Protein AF-A0A7S3L5J8-F1 (afdb_monomer)

InterPro domains:
  IPR036514 SGNH hydrolase superfamily [G3DSA:3.40.50.1110] (57-319)

Mean predicted aligned error: 16.9 Å

Secondary structure (DSSP, 8-state):
-------------------------------------HHHHHHHHHHHHHHHHH-S------SS-EEEEEESHHHHGGGHHHHHHHHHHH-TTT-S--EEEEEE-TT--HHHHTT-HHHHHHHHHS--SEEEE---SSGGGGTTSS-HHHHHHHHHHHHHHHHHHHTTPEEEEE-----BTB-TT-TTT--SHHHHHHHHHHHHHHHHHHH--SSSPPEEE-HHHHHHHHHHHT-S-TTSTTSTTGGGB-TTSSSB-HHHHHHHHHHHHHHHHS--GGG-----TTS-HHHHHHHHHHHHHHHHHHHHH-HHHHHHHHHHHHHHHHHHH-THHHHTTTTS----PPPP----------SSHHHHHHHHHHHHHHHHHHHHHHHHHTT-PPPP--------------------------

Structure (mmCIF, N/CA/C/O backbone):
data_AF-A0A7S3L5J8-F1
#
_entry.id   AF-A0A7S3L5J8-F1
#
loop_
_atom_site.group_PDB
_atom_site.id
_atom_site.type_symbol
_atom_site.label_atom_id
_atom_site.label_alt_id
_atom_site.label_comp_id
_atom_site.label_asym_id
_atom_site.label_entity_id
_atom_site.label_seq_id
_atom_site.pdbx_PDB_ins_code
_atom_site.Cartn_x
_atom_site.Cartn_y
_atom_site.Cartn_z
_atom_site.occupancy
_atom_site.B_iso_or_equiv
_atom_site.auth_seq_id
_atom_site.auth_comp_id
_atom_site.auth_asym_id
_atom_site.auth_atom_id
_atom_site.pdbx_PDB_model_num
ATOM 1 N N . PRO A 1 1 ? -3.827 58.803 4.233 1.00 37.47 1 PRO A N 1
ATOM 2 C CA . PRO A 1 1 ? -4.061 60.227 4.572 1.00 37.47 1 PRO A CA 1
ATOM 3 C C . PRO A 1 1 ? -5.560 60.558 4.574 1.00 37.47 1 PRO A C 1
ATOM 5 O O . PRO A 1 1 ? -6.225 60.278 3.584 1.00 37.47 1 PRO A O 1
ATOM 8 N N . LYS A 1 2 ? -6.014 61.199 5.665 1.00 32.25 2 LYS A N 1
ATOM 9 C CA . LYS A 1 2 ? -7.384 61.675 5.972 1.00 32.25 2 LYS A CA 1
ATOM 10 C C . LYS A 1 2 ? -8.358 60.556 6.402 1.00 32.25 2 LYS A C 1
ATOM 12 O O . LYS A 1 2 ? -8.469 59.564 5.706 1.00 32.25 2 LYS A O 1
ATOM 17 N N . GLN A 1 3 ? -9.079 60.636 7.522 1.00 30.39 3 GLN A N 1
ATOM 18 C CA . GLN A 1 3 ? -9.293 61.736 8.471 1.00 30.39 3 GLN A CA 1
ATOM 19 C C . GLN A 1 3 ? -9.881 61.176 9.783 1.00 30.39 3 GLN A C 1
ATOM 21 O O . GLN A 1 3 ? -10.844 60.417 9.761 1.00 30.39 3 GLN A O 1
ATOM 26 N N . THR A 1 4 ? -9.311 61.585 10.913 1.00 31.41 4 THR A N 1
ATOM 27 C CA . THR A 1 4 ? -9.947 61.654 12.237 1.00 31.41 4 THR A CA 1
ATOM 28 C C . THR A 1 4 ? -10.548 63.053 12.423 1.00 31.41 4 THR A C 1
ATOM 30 O O . THR A 1 4 ? -10.024 64.006 11.853 1.00 31.41 4 THR A O 1
ATOM 33 N N . PHE A 1 5 ? -11.641 63.190 13.181 1.00 30.61 5 PHE A N 1
ATOM 34 C CA . PHE A 1 5 ? -11.722 63.923 14.464 1.00 30.61 5 PHE A CA 1
ATOM 35 C C . PHE A 1 5 ? -13.173 63.881 15.016 1.00 30.61 5 PHE A C 1
ATOM 37 O O . PHE A 1 5 ? -14.117 63.790 14.231 1.00 30.61 5 PHE A O 1
ATOM 44 N N . PRO A 1 6 ? -13.359 63.908 16.352 1.00 41.12 6 PRO A N 1
ATOM 45 C CA . PRO A 1 6 ? -14.636 63.754 17.042 1.00 41.12 6 PRO A CA 1
ATOM 46 C C . PRO A 1 6 ? -15.263 65.108 17.417 1.00 41.12 6 PRO A C 1
ATOM 48 O O . PRO A 1 6 ? -14.582 66.131 17.461 1.00 41.12 6 PRO A O 1
ATOM 51 N N . PHE A 1 7 ? -16.550 65.095 17.769 1.00 27.88 7 PHE A N 1
ATOM 52 C CA . PHE A 1 7 ? -17.215 66.210 18.443 1.00 27.88 7 PHE A CA 1
ATOM 53 C C . PHE A 1 7 ? -17.578 65.818 19.877 1.00 27.88 7 PHE A C 1
ATOM 55 O O . PHE A 1 7 ? -18.297 64.848 20.106 1.00 27.88 7 PHE A O 1
ATOM 62 N N . ALA A 1 8 ? -17.092 66.617 20.822 1.00 26.88 8 ALA A N 1
ATOM 63 C CA . ALA A 1 8 ? -17.620 66.753 22.170 1.00 26.88 8 ALA A CA 1
ATOM 64 C C . ALA A 1 8 ? -18.132 68.192 22.313 1.00 26.88 8 ALA A C 1
ATOM 66 O O . ALA A 1 8 ? -17.425 69.126 21.937 1.00 26.88 8 ALA A O 1
ATOM 67 N N . ILE A 1 9 ? -19.333 68.371 22.866 1.00 29.25 9 ILE A N 1
ATOM 68 C CA . ILE A 1 9 ? -19.798 69.650 23.417 1.00 29.25 9 ILE A CA 1
ATOM 69 C C . ILE A 1 9 ? -20.411 69.366 24.794 1.00 29.25 9 ILE A C 1
ATOM 71 O O . ILE A 1 9 ? -21.342 68.576 24.926 1.00 29.25 9 ILE A O 1
ATOM 75 N N . LEU A 1 10 ? -19.817 70.010 25.800 1.00 28.16 10 LEU A N 1
ATOM 76 C CA . LEU A 1 10 ? -20.261 70.197 27.185 1.00 28.16 10 LEU A CA 1
ATOM 77 C C . LEU A 1 10 ? -21.247 71.371 27.280 1.00 28.16 10 LEU A C 1
ATOM 79 O O . LEU A 1 10 ? -21.038 72.338 26.565 1.00 28.16 10 LEU A O 1
ATOM 83 N N . PHE A 1 11 ? -22.174 71.340 28.246 1.00 27.86 11 PHE A N 1
ATOM 84 C CA . PHE A 1 11 ? -22.557 72.439 29.171 1.00 27.86 11 PHE A CA 1
ATOM 85 C C . PHE A 1 11 ? -23.275 71.751 30.370 1.00 27.86 11 PHE A C 1
ATOM 87 O O . PHE A 1 11 ? -24.158 70.933 30.133 1.00 27.86 11 PHE A O 1
ATOM 94 N N . LEU A 1 12 ? -22.721 71.737 31.602 1.00 29.00 12 LEU A N 1
ATOM 95 C CA . LEU A 1 12 ? -22.860 72.727 32.708 1.00 29.00 12 LEU A CA 1
ATOM 96 C C . LEU A 1 12 ? -24.320 72.794 33.244 1.00 29.00 12 LEU A C 1
ATOM 98 O O . LEU A 1 12 ? -25.234 72.850 32.441 1.00 29.00 12 LEU A O 1
ATOM 102 N N . GLU A 1 13 ? -24.676 72.789 34.539 1.00 28.73 13 GLU A N 1
ATOM 103 C CA . GLU A 1 13 ? -23.966 73.052 35.798 1.00 28.73 13 GLU A CA 1
ATOM 104 C C . GLU A 1 13 ? -24.830 72.616 37.025 1.00 28.73 13 GLU A C 1
ATOM 106 O O . GLU A 1 13 ? -26.054 72.634 36.972 1.00 28.73 13 GLU A O 1
ATOM 111 N N . ARG A 1 14 ? -24.148 72.205 38.108 1.00 27.45 14 ARG A N 1
ATOM 112 C CA . ARG A 1 14 ? -24.462 72.162 39.568 1.00 27.45 14 ARG A CA 1
ATOM 113 C C . ARG A 1 14 ? -25.874 72.517 40.121 1.00 27.45 14 ARG A C 1
ATOM 115 O O . ARG A 1 14 ? -26.338 73.628 39.914 1.00 27.45 14 ARG A O 1
ATOM 122 N N . ARG A 1 15 ? -26.378 71.700 41.076 1.00 27.36 15 ARG A N 1
ATOM 123 C CA . ARG A 1 15 ? -26.362 71.850 42.574 1.00 27.36 15 ARG A CA 1
ATOM 124 C C . ARG A 1 15 ? -27.650 71.336 43.278 1.00 27.36 15 ARG A C 1
ATOM 126 O O . ARG A 1 15 ? -28.743 71.528 42.775 1.00 27.36 15 ARG A O 1
ATOM 133 N N . GLU A 1 16 ? -27.435 70.794 44.488 1.00 30.39 16 GLU A N 1
ATOM 134 C CA . GLU A 1 16 ? -28.332 70.709 45.673 1.00 30.39 16 GLU A CA 1
ATOM 135 C C . GLU A 1 16 ? -29.358 69.551 45.827 1.00 30.39 16 GLU A C 1
ATOM 137 O O . GLU A 1 16 ? -30.300 69.387 45.064 1.00 30.39 16 GLU A O 1
ATOM 142 N N . SER A 1 17 ? -29.163 68.764 46.898 1.00 32.59 17 SER A N 1
ATOM 143 C CA . SER A 1 17 ? -30.198 68.148 47.761 1.00 32.59 17 SER A CA 1
ATOM 144 C C . SER A 1 17 ? -30.522 69.135 48.918 1.00 32.59 17 SER A C 1
ATOM 146 O O . SER A 1 17 ? -29.719 70.067 49.053 1.00 32.59 17 SER A O 1
ATOM 148 N N . PRO A 1 18 ? -31.566 68.994 49.793 1.00 48.22 18 PRO A N 1
ATOM 149 C CA . PRO A 1 18 ? -32.300 67.780 50.234 1.00 48.22 18 PRO A CA 1
ATOM 150 C C . PRO A 1 18 ? -33.830 67.947 50.564 1.00 48.22 18 PRO A C 1
ATOM 152 O O . PRO A 1 18 ? -34.394 69.011 50.339 1.00 48.22 18 PRO A O 1
ATOM 155 N N . THR A 1 19 ? -34.448 66.903 51.174 1.00 33.06 19 THR A N 1
ATOM 156 C CA . THR A 1 19 ? -35.744 66.834 51.948 1.00 33.06 19 THR A CA 1
ATOM 157 C C . THR A 1 19 ? -37.063 67.040 51.165 1.00 33.06 19 THR A C 1
ATOM 159 O O . THR A 1 19 ? -37.067 67.805 50.218 1.00 33.06 19 THR A O 1
ATOM 162 N N . GLU A 1 20 ? -38.241 66.450 51.425 1.00 32.66 20 GLU A N 1
ATOM 163 C CA . GLU A 1 20 ? -38.844 65.476 52.363 1.00 32.66 20 GLU A CA 1
ATOM 164 C C . GLU A 1 20 ? -40.228 65.056 51.761 1.00 32.66 20 GLU A C 1
ATOM 166 O O . GLU A 1 20 ? -40.640 65.622 50.753 1.00 32.66 20 GLU A O 1
ATOM 171 N N . GLU A 1 21 ? -40.947 64.127 52.412 1.00 32.34 21 GLU A N 1
ATOM 172 C CA . GLU A 1 21 ? -42.389 63.772 52.262 1.00 32.34 21 GLU A CA 1
ATOM 173 C C . GLU A 1 21 ? -42.825 62.592 51.344 1.00 32.34 21 GLU A C 1
ATOM 175 O O . GLU A 1 21 ? -43.013 62.677 50.133 1.00 32.34 21 GLU A O 1
ATOM 180 N N . SER A 1 22 ? -43.073 61.462 52.021 1.00 29.33 22 SER A N 1
ATOM 181 C CA . SER A 1 22 ? -43.980 60.328 51.720 1.00 29.33 22 SER A CA 1
ATOM 182 C C . SER A 1 22 ? -45.481 60.745 51.759 1.00 29.33 22 SER A C 1
ATOM 184 O O . SER A 1 22 ? -45.722 61.790 52.360 1.00 29.33 22 SER A O 1
ATOM 186 N N . PRO A 1 23 ? -46.512 59.961 51.308 1.00 40.84 23 PRO A N 1
ATOM 187 C CA . PRO A 1 23 ? -46.589 58.494 51.435 1.00 40.84 23 PRO A CA 1
ATOM 188 C C . PRO A 1 23 ? -47.375 57.650 50.384 1.00 40.84 23 PRO A C 1
ATOM 190 O O . PRO A 1 23 ? -48.241 58.108 49.647 1.00 40.84 23 PRO A O 1
ATOM 193 N N . SER A 1 24 ? -47.084 56.340 50.458 1.00 29.88 24 SER A N 1
ATOM 194 C CA . SER A 1 24 ? -47.976 55.159 50.382 1.00 29.88 24 SER A CA 1
ATOM 195 C C . SER A 1 24 ? -48.755 54.799 49.104 1.00 29.88 24 SER A C 1
ATOM 197 O O . SER A 1 24 ? -49.751 55.434 48.781 1.00 29.88 24 SER A O 1
ATOM 199 N N . LEU A 1 25 ? -48.426 53.626 48.534 1.00 27.16 25 LEU A N 1
ATOM 200 C CA . LEU A 1 25 ? -49.356 52.488 48.383 1.00 27.16 25 LEU A CA 1
ATOM 201 C C . LEU A 1 25 ? -48.564 51.219 47.991 1.00 27.16 25 LEU A C 1
ATOM 203 O O . LEU A 1 25 ? -48.313 50.955 46.817 1.00 27.16 25 LEU A O 1
ATOM 207 N N . GLU A 1 26 ? -48.135 50.434 48.984 1.00 28.47 26 GLU A N 1
ATOM 208 C CA . GLU A 1 26 ? -47.592 49.089 48.754 1.00 28.47 26 GLU A CA 1
ATOM 209 C C . GLU A 1 26 ? -48.748 48.106 48.545 1.00 28.47 26 GLU A C 1
ATOM 211 O O . GLU A 1 26 ? -49.520 47.811 49.458 1.00 28.47 26 GLU A O 1
ATOM 216 N N . VAL A 1 27 ? -48.864 47.586 47.324 1.00 30.30 27 VAL A N 1
ATOM 217 C CA . VAL A 1 27 ? -49.698 46.423 47.021 1.00 30.30 27 VAL A CA 1
ATOM 218 C C . VAL A 1 27 ? -48.828 45.181 47.181 1.00 30.30 27 VAL A C 1
ATOM 220 O O . VAL A 1 27 ? -47.890 44.956 46.418 1.00 30.30 27 VAL A O 1
ATOM 223 N N . PHE A 1 28 ? -49.154 44.370 48.184 1.00 28.08 28 PHE A N 1
ATOM 224 C CA . PHE A 1 28 ? -48.569 43.053 48.404 1.00 28.08 28 PHE A CA 1
ATOM 225 C C . PHE A 1 28 ? -48.798 42.145 47.185 1.00 28.08 28 PHE A C 1
ATOM 227 O O . PHE A 1 28 ? -49.925 41.738 46.913 1.00 28.08 28 PHE A O 1
ATOM 234 N N . TYR A 1 29 ? -47.720 41.746 46.505 1.00 28.66 29 TYR A N 1
ATOM 235 C CA . TYR A 1 29 ? -47.694 40.512 45.718 1.00 28.66 29 TYR A CA 1
ATOM 236 C C . TYR A 1 29 ? -46.829 39.495 46.461 1.00 28.66 29 TYR A C 1
ATOM 238 O O . TYR A 1 29 ? -45.601 39.546 46.436 1.00 28.66 29 TYR A O 1
ATOM 246 N N . ARG A 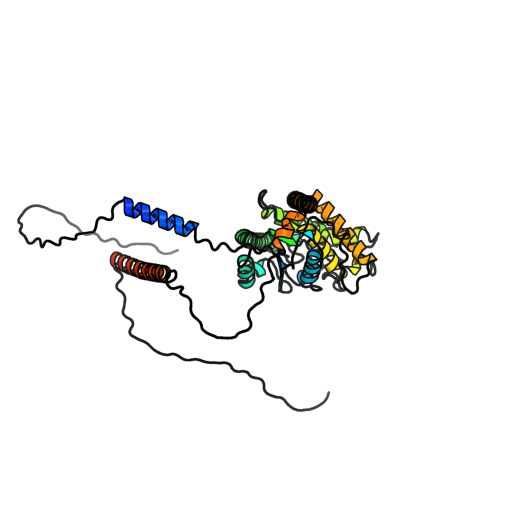1 30 ? -47.488 38.563 47.154 1.00 28.58 30 ARG A N 1
ATOM 247 C CA . ARG A 1 30 ? -46.847 37.380 47.727 1.00 28.58 30 ARG A CA 1
ATOM 248 C C . ARG A 1 30 ? -46.497 36.438 46.572 1.00 28.58 30 ARG A C 1
ATOM 250 O O . ARG A 1 30 ? -47.375 35.750 46.060 1.00 28.58 30 ARG A O 1
ATOM 257 N N . SER A 1 31 ? -45.241 36.420 46.130 1.00 31.72 31 SER A N 1
ATOM 258 C CA . SER A 1 31 ? -44.737 35.346 45.271 1.00 31.72 31 SER A CA 1
ATOM 259 C C . SER A 1 31 ? -44.230 34.211 46.159 1.00 31.72 31 SER A C 1
ATOM 261 O O . SER A 1 31 ? -43.109 34.221 46.658 1.00 31.72 31 SER A O 1
ATOM 263 N N . GLU A 1 32 ? -45.080 33.218 46.402 1.00 34.06 32 GLU A N 1
ATOM 264 C CA . GLU A 1 32 ? -44.609 31.937 46.927 1.00 34.06 32 GLU A CA 1
ATOM 265 C C . GLU A 1 32 ? -43.881 31.208 45.791 1.00 34.06 32 GLU A C 1
ATOM 267 O O . GLU A 1 32 ? -44.497 30.620 44.904 1.00 34.06 32 GLU A O 1
ATOM 272 N N . SER A 1 33 ? -42.551 31.292 45.773 1.00 38.34 33 SER A N 1
ATOM 273 C CA . SER A 1 33 ? -41.728 30.360 45.008 1.00 38.34 33 SER A CA 1
ATOM 274 C C . SER A 1 33 ? -41.614 29.055 45.806 1.00 38.34 33 SER A C 1
ATOM 276 O O . SER A 1 33 ? -41.253 29.094 46.985 1.00 38.34 33 SER A O 1
ATOM 278 N N . PRO A 1 34 ? -41.911 27.879 45.221 1.00 39.47 34 PRO A N 1
ATOM 279 C CA . PRO A 1 34 ? -41.668 26.625 45.916 1.00 39.47 34 PRO A CA 1
ATOM 280 C C . PRO A 1 34 ? -40.156 26.448 46.087 1.00 39.47 34 PRO A C 1
ATOM 282 O O . PRO A 1 34 ? -39.406 26.397 45.108 1.00 39.47 34 PRO A O 1
ATOM 285 N N . SER A 1 35 ? -39.696 26.377 47.337 1.00 46.19 35 SER A N 1
ATOM 286 C CA . SER A 1 35 ? -38.317 26.041 47.671 1.00 46.19 35 SER A CA 1
ATOM 287 C C . SER A 1 35 ? -38.077 24.563 47.364 1.00 46.19 35 SER A C 1
ATOM 289 O O . SER A 1 35 ? -38.383 23.658 48.135 1.00 46.19 35 SER A O 1
ATOM 291 N N . VAL A 1 36 ? -37.535 24.309 46.179 1.00 47.41 36 VAL A N 1
ATOM 292 C CA . VAL A 1 36 ? -37.010 23.000 45.792 1.00 47.41 36 VAL A CA 1
ATOM 293 C C . VAL A 1 36 ? -35.788 22.733 46.683 1.00 47.41 36 VAL A C 1
ATOM 295 O O . VAL A 1 36 ? -34.801 23.466 46.619 1.00 47.41 36 VAL A O 1
ATOM 298 N N . SER A 1 37 ? -35.879 21.755 47.591 1.00 52.47 37 SER A N 1
ATOM 299 C CA . SER A 1 37 ? -34.828 21.473 48.582 1.00 52.47 37 SER A CA 1
ATOM 300 C C . SER A 1 37 ? -33.510 21.083 47.899 1.00 52.47 37 SER A C 1
ATOM 302 O O . SER A 1 37 ? -33.518 20.467 46.831 1.00 52.47 37 SER A O 1
ATOM 304 N N . SER A 1 38 ? -32.359 21.391 48.505 1.00 53.84 38 SER A N 1
ATOM 305 C CA . SER A 1 38 ? -31.039 21.040 47.943 1.00 53.84 38 SER A CA 1
ATOM 306 C C . SER A 1 38 ? -30.915 19.549 47.592 1.00 53.84 38 SER A C 1
ATOM 308 O O . SER A 1 38 ? -30.329 19.207 46.566 1.00 53.84 38 SER A O 1
ATOM 310 N N . ALA A 1 39 ? -31.569 18.679 48.368 1.00 49.69 39 ALA A N 1
ATOM 311 C CA . ALA A 1 39 ? -31.637 17.240 48.127 1.00 49.69 39 ALA A CA 1
ATOM 312 C C . ALA A 1 39 ? -32.311 16.885 46.788 1.00 49.69 39 ALA A C 1
ATOM 314 O O . ALA A 1 39 ? -31.848 16.003 46.066 1.00 49.69 39 ALA A O 1
ATOM 315 N N . THR A 1 40 ? -33.373 17.594 46.394 1.00 54.94 40 THR A N 1
ATOM 316 C CA . THR A 1 40 ? -34.050 17.347 45.106 1.00 54.94 40 THR A CA 1
ATOM 317 C C . THR A 1 40 ? -33.198 17.764 43.902 1.00 54.94 40 THR A C 1
ATOM 319 O O . THR A 1 40 ? -33.220 17.086 42.876 1.00 54.94 40 THR A O 1
ATOM 322 N N . MET A 1 41 ? -32.361 18.798 44.043 1.00 52.56 41 MET A N 1
ATOM 323 C CA . MET A 1 41 ? -31.398 19.218 43.014 1.00 52.56 41 MET A CA 1
ATOM 324 C C . MET A 1 41 ? -30.203 18.260 42.886 1.00 52.56 41 MET A C 1
ATOM 326 O O . MET A 1 41 ? -29.739 18.021 41.772 1.00 52.56 41 MET A O 1
ATOM 330 N N . GLU A 1 42 ? -29.720 17.671 43.985 1.00 51.00 42 GLU A N 1
ATOM 331 C CA . GLU A 1 42 ? -28.701 16.610 43.933 1.00 51.00 42 GLU A CA 1
ATOM 332 C C . GLU A 1 42 ? -29.243 15.329 43.298 1.00 51.00 42 GLU A C 1
ATOM 334 O O . GLU A 1 42 ? -28.586 14.751 42.436 1.00 51.00 42 GLU A O 1
ATOM 339 N N . THR A 1 43 ? -30.476 14.941 43.629 1.00 53.94 43 THR A N 1
ATOM 340 C CA . THR A 1 43 ? -31.120 13.754 43.044 1.00 53.94 43 THR A CA 1
ATOM 341 C C . THR A 1 43 ? -31.318 13.913 41.529 1.00 53.94 43 THR A C 1
ATOM 343 O O . THR A 1 43 ? -31.059 12.984 40.766 1.00 53.94 43 THR A O 1
ATOM 346 N N . LEU A 1 44 ? -31.693 15.114 41.067 1.00 48.78 44 LEU A N 1
ATOM 347 C CA . LEU A 1 44 ? -31.802 15.456 39.641 1.00 48.78 44 LEU A CA 1
ATOM 348 C C . LEU A 1 44 ? -30.443 15.510 38.928 1.00 48.78 44 LEU A C 1
ATOM 350 O O . LEU A 1 44 ? -30.349 15.070 37.785 1.00 48.78 44 LEU A O 1
ATOM 354 N N . ARG A 1 45 ? -29.382 16.001 39.586 1.00 53.16 45 ARG A N 1
ATOM 355 C CA . ARG A 1 45 ? -28.008 15.980 39.046 1.00 53.16 45 ARG A CA 1
ATOM 356 C C . ARG A 1 45 ? -27.471 14.559 38.910 1.00 53.16 45 ARG A C 1
ATOM 358 O O . ARG A 1 45 ? -26.883 14.245 37.879 1.00 53.16 45 ARG A O 1
ATOM 365 N N . ILE A 1 46 ? -27.712 13.705 39.904 1.00 55.56 46 ILE A N 1
ATOM 366 C CA . ILE A 1 46 ? -27.335 12.289 39.860 1.00 55.56 46 ILE A CA 1
ATOM 367 C C . ILE A 1 46 ? -28.092 11.596 38.724 1.00 55.56 46 ILE A C 1
ATOM 369 O O . ILE A 1 46 ? -27.452 10.957 37.900 1.00 55.56 46 ILE A O 1
ATOM 373 N N . LEU A 1 47 ? -29.406 11.814 38.575 1.00 53.19 47 LEU A N 1
ATOM 374 C CA . LEU A 1 47 ? -30.171 11.250 37.455 1.00 53.19 47 LEU A CA 1
ATOM 375 C C . LEU A 1 47 ? -29.680 11.737 36.080 1.00 53.19 47 LEU A C 1
ATOM 377 O O . LEU A 1 47 ? -29.612 10.940 35.150 1.00 53.19 47 LEU A O 1
ATOM 381 N N . PHE A 1 48 ? -29.304 13.013 35.934 1.00 52.06 48 PHE A N 1
ATOM 382 C CA . PHE A 1 48 ? -28.793 13.551 34.664 1.00 52.06 48 PHE A CA 1
ATOM 383 C C . PHE A 1 48 ? -27.411 12.984 34.303 1.00 52.06 48 PHE A C 1
ATOM 385 O O . PHE A 1 48 ? -27.164 12.655 33.143 1.00 52.06 48 PHE A O 1
ATOM 392 N N . VAL A 1 49 ? -26.525 12.813 35.292 1.00 55.31 49 VAL A N 1
ATOM 393 C CA . VAL A 1 49 ? -25.218 12.157 35.113 1.00 55.31 49 VAL A CA 1
ATOM 394 C C . VAL A 1 49 ? -25.397 10.661 34.835 1.00 55.31 49 VAL A C 1
ATOM 396 O O . VAL A 1 49 ? -24.733 10.123 33.954 1.00 55.31 49 VAL A O 1
ATOM 399 N N . SER A 1 50 ? -26.348 9.995 35.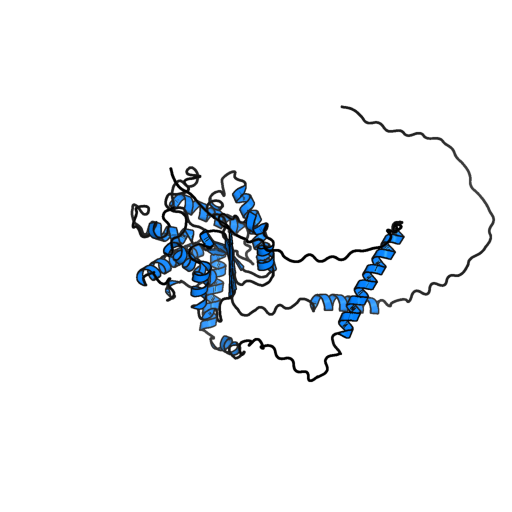494 1.00 52.66 50 SER A N 1
ATOM 400 C CA . SER A 1 50 ? -26.675 8.590 35.242 1.00 52.66 50 SER A CA 1
ATOM 401 C C . SER A 1 50 ? -27.277 8.368 33.853 1.00 52.66 50 SER A C 1
ATOM 403 O O . SER A 1 50 ? -26.903 7.409 33.194 1.00 52.66 50 SER A O 1
ATOM 405 N N . VAL A 1 51 ? -28.138 9.256 33.348 1.00 53.78 51 VAL A N 1
ATOM 406 C CA . VAL A 1 51 ? -28.702 9.150 31.987 1.00 53.78 51 VAL A CA 1
ATOM 407 C C . VAL A 1 51 ? -27.655 9.463 30.907 1.00 53.78 51 VAL A C 1
ATOM 409 O O . VAL A 1 51 ? -27.663 8.827 29.855 1.00 53.78 51 VAL A O 1
ATOM 412 N N . LEU A 1 52 ? -26.693 10.354 31.174 1.00 53.41 52 LEU A N 1
ATOM 413 C CA . LEU A 1 52 ? -25.541 10.585 30.286 1.00 53.41 52 LEU A CA 1
ATOM 414 C C . LEU A 1 52 ? -24.529 9.422 30.290 1.00 53.41 52 LEU A C 1
ATOM 416 O O . LEU A 1 52 ? -23.848 9.211 29.288 1.00 53.41 52 LEU A O 1
ATOM 420 N N . LEU A 1 53 ? -24.452 8.645 31.376 1.00 50.00 53 LEU A N 1
ATOM 421 C CA . LEU A 1 53 ? -23.605 7.448 31.477 1.00 50.00 53 LEU A CA 1
ATOM 422 C C . LEU A 1 53 ? -24.294 6.164 30.979 1.00 50.00 53 LEU A C 1
ATOM 424 O O . LEU A 1 53 ? -23.608 5.253 30.526 1.00 50.00 53 LEU A O 1
ATOM 428 N N . LEU A 1 54 ? -25.628 6.096 31.015 1.00 50.22 54 LEU A N 1
ATOM 429 C CA . LEU A 1 54 ? -26.423 4.932 30.590 1.00 50.22 54 LEU A CA 1
ATOM 430 C C . LEU A 1 54 ? -26.975 5.053 29.158 1.00 50.22 54 LEU A C 1
ATOM 432 O O . LEU A 1 54 ? -27.510 4.087 28.625 1.00 50.22 54 LEU A O 1
ATOM 436 N N . GLY A 1 55 ? -26.856 6.231 28.537 1.00 42.25 55 GLY A N 1
ATOM 437 C CA . GLY A 1 55 ? -27.413 6.549 27.220 1.00 42.25 55 GLY A CA 1
ATOM 438 C C . GLY A 1 55 ? -26.404 6.584 26.074 1.00 42.25 55 GLY A C 1
ATOM 439 O O . GLY A 1 55 ? -26.717 7.140 25.023 1.00 42.25 55 GLY A O 1
ATOM 440 N N . ARG A 1 56 ? -25.195 6.030 26.235 1.00 52.69 56 ARG A N 1
ATOM 441 C CA . ARG A 1 56 ? -24.383 5.724 25.051 1.00 52.69 56 ARG A CA 1
ATOM 442 C C . ARG A 1 56 ? -25.057 4.542 24.364 1.00 52.69 56 ARG A C 1
ATOM 444 O O . ARG A 1 56 ? -25.166 3.506 25.022 1.00 52.69 56 ARG A O 1
ATOM 451 N N . PRO A 1 57 ? -25.528 4.653 23.106 1.00 45.25 57 PRO A N 1
ATOM 452 C CA . PRO A 1 57 ? -25.867 3.461 22.353 1.00 45.25 57 PRO A CA 1
ATOM 453 C C . PRO A 1 57 ? -24.615 2.591 22.380 1.00 45.25 57 PRO A C 1
ATOM 455 O O . PRO A 1 57 ? -23.585 2.929 21.797 1.00 45.25 57 PRO A O 1
ATOM 458 N N . CYS A 1 58 ? -24.680 1.517 23.162 1.00 43.47 58 CYS A N 1
ATOM 459 C CA . CYS A 1 58 ? -23.766 0.411 23.030 1.00 43.47 58 CYS A CA 1
ATOM 460 C C . CYS A 1 58 ? -24.109 -0.148 21.657 1.00 43.47 58 CYS A C 1
ATOM 462 O O . CYS A 1 58 ? -25.031 -0.951 21.517 1.00 43.47 58 CYS A O 1
ATOM 464 N N . PHE A 1 59 ? -23.451 0.369 20.620 1.00 43.00 59 PHE A N 1
ATOM 465 C CA . PHE A 1 59 ? -23.271 -0.424 19.426 1.00 43.00 59 PHE A CA 1
ATOM 466 C C . PHE A 1 59 ? -22.615 -1.691 19.950 1.00 43.00 59 PHE A C 1
ATOM 468 O O . PHE A 1 59 ? -21.473 -1.650 20.411 1.00 43.00 59 PHE A O 1
ATOM 475 N N . ALA A 1 60 ? -23.382 -2.780 20.007 1.00 42.62 60 ALA A N 1
ATOM 476 C CA . ALA A 1 60 ? -22.780 -4.088 20.123 1.00 42.62 60 ALA A CA 1
ATOM 477 C C . ALA A 1 60 ? -21.748 -4.116 18.997 1.00 42.62 60 ALA A C 1
ATOM 479 O O . ALA A 1 60 ? -22.123 -3.971 17.831 1.00 42.62 60 ALA A O 1
ATOM 480 N N . ALA A 1 61 ? -20.462 -4.141 19.355 1.00 44.88 61 ALA A N 1
ATOM 481 C CA . ALA A 1 61 ? -19.411 -4.345 18.379 1.00 44.88 61 ALA A CA 1
ATOM 482 C C . ALA A 1 61 ? -19.837 -5.584 17.593 1.00 44.88 61 ALA A C 1
ATOM 484 O O . ALA A 1 61 ? -20.111 -6.621 18.201 1.00 44.88 61 ALA A O 1
ATOM 485 N N . SER A 1 62 ? -20.039 -5.455 16.279 1.00 49.50 62 SER A N 1
ATOM 486 C CA . SER A 1 62 ? -20.237 -6.661 15.492 1.00 49.50 62 SER A CA 1
ATOM 487 C C . SER A 1 62 ? -18.945 -7.448 15.638 1.00 49.50 62 SER A C 1
ATOM 489 O O . SER A 1 62 ? -17.882 -6.906 15.339 1.00 49.50 62 SER A O 1
ATOM 491 N N . ASP A 1 63 ? -19.040 -8.696 16.083 1.00 56.59 63 ASP A N 1
ATOM 492 C CA . ASP A 1 63 ? -17.897 -9.616 16.132 1.00 56.59 63 ASP A CA 1
ATOM 493 C C . ASP A 1 63 ? -17.323 -9.893 14.719 1.00 56.59 63 ASP A C 1
ATOM 495 O O . ASP A 1 63 ? -16.301 -10.557 14.582 1.00 56.59 63 ASP A O 1
ATOM 499 N N . ASP A 1 64 ? -17.948 -9.355 13.664 1.00 77.12 64 ASP A N 1
ATOM 500 C CA . ASP A 1 64 ? -17.482 -9.440 12.285 1.00 77.12 64 ASP A CA 1
ATOM 501 C C . ASP A 1 64 ? -16.335 -8.459 12.016 1.00 77.12 64 ASP A C 1
ATOM 503 O O . ASP A 1 64 ? -16.502 -7.233 12.032 1.00 77.12 64 ASP A O 1
ATOM 507 N N . THR A 1 65 ? -15.173 -9.027 11.701 1.00 89.81 65 THR A N 1
ATOM 508 C CA . THR A 1 65 ? -14.029 -8.305 11.147 1.00 89.81 65 THR A CA 1
ATOM 509 C C . THR A 1 65 ? -14.450 -7.540 9.888 1.00 89.81 65 THR A C 1
ATOM 511 O O . THR A 1 65 ? -15.072 -8.100 8.981 1.00 89.81 65 THR A O 1
ATOM 514 N N . SER A 1 66 ? -14.096 -6.255 9.807 1.00 94.75 66 SER A N 1
ATOM 515 C CA . SER A 1 66 ? -14.507 -5.392 8.699 1.00 94.75 66 SER A CA 1
ATOM 516 C C . SER A 1 66 ? -13.384 -4.522 8.138 1.00 94.75 66 SER A C 1
ATOM 518 O O . SER A 1 66 ? -12.605 -3.943 8.899 1.00 94.75 66 SER A O 1
ATOM 520 N N . LEU A 1 67 ? -13.370 -4.348 6.818 1.00 97.25 67 LEU A N 1
ATOM 521 C CA . LEU A 1 67 ? -12.353 -3.604 6.077 1.00 97.25 67 LEU A CA 1
ATOM 522 C C . LEU A 1 67 ? -12.981 -2.486 5.237 1.00 97.25 67 LEU A C 1
ATOM 524 O O . LEU A 1 67 ? -13.815 -2.751 4.379 1.00 97.25 67 LEU A O 1
ATOM 528 N N . LEU A 1 68 ? -12.526 -1.250 5.416 1.00 98.00 68 LEU A N 1
ATOM 529 C CA . LEU A 1 68 ? -12.820 -0.154 4.494 1.00 98.00 68 LEU A CA 1
ATOM 530 C C . LEU A 1 68 ? -11.552 0.225 3.734 1.00 98.00 68 LEU A C 1
ATOM 532 O O . LEU A 1 68 ? -10.528 0.504 4.352 1.00 98.00 68 LEU A O 1
ATOM 536 N N . MET A 1 69 ? -11.617 0.269 2.408 1.00 98.62 69 MET A N 1
ATOM 537 C CA . MET A 1 69 ? -10.533 0.762 1.559 1.00 98.62 69 MET A CA 1
ATOM 538 C C . MET A 1 69 ? -10.935 2.082 0.905 1.00 98.62 69 MET A C 1
ATOM 540 O O . MET A 1 69 ? -11.995 2.180 0.295 1.00 98.62 69 MET A O 1
ATOM 544 N N . ILE A 1 70 ? -10.100 3.109 1.033 1.00 98.38 70 ILE A N 1
ATOM 545 C CA . ILE A 1 70 ? -10.322 4.441 0.462 1.00 98.38 70 ILE A CA 1
ATOM 546 C C . ILE A 1 70 ? -9.113 4.786 -0.398 1.00 98.38 70 ILE A C 1
ATOM 548 O O . ILE A 1 70 ? -7.974 4.736 0.070 1.00 98.38 70 ILE A O 1
ATOM 552 N N . GLY A 1 71 ? -9.350 5.129 -1.658 1.00 97.38 71 GLY A N 1
ATOM 553 C CA . GLY A 1 71 ? -8.288 5.580 -2.543 1.00 97.38 71 GLY A CA 1
ATOM 554 C C . GLY A 1 71 ? -8.773 5.915 -3.943 1.00 97.38 71 GLY A C 1
ATOM 555 O O . GLY A 1 71 ? -9.895 6.374 -4.170 1.00 97.38 71 GLY A O 1
ATOM 556 N N . ASN A 1 72 ? -7.895 5.679 -4.909 1.00 97.38 72 ASN A N 1
ATOM 557 C CA . ASN A 1 72 ? -8.114 6.028 -6.301 1.00 97.38 72 ASN A CA 1
ATOM 558 C C . ASN A 1 72 ? -7.966 4.816 -7.230 1.00 97.38 72 ASN A C 1
ATOM 560 O O . ASN A 1 72 ? -8.277 3.688 -6.849 1.00 97.38 72 ASN A O 1
ATOM 564 N N . SER A 1 73 ? -7.542 5.036 -8.476 1.00 96.94 73 SER A N 1
ATOM 565 C CA . SER A 1 73 ? -7.378 3.968 -9.465 1.00 96.94 73 SER A CA 1
ATOM 566 C C . SER A 1 73 ? -6.387 2.883 -9.033 1.00 96.94 73 SER A C 1
ATOM 568 O O . SER A 1 73 ? -6.513 1.757 -9.500 1.00 96.94 73 SER A O 1
ATOM 570 N N . PHE A 1 74 ? -5.444 3.175 -8.131 1.00 97.56 74 PHE A N 1
ATOM 571 C CA . PHE A 1 74 ? -4.503 2.180 -7.602 1.00 97.56 74 PHE A CA 1
ATOM 572 C C . PHE A 1 74 ? -5.190 1.194 -6.650 1.00 97.56 74 PHE A C 1
ATOM 574 O O . PHE A 1 74 ? -4.878 0.006 -6.678 1.00 97.56 74 PHE A O 1
ATOM 581 N N . THR A 1 75 ? -6.155 1.674 -5.860 1.00 96.44 75 THR A N 1
ATOM 582 C CA . THR A 1 75 ? -7.015 0.835 -5.013 1.00 96.44 75 THR A CA 1
ATOM 583 C C . THR A 1 75 ? -8.095 0.130 -5.835 1.00 96.44 75 THR A C 1
ATOM 585 O O . THR A 1 75 ? -8.356 -1.045 -5.616 1.00 96.44 75 THR A O 1
ATOM 588 N N . ALA A 1 76 ? -8.671 0.798 -6.835 1.00 95.81 76 ALA A N 1
ATOM 589 C CA . ALA A 1 76 ? -9.737 0.223 -7.659 1.00 95.81 76 ALA A CA 1
ATOM 590 C C . ALA A 1 76 ? -9.259 -0.858 -8.640 1.00 95.81 76 ALA A C 1
ATOM 592 O O . ALA A 1 76 ? -10.051 -1.676 -9.111 1.00 95.81 76 ALA A O 1
ATOM 593 N N . ALA A 1 77 ? -7.979 -0.837 -9.014 1.00 96.50 77 ALA A N 1
ATOM 594 C CA . ALA A 1 77 ? -7.453 -1.714 -10.044 1.00 96.50 77 ALA A CA 1
ATOM 595 C C . ALA A 1 77 ? -7.598 -3.194 -9.667 1.00 96.50 77 ALA A C 1
ATOM 597 O O . ALA A 1 77 ? -7.104 -3.648 -8.631 1.00 96.50 77 ALA A O 1
ATOM 598 N N . ASN A 1 78 ? -8.198 -3.955 -10.587 1.00 97.44 78 ASN A N 1
ATOM 599 C CA . ASN A 1 78 ? -8.378 -5.403 -10.487 1.00 97.44 78 ASN A CA 1
ATOM 600 C C . ASN A 1 78 ? -9.213 -5.848 -9.271 1.00 97.44 78 ASN A C 1
ATOM 602 O O . ASN A 1 78 ? -9.016 -6.962 -8.791 1.00 97.44 78 ASN A O 1
ATOM 606 N N . ASP A 1 79 ? -10.109 -4.984 -8.778 1.00 96.44 79 ASP A N 1
ATOM 607 C CA . ASP A 1 79 ? -10.935 -5.230 -7.589 1.00 96.44 79 ASP A CA 1
ATOM 608 C C . ASP A 1 79 ? -10.083 -5.631 -6.367 1.00 96.44 79 ASP A C 1
ATOM 610 O O . ASP A 1 79 ? -10.339 -6.639 -5.705 1.00 96.44 79 ASP A O 1
ATOM 614 N N . LEU A 1 80 ? -9.029 -4.849 -6.080 1.00 98.19 80 LEU A N 1
ATOM 615 C CA . LEU A 1 80 ? -8.070 -5.120 -4.999 1.00 98.19 80 LEU A CA 1
ATOM 616 C C . LEU A 1 80 ? -8.757 -5.410 -3.659 1.00 98.19 80 LEU A C 1
ATOM 618 O O . LEU A 1 80 ? -8.343 -6.322 -2.946 1.00 98.19 80 LEU A O 1
ATOM 622 N N . GLU A 1 81 ? -9.809 -4.661 -3.332 1.00 97.81 81 GLU A N 1
ATOM 623 C CA . GLU A 1 81 ? -10.604 -4.867 -2.121 1.00 97.81 81 GLU A CA 1
ATOM 624 C C . GLU A 1 81 ? -11.159 -6.293 -2.034 1.00 97.81 81 GLU A C 1
ATOM 626 O O . GLU A 1 81 ? -11.010 -6.947 -1.003 1.00 97.81 81 GLU A O 1
ATOM 631 N N . SER A 1 82 ? -11.685 -6.825 -3.135 1.00 97.50 82 SER A N 1
ATOM 632 C CA . SER A 1 82 ? -12.279 -8.160 -3.178 1.00 97.50 82 SER A CA 1
ATOM 633 C C . SER A 1 82 ? -11.211 -9.259 -3.155 1.00 97.50 82 SER A C 1
ATOM 635 O O . SER A 1 82 ? -11.435 -10.343 -2.605 1.00 97.50 82 SER A O 1
ATOM 637 N N . ILE A 1 83 ? -10.016 -8.984 -3.696 1.00 98.38 83 ILE A N 1
ATOM 638 C CA . ILE A 1 83 ? -8.838 -9.853 -3.546 1.00 98.38 83 ILE A CA 1
ATOM 639 C C . ILE A 1 83 ? -8.454 -9.942 -2.063 1.00 98.38 83 ILE A C 1
ATOM 641 O O . ILE A 1 83 ? -8.326 -11.046 -1.531 1.00 98.38 83 ILE A O 1
ATOM 645 N N . VAL A 1 84 ? -8.323 -8.801 -1.377 1.00 98.25 84 VAL A N 1
ATOM 646 C CA . VAL A 1 84 ? -7.989 -8.752 0.056 1.00 98.25 84 VAL A CA 1
ATOM 647 C C . VAL A 1 84 ? -9.076 -9.429 0.891 1.00 98.25 84 VAL A C 1
ATOM 649 O O . VAL A 1 84 ? -8.755 -10.259 1.738 1.00 98.25 84 VAL A O 1
ATOM 652 N N . GLN A 1 85 ? -10.354 -9.147 0.626 1.00 97.25 85 GLN A N 1
ATOM 653 C CA . GLN A 1 85 ? -11.480 -9.783 1.311 1.00 97.25 85 GLN A CA 1
ATOM 654 C C . GLN A 1 85 ? -11.432 -11.307 1.166 1.00 97.25 85 GLN A C 1
ATOM 656 O O . GLN A 1 85 ? -11.608 -12.026 2.146 1.00 97.25 85 GLN A O 1
ATOM 661 N N . SER A 1 86 ? -11.148 -11.815 -0.035 1.00 96.50 86 SER A N 1
ATOM 662 C CA . SER A 1 86 ? -11.033 -13.257 -0.274 1.00 96.50 86 SER A CA 1
ATOM 663 C C . SER A 1 86 ? -9.882 -13.887 0.517 1.00 96.50 86 SER A C 1
ATOM 665 O O . SER A 1 86 ? -10.042 -14.979 1.059 1.00 96.50 86 SER A O 1
ATOM 667 N N . MET A 1 87 ? -8.743 -13.194 0.623 1.00 96.69 87 MET A N 1
ATOM 668 C CA . MET A 1 87 ? -7.596 -13.645 1.421 1.00 96.69 87 MET A CA 1
ATOM 669 C C . MET A 1 87 ? -7.903 -13.636 2.921 1.00 96.69 87 MET A C 1
ATOM 671 O O . MET A 1 87 ? -7.555 -14.582 3.622 1.00 96.69 87 MET A O 1
ATOM 675 N N . LEU A 1 88 ? -8.587 -12.599 3.411 1.00 95.44 88 LEU A N 1
ATOM 676 C CA . LEU A 1 88 ? -9.018 -12.515 4.807 1.00 95.44 88 LEU A CA 1
ATOM 677 C C . LEU A 1 88 ? -10.080 -13.582 5.137 1.00 95.44 88 LEU A C 1
ATOM 679 O O . LEU A 1 88 ? -10.006 -14.188 6.196 1.00 95.44 88 LEU A O 1
ATOM 683 N N . ASN A 1 89 ? -11.015 -13.871 4.225 1.00 93.81 89 ASN A N 1
ATOM 684 C CA . ASN A 1 89 ? -12.024 -14.928 4.390 1.00 93.81 89 ASN A CA 1
ATOM 685 C C . ASN A 1 89 ? -11.421 -16.346 4.434 1.00 93.81 89 ASN A C 1
ATOM 687 O O . ASN A 1 89 ? -12.023 -17.250 5.009 1.00 93.81 89 ASN A O 1
ATOM 691 N N . GLU A 1 90 ? -10.259 -16.576 3.813 1.00 93.56 90 GLU A N 1
ATOM 692 C CA . GLU A 1 90 ? -9.551 -17.859 3.932 1.00 93.56 90 GLU A CA 1
ATOM 693 C C . GLU A 1 90 ? -8.895 -18.031 5.316 1.00 93.56 90 GLU A C 1
ATOM 695 O O . GLU A 1 90 ? -8.635 -19.157 5.755 1.00 93.56 90 GLU A O 1
ATOM 700 N N . ASP A 1 91 ? -8.642 -16.933 6.029 1.00 88.25 91 ASP A N 1
ATOM 701 C CA . ASP A 1 91 ? -8.028 -16.970 7.346 1.00 88.25 91 ASP A CA 1
ATOM 702 C C . ASP A 1 91 ? -9.025 -17.389 8.434 1.00 88.25 91 ASP A C 1
ATOM 704 O O . ASP A 1 91 ? -9.798 -16.597 8.975 1.00 88.25 91 ASP A O 1
ATOM 708 N N . VAL A 1 92 ? -8.941 -18.663 8.806 1.00 81.25 92 VAL A N 1
ATOM 709 C CA . VAL A 1 92 ? -9.804 -19.287 9.813 1.00 81.25 92 VAL A CA 1
ATOM 710 C C . VAL A 1 92 ? -9.746 -18.631 11.196 1.00 81.25 92 VAL A C 1
ATOM 712 O O . VAL A 1 92 ? -10.719 -18.751 11.937 1.00 81.25 92 VAL A O 1
ATOM 715 N N . ASP A 1 93 ? -8.656 -17.937 11.557 1.00 82.19 93 ASP A N 1
ATOM 716 C CA . ASP A 1 93 ? -8.556 -17.304 12.880 1.00 82.19 93 ASP A CA 1
ATOM 717 C C . ASP A 1 93 ? -9.343 -15.987 12.950 1.00 82.19 93 ASP A C 1
ATOM 719 O O . ASP A 1 93 ? -9.632 -15.530 14.055 1.00 82.19 93 ASP A O 1
ATOM 723 N N . LEU A 1 94 ? -9.654 -15.356 11.808 1.00 81.88 94 LEU A N 1
ATOM 724 C CA . LEU A 1 94 ? -10.442 -14.118 11.780 1.00 81.88 94 LEU A CA 1
ATOM 725 C C . LEU A 1 94 ? -11.932 -14.381 12.011 1.00 81.88 94 LEU A C 1
ATOM 727 O O . LEU A 1 94 ? -12.622 -13.503 12.524 1.00 81.88 94 LEU A O 1
ATOM 731 N N . GLY A 1 95 ? -12.391 -15.596 11.687 1.00 68.81 95 GLY A N 1
ATOM 732 C CA . GLY A 1 95 ? -13.772 -16.030 11.857 1.00 68.81 95 GLY A CA 1
ATOM 733 C C . GLY A 1 95 ? -14.773 -15.270 10.977 1.00 68.81 95 GLY A C 1
ATOM 734 O O . GLY A 1 95 ? -14.562 -14.133 10.568 1.00 68.81 95 GLY A O 1
ATOM 735 N N . GLY A 1 96 ? -15.911 -15.911 10.702 1.00 71.44 96 GLY A N 1
ATOM 736 C CA . GLY A 1 96 ? -17.030 -15.266 10.013 1.00 71.44 96 GLY A CA 1
ATOM 737 C C . GLY A 1 96 ? -16.733 -14.830 8.573 1.00 71.44 96 GLY A C 1
ATOM 738 O O . GLY A 1 96 ? -15.739 -15.215 7.965 1.00 71.44 96 GLY A O 1
ATOM 739 N N . HIS A 1 97 ? -17.665 -14.064 8.009 1.00 84.88 97 HIS A N 1
ATOM 740 C CA . HIS A 1 97 ? -17.512 -13.437 6.701 1.00 84.88 97 HIS A CA 1
ATOM 741 C C . HIS A 1 97 ? -16.986 -12.014 6.895 1.00 84.88 97 HIS A C 1
ATOM 743 O O . HIS A 1 97 ? -17.605 -11.216 7.599 1.00 84.88 97 HIS A O 1
ATOM 749 N N . ILE A 1 98 ? -15.892 -11.668 6.223 1.00 91.38 98 ILE A N 1
ATOM 750 C CA . ILE A 1 98 ? -15.300 -10.331 6.284 1.00 91.38 98 ILE A CA 1
ATOM 751 C C . ILE A 1 98 ? -16.218 -9.337 5.578 1.00 91.38 98 ILE A C 1
ATOM 753 O O . ILE A 1 98 ? -16.427 -9.419 4.367 1.00 91.38 98 ILE A O 1
ATOM 757 N N . TYR A 1 99 ? -16.769 -8.375 6.316 1.00 93.56 99 TYR A N 1
ATOM 758 C CA . TYR A 1 99 ? -17.508 -7.277 5.698 1.00 93.56 99 TYR A CA 1
ATOM 759 C C . TYR A 1 99 ? -16.528 -6.246 5.148 1.00 93.56 99 TYR A C 1
ATOM 761 O O . TYR A 1 99 ? -15.817 -5.602 5.919 1.00 93.56 99 TYR A O 1
ATOM 769 N N . SER A 1 100 ? -16.499 -6.051 3.836 1.00 95.25 100 SER A N 1
ATOM 770 C CA . SER A 1 100 ? -15.599 -5.082 3.226 1.00 95.25 100 SER A CA 1
ATOM 771 C C . SER A 1 100 ? -16.310 -4.125 2.276 1.00 95.25 100 SER A C 1
ATOM 773 O O . SER A 1 100 ? -17.385 -4.414 1.748 1.00 95.25 100 SER A O 1
ATOM 775 N N . MET A 1 101 ? -15.751 -2.921 2.170 1.00 95.94 101 MET A N 1
ATOM 776 C CA . MET A 1 101 ? -16.235 -1.850 1.310 1.00 95.94 101 MET A CA 1
ATOM 777 C C . MET A 1 101 ? -15.071 -1.059 0.722 1.00 95.94 101 MET A C 1
ATOM 779 O O . MET A 1 101 ? -14.009 -0.923 1.333 1.00 95.94 101 MET A O 1
ATOM 783 N N . GLU A 1 102 ? -15.332 -0.432 -0.421 1.00 95.69 102 GLU A N 1
ATOM 784 C CA . GLU A 1 102 ? -14.404 0.460 -1.106 1.00 95.69 102 GLU A CA 1
ATOM 785 C C . GLU A 1 102 ? -15.042 1.834 -1.384 1.00 95.69 102 GLU A C 1
ATOM 787 O O . GLU A 1 102 ? -16.183 1.927 -1.844 1.00 95.69 102 GLU A O 1
ATOM 792 N N . PHE A 1 103 ? -14.265 2.904 -1.191 1.00 94.88 103 PHE A N 1
ATOM 793 C CA . PHE A 1 103 ? -14.454 4.184 -1.871 1.00 94.88 103 PHE A CA 1
ATOM 794 C C . PHE A 1 103 ? -13.331 4.422 -2.873 1.00 94.88 103 PHE A C 1
ATOM 796 O O . PHE A 1 103 ? -12.157 4.477 -2.509 1.00 94.88 103 PHE A O 1
ATOM 803 N N . ARG A 1 104 ? -13.725 4.637 -4.131 1.00 88.25 104 ARG A N 1
ATOM 804 C CA . ARG A 1 104 ? -12.815 4.941 -5.232 1.00 88.25 104 ARG A CA 1
ATOM 805 C C . ARG A 1 104 ? -13.234 6.181 -5.994 1.00 88.25 104 ARG A C 1
ATOM 807 O O . ARG A 1 104 ? -14.385 6.310 -6.416 1.00 88.25 104 ARG A O 1
ATOM 814 N N . LYS A 1 105 ? -12.265 7.056 -6.240 1.00 89.94 105 LYS A N 1
ATOM 815 C CA . LYS A 1 105 ? -12.374 8.145 -7.213 1.00 89.94 105 LYS A CA 1
ATOM 816 C C . LYS A 1 105 ? -11.056 8.232 -7.995 1.00 89.94 105 LYS A C 1
ATOM 818 O O . LYS A 1 105 ? -10.013 8.442 -7.379 1.00 89.94 105 LYS A O 1
ATOM 823 N N . PRO A 1 106 ? -11.054 8.047 -9.330 1.00 87.44 106 PRO A N 1
ATOM 824 C CA . PRO A 1 106 ? -9.832 8.128 -10.128 1.00 87.44 106 PRO A CA 1
ATOM 825 C C . PRO A 1 106 ? -9.069 9.432 -9.877 1.00 87.44 106 PRO A C 1
ATOM 827 O O . PRO A 1 106 ? -9.672 10.503 -9.834 1.00 87.44 106 PRO A O 1
ATOM 830 N N . GLY A 1 107 ? -7.752 9.327 -9.685 1.00 88.81 107 GLY A N 1
ATOM 831 C CA . GLY A 1 107 ? -6.883 10.468 -9.390 1.00 88.81 107 GLY A CA 1
ATOM 832 C C . GLY A 1 107 ? -7.138 11.181 -8.057 1.00 88.81 107 GLY A C 1
ATOM 833 O O . GLY A 1 107 ? -6.549 12.232 -7.848 1.00 88.81 107 GLY A O 1
ATOM 834 N N . ALA A 1 108 ? -7.991 10.659 -7.169 1.00 93.44 108 ALA A N 1
ATOM 835 C CA . ALA A 1 108 ? -8.254 11.301 -5.885 1.00 93.44 108 ALA A CA 1
ATOM 836 C C . ALA A 1 108 ? -7.004 11.393 -5.005 1.00 93.44 108 ALA A C 1
ATOM 838 O O . ALA A 1 108 ? -6.135 10.512 -5.031 1.00 93.44 108 ALA A O 1
ATOM 839 N N . HIS A 1 109 ? -6.963 12.484 -4.243 1.00 96.75 109 HIS A N 1
ATOM 840 C CA . HIS A 1 109 ? -5.998 12.756 -3.184 1.00 96.75 109 HIS A CA 1
ATOM 841 C C . HIS A 1 109 ? -6.701 12.615 -1.826 1.00 96.75 109 HIS A C 1
ATOM 843 O O . HIS A 1 109 ? -7.920 12.789 -1.749 1.00 96.75 109 HIS A O 1
ATOM 849 N N . LEU A 1 110 ? -5.962 12.472 -0.724 1.00 97.75 110 LEU A N 1
ATOM 850 C CA . LEU A 1 110 ? -6.583 12.483 0.611 1.00 97.75 110 LEU A CA 1
ATOM 851 C C . LEU A 1 110 ? -7.324 13.804 0.896 1.00 97.75 110 LEU A C 1
ATOM 853 O O . LEU A 1 110 ? -8.297 13.834 1.650 1.00 97.75 110 LEU A O 1
ATOM 857 N N . THR A 1 111 ? -6.896 14.912 0.278 1.00 97.56 111 THR A N 1
ATOM 858 C CA . THR A 1 111 ? -7.579 16.215 0.383 1.00 97.56 111 THR A CA 1
ATOM 859 C C . THR A 1 111 ? -8.957 16.235 -0.285 1.00 97.56 111 THR A C 1
ATOM 861 O O . THR A 1 111 ? -9.806 17.039 0.104 1.00 97.56 111 THR A O 1
ATOM 864 N N . ASP A 1 112 ? -9.205 15.364 -1.262 1.00 97.12 112 ASP A N 1
ATOM 865 C CA . ASP A 1 112 ? -10.539 15.147 -1.820 1.00 97.12 112 ASP A CA 1
ATOM 866 C C . ASP A 1 112 ? -11.389 14.291 -0.882 1.00 97.12 112 ASP A C 1
ATOM 868 O O . ASP A 1 112 ? -12.567 14.593 -0.677 1.00 97.12 112 ASP A O 1
ATOM 872 N N . ASP A 1 113 ? -10.792 13.266 -0.272 1.00 96.25 113 ASP A N 1
ATOM 873 C CA . ASP A 1 113 ? -11.498 12.345 0.620 1.00 96.25 113 ASP A CA 1
ATOM 874 C C . ASP A 1 113 ? -12.041 13.056 1.864 1.00 96.25 113 ASP A C 1
ATOM 876 O O . ASP A 1 113 ? -13.191 12.846 2.252 1.00 96.25 113 ASP A O 1
ATOM 880 N N . VAL A 1 114 ? -11.270 13.983 2.446 1.00 97.25 114 VAL A N 1
ATOM 881 C CA . VAL A 1 114 ? -11.732 14.801 3.586 1.00 97.25 114 VAL A CA 1
ATOM 882 C C . VAL A 1 114 ? -12.835 15.800 3.230 1.00 97.25 114 VAL A C 1
ATOM 884 O O . VAL A 1 114 ? -13.483 16.331 4.127 1.00 97.25 114 VAL A O 1
ATOM 887 N N . ARG A 1 115 ? -13.059 16.092 1.944 1.00 96.69 115 ARG A N 1
ATOM 888 C CA . ARG A 1 115 ? -14.165 16.954 1.483 1.00 96.69 115 ARG A CA 1
ATOM 889 C C . ARG A 1 115 ? -15.418 16.151 1.134 1.00 96.69 115 ARG A C 1
ATOM 891 O O . ARG A 1 115 ? -16.415 16.733 0.713 1.00 96.69 115 ARG A O 1
ATOM 898 N N . ASN A 1 116 ? -15.363 14.827 1.259 1.00 95.31 116 ASN A N 1
ATOM 899 C CA . ASN A 1 116 ? -16.448 13.937 0.893 1.00 95.31 116 ASN A CA 1
ATOM 900 C C . ASN A 1 116 ? -17.229 13.484 2.134 1.00 95.31 116 ASN A C 1
ATOM 902 O O . ASN A 1 116 ? -16.839 12.544 2.832 1.00 95.31 116 ASN A O 1
ATOM 906 N N . ASP A 1 117 ? -18.391 14.099 2.357 1.00 95.12 117 ASP A N 1
ATOM 907 C CA . ASP A 1 117 ? -19.283 13.783 3.481 1.00 95.12 117 ASP A CA 1
ATOM 908 C C . ASP A 1 117 ? -19.707 12.302 3.519 1.00 95.12 117 ASP A C 1
ATOM 910 O O . ASP A 1 117 ? -19.981 11.749 4.588 1.00 95.12 117 ASP A O 1
ATOM 914 N N . LYS A 1 118 ? -19.738 11.617 2.366 1.00 96.00 118 LYS A N 1
ATOM 915 C CA . LYS A 1 118 ? -20.064 10.186 2.297 1.00 96.00 118 LYS A CA 1
ATOM 916 C C . LYS A 1 118 ? -18.940 9.313 2.867 1.00 96.00 118 LYS A C 1
ATOM 918 O O . LYS A 1 118 ? -19.221 8.322 3.538 1.00 96.00 118 LYS A O 1
ATOM 923 N N . ILE A 1 119 ? -17.680 9.691 2.641 1.00 96.44 119 ILE A N 1
ATOM 924 C CA . ILE A 1 119 ? -16.526 9.013 3.251 1.00 96.44 119 ILE A CA 1
ATOM 925 C C . ILE A 1 119 ? -16.545 9.241 4.760 1.00 96.44 119 ILE A C 1
ATOM 927 O O . ILE A 1 119 ? -16.456 8.278 5.520 1.00 96.44 119 ILE A O 1
ATOM 931 N N . GLN A 1 120 ? -16.743 10.490 5.197 1.00 96.62 120 GLN A N 1
ATOM 932 C CA . GLN A 1 120 ? -16.821 10.805 6.622 1.00 96.62 120 GLN A CA 1
ATOM 933 C C . GLN A 1 120 ? -17.926 10.001 7.314 1.00 96.62 120 GLN A C 1
ATOM 935 O O . GLN A 1 120 ? -17.656 9.333 8.310 1.00 96.62 120 GLN A O 1
ATOM 940 N N . SER A 1 121 ? -19.152 10.040 6.781 1.00 96.00 121 SER A N 1
ATOM 941 C CA . SER A 1 121 ? -20.291 9.306 7.346 1.00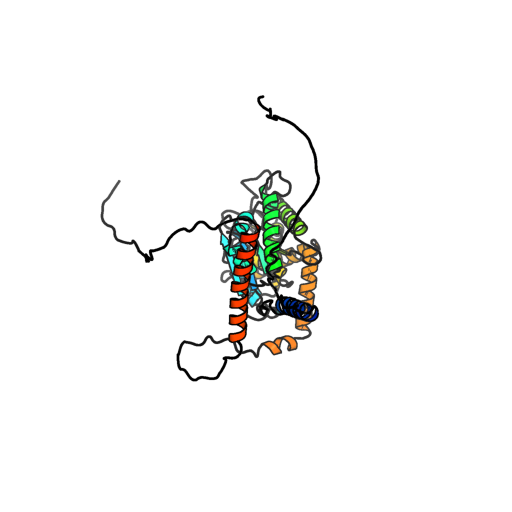 96.00 121 SER A CA 1
ATOM 942 C C . SER A 1 121 ? -20.034 7.802 7.402 1.00 96.00 121 SER A C 1
ATOM 944 O O . SER A 1 121 ? -20.250 7.211 8.452 1.00 96.00 121 SER A O 1
ATOM 946 N N . THR A 1 122 ? -19.478 7.201 6.346 1.00 96.06 122 THR A N 1
ATOM 947 C CA . THR A 1 122 ? -19.176 5.758 6.337 1.00 96.06 122 THR A CA 1
ATOM 948 C C . THR A 1 122 ? -18.102 5.377 7.359 1.00 96.06 122 THR A C 1
ATOM 950 O O . THR A 1 122 ? -18.214 4.335 8.004 1.00 96.06 122 THR A O 1
ATOM 953 N N . ILE A 1 123 ? -17.065 6.206 7.538 1.00 96.62 123 ILE A N 1
ATOM 954 C CA . ILE A 1 123 ? -16.024 5.964 8.551 1.00 96.62 123 ILE A CA 1
ATOM 955 C C . ILE A 1 123 ? -16.629 5.974 9.959 1.00 96.62 123 ILE A C 1
ATOM 957 O O . ILE A 1 123 ? -16.262 5.133 10.774 1.00 96.62 123 ILE A O 1
ATOM 961 N N . VAL A 1 124 ? -17.539 6.910 10.255 1.00 94.31 124 VAL A N 1
ATOM 962 C CA . VAL A 1 124 ? -18.086 7.082 11.615 1.00 94.31 124 VAL A CA 1
ATOM 963 C C . VAL A 1 124 ? -19.338 6.253 11.904 1.00 94.31 124 VAL A C 1
ATOM 965 O O . VAL A 1 124 ? -19.742 6.158 13.061 1.00 94.31 124 VAL A O 1
ATOM 968 N N . GLU A 1 125 ? -19.956 5.653 10.887 1.00 88.62 125 GLU A N 1
ATOM 969 C CA . GLU A 1 125 ? -21.167 4.835 11.030 1.00 88.62 125 GLU A CA 1
ATOM 970 C C . GLU A 1 125 ? -20.914 3.536 11.808 1.00 88.62 125 GLU A C 1
ATOM 972 O O . GLU A 1 125 ? -21.817 3.035 12.480 1.00 88.62 125 GLU A O 1
ATOM 977 N N . ARG A 1 126 ? -19.689 2.993 11.756 1.00 87.75 126 ARG A N 1
ATOM 978 C CA . ARG A 1 126 ? -19.332 1.755 12.458 1.00 87.75 126 ARG A CA 1
ATOM 979 C C . ARG A 1 126 ? -17.856 1.700 12.863 1.00 87.75 126 ARG A C 1
ATOM 981 O O . ARG A 1 126 ? -17.024 2.337 12.218 1.00 87.75 126 ARG A O 1
ATOM 988 N N . PRO A 1 127 ? -17.505 0.877 13.868 1.00 88.75 127 PRO A N 1
ATOM 989 C CA . PRO A 1 127 ? -16.116 0.614 14.216 1.00 88.75 127 PRO A CA 1
ATOM 990 C C . PRO A 1 127 ? -15.473 -0.342 13.212 1.00 88.75 127 PRO A C 1
ATOM 992 O O . PRO A 1 127 ? -15.453 -1.555 13.410 1.00 88.75 127 PRO A O 1
ATOM 995 N N . TRP A 1 128 ? -14.966 0.201 12.108 1.00 95.44 128 TRP A N 1
ATOM 996 C CA . TRP A 1 128 ? -14.203 -0.577 11.138 1.00 95.44 128 TRP A CA 1
ATOM 997 C C . TRP A 1 128 ? -12.971 -1.206 11.791 1.00 95.44 128 TRP A C 1
ATOM 999 O O . TRP A 1 128 ? -12.146 -0.473 12.329 1.0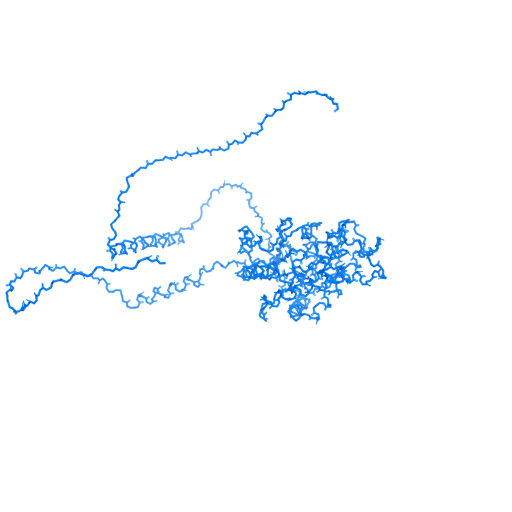0 95.44 128 TRP A O 1
ATOM 1009 N N . THR A 1 129 ? -12.789 -2.528 11.702 1.00 95.56 129 THR A N 1
ATOM 1010 C CA . THR A 1 129 ? -11.548 -3.174 12.171 1.00 95.56 129 THR A CA 1
ATOM 1011 C C . THR A 1 129 ? -10.318 -2.526 11.544 1.00 95.56 129 THR A C 1
ATOM 1013 O O . THR A 1 129 ? -9.397 -2.163 12.272 1.00 95.56 129 THR A O 1
ATOM 1016 N N . TRP A 1 130 ? -10.335 -2.312 10.225 1.00 97.62 130 TRP A N 1
ATOM 1017 C CA . TRP A 1 130 ? -9.279 -1.602 9.506 1.00 97.62 130 TRP A CA 1
ATOM 1018 C C . TRP A 1 130 ? -9.850 -0.627 8.482 1.00 97.62 130 TRP A C 1
ATOM 1020 O O . TRP A 1 130 ? -10.788 -0.953 7.752 1.00 97.62 130 TRP A O 1
ATOM 1030 N N . VAL A 1 131 ? -9.230 0.548 8.392 1.00 98.50 131 VAL A N 1
ATOM 1031 C CA . VAL A 1 131 ? -9.468 1.523 7.327 1.00 98.50 131 VAL A CA 1
ATOM 1032 C C . VAL A 1 131 ? -8.150 1.777 6.605 1.00 98.50 131 VAL A C 1
ATOM 1034 O O . VAL A 1 131 ? -7.253 2.433 7.140 1.00 98.50 131 VAL A O 1
ATOM 1037 N N . VAL A 1 132 ? -8.032 1.226 5.398 1.00 98.81 132 VAL A N 1
ATOM 1038 C CA . VAL A 1 132 ? -6.877 1.396 4.514 1.00 98.81 132 VAL A CA 1
ATOM 1039 C C . VAL A 1 132 ? -7.089 2.649 3.674 1.00 98.81 132 VAL A C 1
ATOM 1041 O O . VAL A 1 132 ? -8.037 2.713 2.898 1.00 98.81 132 VAL A O 1
ATOM 1044 N N . ILE A 1 133 ? -6.208 3.635 3.819 1.00 98.69 133 ILE A N 1
ATOM 1045 C CA . ILE A 1 133 ? -6.244 4.891 3.068 1.00 98.69 133 ILE A CA 1
ATOM 1046 C C . ILE A 1 133 ? -5.024 4.997 2.152 1.00 98.69 133 ILE A C 1
ATOM 1048 O O . ILE A 1 133 ? -3.888 4.734 2.557 1.00 98.69 133 ILE A O 1
ATOM 1052 N N . GLN A 1 134 ? -5.264 5.382 0.903 1.00 98.38 134 GLN A N 1
ATOM 1053 C CA . GLN A 1 134 ? -4.245 5.520 -0.127 1.00 98.38 134 GLN A CA 1
ATOM 1054 C C . GLN A 1 134 ? -4.205 6.960 -0.645 1.00 98.38 134 GLN A C 1
ATOM 1056 O O . GLN A 1 134 ? -5.178 7.453 -1.202 1.00 98.38 134 GLN A O 1
ATOM 1061 N N . GLU A 1 135 ? -3.053 7.614 -0.493 1.00 98.44 135 GLU A N 1
ATOM 1062 C CA . GLU A 1 135 ? -2.772 8.910 -1.121 1.00 98.44 135 GLU A CA 1
ATOM 1063 C C . GLU A 1 135 ? -2.369 8.739 -2.589 1.00 98.44 135 GLU A C 1
ATOM 1065 O O . GLU A 1 135 ? -1.833 7.697 -2.973 1.00 98.44 135 GLU A O 1
ATOM 1070 N N . GLN A 1 136 ? -2.564 9.778 -3.400 1.00 97.38 136 GLN A N 1
ATOM 1071 C CA . GLN A 1 136 ? -2.077 9.868 -4.771 1.00 97.38 136 GLN A CA 1
ATOM 1072 C C . GLN A 1 136 ? -0.608 9.417 -4.900 1.00 97.38 136 GLN A C 1
ATOM 1074 O O . GLN A 1 136 ? 0.253 9.756 -4.088 1.00 97.38 136 GLN A O 1
ATOM 1079 N N . SER A 1 137 ? -0.330 8.638 -5.951 1.00 96.81 137 SER A N 1
ATOM 1080 C CA . SER A 1 137 ? 0.872 7.805 -6.125 1.00 96.81 137 SER A CA 1
ATOM 1081 C C . SER A 1 137 ? 2.227 8.529 -6.178 1.00 96.81 137 SER A C 1
ATOM 1083 O O . SER A 1 137 ? 3.259 7.873 -6.249 1.00 96.81 137 SER A O 1
ATOM 1085 N N . GLN A 1 138 ? 2.258 9.860 -6.224 1.00 96.69 138 GLN A N 1
ATOM 1086 C CA . GLN A 1 138 ? 3.478 10.672 -6.294 1.00 96.69 138 GLN A CA 1
ATOM 1087 C C . GLN A 1 138 ? 3.639 11.567 -5.065 1.00 96.69 138 GLN A C 1
ATOM 1089 O O . GLN A 1 138 ? 4.768 11.789 -4.635 1.00 96.69 138 GLN A O 1
ATOM 1094 N N . ILE A 1 139 ? 2.536 12.055 -4.482 1.00 97.81 139 ILE A N 1
ATOM 1095 C CA . ILE A 1 139 ? 2.552 13.073 -3.418 1.00 97.81 139 ILE A CA 1
ATOM 1096 C C . ILE A 1 139 ? 3.475 12.711 -2.240 1.00 97.81 139 ILE A C 1
ATOM 1098 O O . ILE A 1 139 ? 4.252 13.577 -1.826 1.00 97.81 139 ILE A O 1
ATOM 1102 N N . PRO A 1 140 ? 3.488 11.470 -1.711 1.00 98.25 140 PRO A N 1
ATOM 1103 C CA . PRO A 1 140 ? 4.407 11.106 -0.632 1.00 98.25 140 PRO A CA 1
ATOM 1104 C C . PRO A 1 140 ? 5.889 11.285 -1.007 1.00 98.25 140 PRO A C 1
ATOM 1106 O O . PRO A 1 140 ? 6.701 11.634 -0.155 1.00 98.25 140 PRO A O 1
ATOM 1109 N N . ALA A 1 141 ? 6.258 11.159 -2.286 1.00 98.19 141 ALA A N 1
ATOM 1110 C CA . ALA A 1 141 ? 7.626 11.383 -2.752 1.00 98.19 141 ALA A CA 1
ATOM 1111 C C . ALA A 1 141 ? 8.041 12.867 -2.763 1.00 98.19 141 ALA A C 1
ATOM 1113 O O . ALA A 1 141 ? 9.188 13.168 -3.092 1.00 98.19 141 ALA A O 1
ATOM 1114 N N . PHE A 1 142 ? 7.154 13.805 -2.417 1.00 97.94 142 PHE A N 1
ATOM 1115 C CA . PHE A 1 142 ? 7.427 15.249 -2.397 1.00 97.94 142 PHE A CA 1
ATOM 1116 C C . PHE A 1 142 ? 7.712 15.802 -0.990 1.00 97.94 142 PHE A C 1
ATOM 1118 O O . PHE A 1 142 ? 7.661 17.012 -0.787 1.00 97.94 142 PHE A O 1
ATOM 1125 N N . TYR A 1 143 ? 8.031 14.939 -0.019 1.00 97.06 143 TYR A N 1
ATOM 1126 C CA . TYR A 1 143 ? 8.151 15.305 1.400 1.00 97.06 143 TYR A CA 1
ATOM 1127 C C . TYR A 1 143 ? 9.186 16.401 1.727 1.00 97.06 143 TYR A C 1
ATOM 1129 O O . TYR A 1 143 ? 9.029 17.101 2.727 1.00 97.06 143 TYR A O 1
ATOM 1137 N N . ASP A 1 144 ? 10.252 16.530 0.932 1.00 95.56 144 ASP A N 1
ATOM 1138 C CA . ASP A 1 144 ? 11.345 17.506 1.095 1.00 95.56 144 ASP A CA 1
ATOM 1139 C C . ASP A 1 144 ? 11.402 18.542 -0.036 1.00 95.56 144 ASP A C 1
ATOM 1141 O O . ASP A 1 144 ? 12.384 19.272 -0.169 1.00 95.56 144 ASP A O 1
ATOM 1145 N N . ILE A 1 145 ? 10.345 18.626 -0.842 1.00 92.00 145 ILE A N 1
ATOM 1146 C CA . ILE A 1 145 ? 10.211 19.632 -1.892 1.00 92.00 145 ILE A CA 1
ATOM 1147 C C . ILE A 1 145 ? 9.319 20.748 -1.366 1.00 92.00 145 ILE A C 1
ATOM 1149 O O . ILE A 1 145 ? 8.352 20.501 -0.645 1.00 92.00 145 ILE A O 1
ATOM 1153 N N . GLU A 1 146 ? 9.617 21.991 -1.745 1.00 86.31 146 GLU A N 1
ATOM 1154 C CA . GLU A 1 146 ? 8.743 23.137 -1.479 1.00 86.31 146 GLU A CA 1
ATOM 1155 C C . GLU A 1 146 ? 7.469 23.069 -2.342 1.00 86.31 146 GLU A C 1
ATOM 1157 O O . GLU A 1 146 ? 7.276 23.829 -3.287 1.00 86.31 146 GLU A O 1
ATOM 1162 N N . ASN A 1 147 ? 6.602 22.114 -2.006 1.00 81.31 147 ASN A N 1
ATOM 1163 C CA . ASN A 1 147 ? 5.283 21.873 -2.572 1.00 81.31 147 ASN A CA 1
ATOM 1164 C C . ASN A 1 147 ? 4.259 21.817 -1.419 1.00 81.31 147 ASN A C 1
ATOM 1166 O O . ASN A 1 147 ? 4.513 21.226 -0.364 1.00 81.31 147 ASN A O 1
ATOM 1170 N N . SER A 1 148 ? 3.098 22.454 -1.590 1.00 92.38 148 SER A N 1
ATOM 1171 C CA . SER A 1 148 ? 2.015 22.393 -0.606 1.00 92.38 148 SER A CA 1
ATOM 1172 C C . SER A 1 148 ? 1.323 21.030 -0.567 1.00 92.38 148 SER A C 1
ATOM 1174 O O . SER A 1 148 ? 0.818 20.672 0.493 1.00 92.38 148 SER A O 1
ATOM 1176 N N . GLU A 1 149 ? 1.346 20.244 -1.649 1.00 95.44 149 GLU A N 1
ATOM 1177 C CA . GLU A 1 149 ? 0.595 18.986 -1.769 1.00 95.44 149 GLU A CA 1
ATOM 1178 C C . GLU A 1 149 ? 0.940 17.979 -0.669 1.00 95.44 149 GLU A C 1
ATOM 1180 O O . GLU A 1 149 ? 0.041 17.454 -0.019 1.00 95.44 149 GLU A O 1
ATOM 1185 N N . TYR A 1 150 ? 2.227 17.761 -0.378 1.00 97.62 150 TYR A N 1
ATOM 1186 C CA . TYR A 1 150 ? 2.624 16.859 0.707 1.00 97.62 150 TYR A CA 1
ATOM 1187 C C . TYR A 1 150 ? 2.173 17.382 2.081 1.00 97.62 150 TYR A C 1
ATOM 1189 O O . TYR A 1 150 ? 1.632 16.641 2.901 1.00 97.62 150 TYR A O 1
ATOM 1197 N N . LYS A 1 151 ? 2.335 18.687 2.338 1.00 97.19 151 LYS A N 1
ATOM 1198 C CA . LYS A 1 151 ? 1.909 19.312 3.605 1.00 97.19 151 LYS A CA 1
ATOM 1199 C C . LYS A 1 151 ? 0.384 19.238 3.779 1.00 97.19 151 LYS A C 1
ATOM 1201 O O . LYS A 1 151 ? -0.100 19.080 4.899 1.00 97.19 151 LYS A O 1
ATOM 1206 N N . GLU A 1 152 ? -0.377 19.367 2.696 1.00 98.00 152 GLU A N 1
ATOM 1207 C CA . GLU A 1 152 ? -1.834 19.214 2.683 1.00 98.00 152 GLU A CA 1
ATOM 1208 C C . GLU A 1 152 ? -2.261 17.754 2.843 1.00 98.00 152 GLU A C 1
ATOM 1210 O O . GLU A 1 152 ? -3.186 17.484 3.609 1.00 98.00 152 GLU A O 1
ATOM 1215 N N . SER A 1 153 ? -1.541 16.822 2.218 1.00 98.00 153 SER A N 1
ATOM 1216 C CA . SER A 1 153 ? -1.716 15.378 2.389 1.00 98.00 153 SER A CA 1
ATOM 1217 C C . SER A 1 153 ? -1.564 14.963 3.851 1.00 98.00 153 SER A C 1
ATOM 1219 O O . SER A 1 153 ? -2.463 14.336 4.405 1.00 98.00 153 SER A O 1
ATOM 1221 N N . VAL A 1 154 ? -0.509 15.417 4.539 1.00 98.44 154 VAL A N 1
ATOM 1222 C CA . VAL A 1 154 ? -0.302 15.146 5.975 1.00 98.44 154 VAL A CA 1
ATOM 1223 C C . VAL A 1 154 ? -1.484 15.649 6.820 1.00 98.44 154 VAL A C 1
ATOM 1225 O O . VAL A 1 154 ? -1.963 14.945 7.712 1.00 98.44 154 VAL A O 1
ATOM 1228 N N . LYS A 1 155 ? -2.011 16.848 6.527 1.00 98.50 155 LYS A N 1
ATOM 1229 C CA . LYS A 1 155 ? -3.188 17.402 7.227 1.00 98.50 155 LYS A CA 1
ATOM 1230 C C . LYS A 1 155 ? -4.461 16.601 6.947 1.00 98.50 155 LYS A C 1
ATOM 1232 O O . LYS A 1 155 ? -5.257 16.370 7.861 1.00 98.50 155 LYS A O 1
ATOM 1237 N N . ALA A 1 156 ? -4.665 16.185 5.700 1.00 98.62 156 ALA A N 1
ATOM 1238 C CA . ALA A 1 156 ? -5.806 15.370 5.310 1.00 98.62 156 ALA A CA 1
ATOM 1239 C C . ALA A 1 156 ? -5.742 13.982 5.963 1.00 98.62 156 ALA A C 1
ATOM 1241 O O . ALA A 1 156 ? -6.710 13.555 6.589 1.00 98.62 156 ALA A O 1
ATOM 1242 N N . ALA A 1 157 ? -4.572 13.341 5.942 1.00 98.69 157 ALA A N 1
ATOM 1243 C CA . ALA A 1 157 ? -4.315 12.082 6.629 1.00 98.69 157 ALA A CA 1
ATOM 1244 C C . ALA A 1 157 ? -4.563 12.198 8.143 1.00 98.69 157 ALA A C 1
ATOM 1246 O O . ALA A 1 157 ? -5.171 11.308 8.730 1.00 98.69 157 ALA A O 1
ATOM 1247 N N . SER A 1 158 ? -4.186 13.320 8.772 1.00 98.69 158 SER A N 1
ATOM 1248 C CA . SER A 1 158 ? -4.496 13.606 10.184 1.00 98.69 158 SER A CA 1
ATOM 1249 C C . SER A 1 158 ? -5.999 13.690 10.444 1.00 98.69 158 SER A C 1
ATOM 1251 O O . SER A 1 158 ? -6.509 13.095 11.394 1.00 98.69 158 SER A O 1
ATOM 1253 N N . THR A 1 159 ? -6.737 14.353 9.555 1.00 98.69 159 THR A N 1
ATOM 1254 C CA . THR A 1 159 ? -8.199 14.455 9.645 1.00 98.69 159 THR A CA 1
ATOM 1255 C C . THR A 1 159 ? -8.871 13.086 9.512 1.00 98.69 159 THR A C 1
ATOM 1257 O O . THR A 1 159 ? -9.676 12.723 10.370 1.00 98.69 159 THR A O 1
ATOM 1260 N N . LEU A 1 160 ? -8.492 12.293 8.505 1.00 98.56 160 LEU A N 1
ATOM 1261 C CA . LEU A 1 160 ? -8.997 10.928 8.317 1.00 98.56 160 LEU A CA 1
ATOM 1262 C C . LEU A 1 160 ? -8.654 10.043 9.519 1.00 98.56 160 LEU A C 1
ATOM 1264 O O . LEU A 1 160 ? -9.534 9.393 10.077 1.00 98.56 160 LEU A O 1
ATOM 1268 N N . ASN A 1 161 ? -7.402 10.081 9.983 1.00 98.62 161 ASN A N 1
ATOM 1269 C CA . ASN A 1 161 ? -6.947 9.336 11.154 1.00 98.62 161 ASN A CA 1
ATOM 1270 C C . ASN A 1 161 ? -7.764 9.675 12.411 1.00 98.62 161 ASN A C 1
ATOM 1272 O O . ASN A 1 161 ? -8.029 8.786 13.220 1.00 98.62 161 ASN A O 1
ATOM 1276 N N . ASN A 1 162 ? -8.180 10.936 12.572 1.00 98.25 162 ASN A N 1
ATOM 1277 C CA . ASN A 1 162 ? -9.027 11.377 13.680 1.00 98.25 162 ASN A CA 1
ATOM 1278 C C . ASN A 1 162 ? -10.454 10.830 13.573 1.00 98.25 162 ASN A C 1
ATOM 1280 O O . ASN A 1 162 ? -10.994 10.356 14.579 1.00 98.25 162 ASN A O 1
ATOM 1284 N N . TRP A 1 163 ? -11.056 10.855 12.380 1.00 98.12 163 TRP A N 1
ATOM 1285 C CA . TRP A 1 163 ? -12.370 10.246 12.139 1.00 98.12 163 TRP A CA 1
ATOM 1286 C C . TRP A 1 163 ? -12.342 8.747 12.427 1.00 98.12 163 TRP A C 1
ATOM 1288 O O . TRP A 1 163 ? -13.181 8.259 13.183 1.00 98.12 163 TRP A O 1
ATOM 1298 N N . ILE A 1 164 ? -11.321 8.055 11.920 1.00 98.12 164 ILE A N 1
ATOM 1299 C CA . ILE A 1 164 ? -11.124 6.617 12.114 1.00 98.12 164 ILE A CA 1
ATOM 1300 C C . ILE A 1 164 ? -10.966 6.291 13.610 1.00 98.12 164 ILE A C 1
ATOM 1302 O O . ILE A 1 164 ? -11.684 5.427 14.110 1.00 98.12 164 ILE A O 1
ATOM 1306 N N . SER A 1 165 ? -10.138 7.026 14.376 1.00 96.00 165 SER A N 1
ATOM 1307 C CA . SER A 1 165 ? -10.063 6.812 15.841 1.00 96.00 165 SER A CA 1
ATOM 1308 C C . SER A 1 165 ? -11.368 7.067 16.558 1.00 96.00 165 SER A C 1
ATOM 1310 O O . SER A 1 165 ? -11.663 6.377 17.526 1.00 96.00 165 SER A O 1
ATOM 1312 N N . SER A 1 166 ? -12.108 8.100 16.156 1.00 95.75 166 SER A N 1
ATOM 1313 C CA . SER A 1 166 ? -13.334 8.492 16.858 1.00 95.75 166 SER A CA 1
ATOM 1314 C C . SER A 1 166 ? -14.404 7.404 16.753 1.00 95.75 166 SER A C 1
ATOM 1316 O O . SER A 1 166 ? -15.274 7.316 17.616 1.00 95.75 166 SER A O 1
ATOM 1318 N N . ALA A 1 167 ? -14.302 6.560 15.723 1.00 95.56 167 ALA A N 1
ATOM 1319 C CA . ALA A 1 167 ? -15.102 5.362 15.524 1.00 95.56 167 ALA A CA 1
ATOM 1320 C C . ALA A 1 167 ? -14.439 4.078 16.066 1.00 95.56 167 ALA A C 1
ATOM 1322 O O . ALA A 1 167 ? -14.983 3.003 15.868 1.00 95.56 167 ALA A O 1
ATOM 1323 N N . ASN A 1 168 ? -13.297 4.156 16.761 1.00 94.31 168 ASN A N 1
ATOM 1324 C CA . ASN A 1 168 ? -12.490 3.018 17.233 1.00 94.31 168 ASN A CA 1
ATOM 1325 C C . ASN A 1 168 ? -11.899 2.123 16.124 1.00 94.31 168 ASN A C 1
ATOM 1327 O O . ASN A 1 168 ? -11.659 0.939 16.362 1.00 94.31 168 ASN A O 1
ATOM 1331 N N . GLY A 1 169 ? -11.648 2.665 14.931 1.00 95.69 169 GLY A N 1
ATOM 1332 C CA . GLY A 1 169 ? -10.993 1.928 13.852 1.00 95.69 169 GLY A CA 1
ATOM 1333 C C . GLY A 1 169 ? -9.465 2.018 13.858 1.00 95.69 169 GLY A C 1
ATOM 1334 O O . GLY A 1 169 ? -8.878 2.949 14.420 1.00 95.69 169 GLY A O 1
ATOM 1335 N N . GLN A 1 170 ? -8.813 1.057 13.196 1.00 96.81 170 GLN A N 1
ATOM 1336 C CA . GLN A 1 170 ? -7.369 1.074 12.943 1.00 96.81 170 GLN A CA 1
ATOM 1337 C C . GLN A 1 170 ? -7.069 1.764 11.609 1.00 96.81 170 GLN A C 1
ATOM 1339 O O . GLN A 1 170 ? -7.438 1.265 10.546 1.00 96.81 170 GLN A O 1
ATOM 1344 N N . THR A 1 171 ? -6.346 2.881 11.656 1.00 98.56 171 THR A N 1
ATOM 1345 C CA . THR A 1 171 ? -5.844 3.556 10.451 1.00 98.56 171 THR A CA 1
ATOM 1346 C C . THR A 1 171 ? -4.678 2.771 9.856 1.00 98.56 171 THR A C 1
ATOM 1348 O O . THR A 1 171 ? -3.746 2.389 10.576 1.00 98.56 171 THR A O 1
ATOM 1351 N N . VAL A 1 172 ? -4.717 2.566 8.541 1.00 98.81 172 VAL A N 1
ATOM 1352 C CA . VAL A 1 172 ? -3.688 1.867 7.769 1.00 98.81 172 VAL A CA 1
ATOM 1353 C C . VAL A 1 172 ? -3.373 2.678 6.511 1.00 98.81 172 VAL A C 1
ATOM 1355 O O . VAL A 1 172 ? -4.258 2.955 5.712 1.00 98.81 172 VAL A O 1
ATOM 1358 N N . LEU A 1 173 ? -2.121 3.076 6.317 1.00 98.94 173 LEU A N 1
ATOM 1359 C CA . LEU A 1 173 ? -1.644 3.759 5.116 1.00 98.94 173 LEU A CA 1
ATOM 1360 C C . LEU A 1 173 ? -1.215 2.721 4.077 1.00 98.94 173 LEU A C 1
ATOM 1362 O O . LEU A 1 173 ? -0.425 1.830 4.383 1.00 98.94 173 LEU A O 1
ATOM 1366 N N . LEU A 1 174 ? -1.680 2.849 2.837 1.00 98.88 174 LEU A N 1
ATOM 1367 C CA . LEU A 1 174 ? -1.187 2.033 1.730 1.00 98.88 174 LEU A CA 1
ATOM 1368 C C . LEU A 1 174 ? 0.015 2.719 1.069 1.00 98.88 174 LEU A C 1
ATOM 1370 O O . LEU A 1 174 ? -0.177 3.656 0.292 1.00 98.88 174 LEU A O 1
ATOM 1374 N N . MET A 1 175 ? 1.241 2.257 1.363 1.00 98.88 175 MET A N 1
ATOM 1375 C CA . MET A 1 175 ? 2.454 2.726 0.681 1.00 98.88 175 MET A CA 1
ATOM 1376 C C . MET A 1 175 ? 2.416 2.273 -0.775 1.00 98.88 175 MET A C 1
ATOM 1378 O O . MET A 1 175 ? 2.593 1.090 -1.070 1.00 98.88 175 MET A O 1
ATOM 1382 N N . THR A 1 176 ? 2.202 3.219 -1.682 1.00 98.44 176 THR A N 1
ATOM 1383 C CA . THR A 1 176 ? 2.227 2.973 -3.127 1.00 98.44 176 THR A CA 1
ATOM 1384 C C . THR A 1 176 ? 3.639 2.643 -3.627 1.00 98.44 176 THR A C 1
ATOM 1386 O O . THR A 1 176 ? 4.619 2.685 -2.879 1.00 98.44 176 THR A O 1
ATOM 1389 N N . TRP A 1 177 ? 3.733 2.259 -4.899 1.00 98.75 177 TRP A N 1
ATOM 1390 C CA . TRP A 1 177 ? 4.973 1.862 -5.557 1.00 98.75 177 TRP A CA 1
ATOM 1391 C C . TRP A 1 177 ? 5.487 2.934 -6.519 1.00 98.75 177 TRP A C 1
ATOM 1393 O O . TRP A 1 177 ? 4.717 3.695 -7.111 1.00 98.75 177 TRP A O 1
ATOM 1403 N N . GLY A 1 178 ? 6.805 2.951 -6.719 1.00 98.50 178 GLY A N 1
ATOM 1404 C CA . GLY A 1 178 ? 7.429 3.707 -7.796 1.00 98.50 178 GLY A CA 1
ATOM 1405 C C . GLY A 1 178 ? 6.918 3.260 -9.170 1.00 98.50 178 GLY A C 1
ATOM 1406 O O . GLY A 1 178 ? 6.604 2.091 -9.393 1.00 98.50 178 GLY A O 1
ATOM 1407 N N . GLN A 1 179 ? 6.854 4.194 -10.115 1.00 98.31 179 GLN A N 1
ATOM 1408 C CA . GLN A 1 179 ? 6.531 3.894 -11.512 1.00 98.31 179 GLN A CA 1
ATOM 1409 C C . GLN A 1 179 ? 7.705 3.152 -12.175 1.00 98.31 179 GLN A C 1
ATOM 1411 O O . GLN A 1 179 ? 8.860 3.405 -11.826 1.00 98.31 179 GLN A O 1
ATOM 1416 N N . ARG A 1 180 ? 7.427 2.281 -13.157 1.00 97.75 180 ARG A N 1
ATOM 1417 C CA . ARG A 1 180 ? 8.404 1.412 -13.851 1.00 97.75 180 ARG A CA 1
ATOM 1418 C C . ARG A 1 180 ? 9.686 2.148 -14.252 1.00 97.75 180 ARG A C 1
ATOM 1420 O O . ARG A 1 180 ? 10.778 1.629 -14.042 1.00 97.75 180 ARG A O 1
ATOM 1427 N N . PHE A 1 181 ? 9.546 3.353 -14.803 1.00 97.50 181 PHE A N 1
ATOM 1428 C CA . PHE A 1 181 ? 10.656 4.185 -15.282 1.00 97.50 181 PHE A CA 1
ATOM 1429 C C . PHE A 1 181 ? 10.897 5.437 -14.424 1.00 97.50 181 PHE A C 1
ATOM 1431 O O . PHE A 1 181 ? 11.598 6.348 -14.851 1.00 97.50 181 PHE A O 1
ATOM 1438 N N . GLY A 1 182 ? 10.335 5.500 -13.216 1.00 97.62 182 GLY A N 1
ATOM 1439 C CA . GLY A 1 182 ? 10.264 6.735 -12.436 1.00 97.62 182 GLY A CA 1
ATOM 1440 C C . GLY A 1 182 ? 9.137 7.662 -12.895 1.00 97.62 182 GLY A C 1
ATOM 1441 O O . GLY A 1 182 ? 8.319 7.325 -13.751 1.00 97.62 182 GLY A O 1
ATOM 1442 N N . ASP A 1 183 ? 9.072 8.837 -12.284 1.00 96.75 183 ASP A N 1
ATOM 1443 C CA . ASP A 1 183 ? 8.030 9.821 -12.533 1.00 96.75 183 ASP A CA 1
ATOM 1444 C C . ASP A 1 183 ? 8.387 10.711 -13.726 1.00 96.75 183 ASP A C 1
ATOM 1446 O O . ASP A 1 183 ? 9.113 11.698 -13.599 1.00 96.75 183 ASP A O 1
ATOM 1450 N N . ALA A 1 184 ? 7.818 10.392 -14.888 1.00 95.12 184 ALA A N 1
ATOM 1451 C CA . ALA A 1 184 ? 8.032 11.157 -16.114 1.00 95.12 184 ALA A CA 1
ATOM 1452 C C . ALA A 1 184 ? 7.610 12.636 -16.008 1.00 95.12 184 ALA A C 1
ATOM 1454 O O . ALA A 1 184 ? 8.123 13.465 -16.758 1.00 95.12 184 ALA A O 1
ATOM 1455 N N . MET A 1 185 ? 6.697 12.981 -15.090 1.00 94.31 185 MET A N 1
ATOM 1456 C CA . MET A 1 185 ? 6.264 14.368 -14.882 1.00 94.31 185 MET A CA 1
ATOM 1457 C C . MET A 1 185 ? 7.212 15.138 -13.958 1.00 94.31 185 MET A C 1
ATOM 1459 O O . MET A 1 185 ? 7.303 16.358 -14.061 1.00 94.31 185 MET A O 1
ATOM 1463 N N . ASN A 1 186 ? 7.941 14.434 -13.086 1.00 95.56 186 ASN A N 1
ATOM 1464 C CA . ASN A 1 186 ? 8.879 15.017 -12.128 1.00 95.56 186 ASN A CA 1
ATOM 1465 C C . ASN A 1 186 ? 10.235 14.283 -12.152 1.00 95.56 186 ASN A C 1
ATOM 1467 O O . ASN A 1 186 ? 10.695 13.788 -11.117 1.00 95.56 186 ASN A O 1
ATOM 1471 N N . PRO A 1 187 ? 10.928 14.225 -13.305 1.00 96.19 187 PRO A N 1
ATOM 1472 C CA . PRO A 1 187 ? 12.143 13.422 -13.450 1.00 96.19 187 PRO A CA 1
ATOM 1473 C C . PRO A 1 187 ? 13.304 13.930 -12.583 1.00 96.19 187 PRO A C 1
ATOM 1475 O O . PRO A 1 187 ? 14.171 13.152 -12.206 1.00 96.19 187 PRO A O 1
ATOM 1478 N N . GLY A 1 188 ? 13.317 15.217 -12.215 1.00 96.19 188 GLY A N 1
ATOM 1479 C CA . GLY A 1 188 ? 14.301 15.763 -11.270 1.00 96.19 188 GLY A CA 1
ATOM 1480 C C . GLY A 1 188 ? 14.112 15.280 -9.827 1.00 96.19 188 GLY A C 1
ATOM 1481 O O . GLY A 1 188 ? 15.035 15.373 -9.026 1.00 96.19 188 GLY A O 1
ATOM 1482 N N . VAL A 1 189 ? 12.927 14.761 -9.502 1.00 95.94 189 VAL A N 1
ATOM 1483 C CA . VAL A 1 189 ? 12.567 14.245 -8.176 1.00 95.94 189 VAL A CA 1
ATOM 1484 C C . VAL A 1 189 ? 12.708 12.730 -8.135 1.00 95.94 189 VAL A C 1
ATOM 1486 O O . VAL A 1 189 ? 13.305 12.171 -7.219 1.00 95.94 189 VAL A O 1
ATOM 1489 N N . SER A 1 190 ? 12.154 12.076 -9.151 1.00 97.69 190 SER A N 1
ATOM 1490 C CA . SER A 1 190 ? 11.979 10.631 -9.212 1.00 97.69 190 SER A CA 1
ATOM 1491 C C . SER A 1 190 ? 12.416 10.123 -10.593 1.00 97.69 190 SER A C 1
ATOM 1493 O O . SER A 1 190 ? 11.571 9.708 -11.381 1.00 97.69 190 SER A O 1
ATOM 1495 N N . PRO A 1 191 ? 13.722 10.161 -10.921 1.00 98.12 191 PRO A N 1
ATOM 1496 C CA . PRO A 1 191 ? 14.238 9.851 -12.261 1.00 98.12 191 PRO A CA 1
ATOM 1497 C C . PRO A 1 191 ? 14.118 8.377 -12.669 1.00 98.12 191 PRO A C 1
ATOM 1499 O O . PRO A 1 191 ? 14.285 8.056 -13.840 1.00 98.12 191 PRO A O 1
ATOM 1502 N N . ASN A 1 192 ? 13.922 7.469 -11.713 1.00 98.25 192 ASN A N 1
ATOM 1503 C CA . ASN A 1 192 ? 13.813 6.031 -11.941 1.00 98.25 192 ASN A CA 1
ATOM 1504 C C . ASN A 1 192 ? 13.053 5.360 -10.786 1.00 98.25 192 ASN A C 1
ATOM 1506 O O . ASN A 1 192 ? 12.767 5.999 -9.767 1.00 98.25 192 ASN A O 1
ATOM 1510 N N . PHE A 1 193 ? 12.739 4.071 -10.947 1.00 98.56 193 PHE A N 1
ATOM 1511 C CA . PHE A 1 193 ? 11.990 3.306 -9.953 1.00 98.56 193 PHE A CA 1
ATOM 1512 C C . PHE A 1 193 ? 12.658 3.288 -8.562 1.00 98.56 193 PHE A C 1
ATOM 1514 O O . PHE A 1 193 ? 11.985 3.692 -7.613 1.00 98.56 193 PHE A O 1
ATOM 1521 N N . PRO A 1 194 ? 13.948 2.908 -8.392 1.00 98.56 194 PRO A N 1
ATOM 1522 C CA . PRO A 1 194 ? 14.555 2.843 -7.059 1.00 98.56 194 PRO A CA 1
ATOM 1523 C C . PRO A 1 194 ? 14.534 4.174 -6.304 1.00 98.56 194 PRO A C 1
ATOM 1525 O O . PRO A 1 194 ? 14.210 4.202 -5.118 1.00 98.56 194 PRO A O 1
ATOM 1528 N N . VAL A 1 195 ? 14.829 5.287 -6.989 1.00 98.69 195 VAL A N 1
ATOM 1529 C CA . VAL A 1 195 ? 14.800 6.618 -6.362 1.00 98.69 195 VAL A CA 1
ATOM 1530 C C . VAL A 1 195 ? 13.375 6.997 -5.974 1.00 98.69 195 VAL A C 1
ATOM 1532 O O . VAL A 1 195 ? 13.148 7.452 -4.855 1.00 98.69 195 VAL A O 1
ATOM 1535 N N . MET A 1 196 ? 12.403 6.781 -6.863 1.00 98.69 196 MET A N 1
ATOM 1536 C CA . MET A 1 196 ? 11.002 7.067 -6.555 1.00 98.69 196 MET A CA 1
ATOM 1537 C C . MET A 1 196 ? 10.514 6.245 -5.361 1.00 98.69 196 MET A C 1
ATOM 1539 O O . MET A 1 196 ? 9.849 6.784 -4.478 1.00 98.69 196 MET A O 1
ATOM 1543 N N . GLN A 1 197 ? 10.865 4.960 -5.313 1.00 98.81 197 GLN A N 1
ATOM 1544 C CA . GLN A 1 197 ? 10.418 4.058 -4.263 1.00 98.81 197 GLN A CA 1
ATOM 1545 C C . GLN A 1 197 ? 10.988 4.430 -2.892 1.00 98.81 197 GLN A C 1
ATOM 1547 O O . GLN A 1 197 ? 10.247 4.437 -1.908 1.00 98.81 197 GLN A O 1
ATOM 1552 N N . GLU A 1 198 ? 12.266 4.802 -2.821 1.00 98.75 198 GLU A N 1
ATOM 1553 C CA . GLU A 1 198 ? 12.876 5.270 -1.571 1.00 98.75 198 GLU A CA 1
ATOM 1554 C C . GLU A 1 198 ? 12.228 6.572 -1.076 1.00 98.75 198 GLU A C 1
ATOM 1556 O O . GLU A 1 198 ? 11.963 6.745 0.119 1.00 98.75 198 GLU A O 1
ATOM 1561 N N . ARG A 1 199 ? 11.901 7.482 -2.001 1.00 98.69 199 ARG A N 1
ATOM 1562 C CA . ARG A 1 199 ? 11.213 8.734 -1.666 1.00 98.69 199 ARG A CA 1
ATOM 1563 C C . ARG A 1 199 ? 9.785 8.499 -1.190 1.00 98.69 199 ARG A C 1
ATOM 1565 O O . ARG A 1 199 ? 9.385 9.105 -0.200 1.00 98.69 199 ARG A O 1
ATOM 1572 N N . LEU A 1 200 ? 9.035 7.612 -1.850 1.00 98.88 200 LEU A N 1
ATOM 1573 C CA . LEU A 1 200 ? 7.703 7.205 -1.399 1.00 98.88 200 LEU A CA 1
ATOM 1574 C C . LEU A 1 200 ? 7.779 6.605 0.002 1.00 98.88 200 LEU A C 1
ATOM 1576 O O . LEU A 1 200 ? 7.067 7.071 0.887 1.00 98.88 200 LEU A O 1
ATOM 1580 N N . LYS A 1 201 ? 8.682 5.643 0.229 1.00 98.81 201 LYS A N 1
ATOM 1581 C CA . LYS A 1 201 ? 8.892 5.033 1.546 1.00 98.81 201 LYS A CA 1
ATOM 1582 C C . LYS A 1 201 ? 9.131 6.101 2.615 1.00 98.81 201 LYS A C 1
ATOM 1584 O O . LYS A 1 201 ? 8.404 6.147 3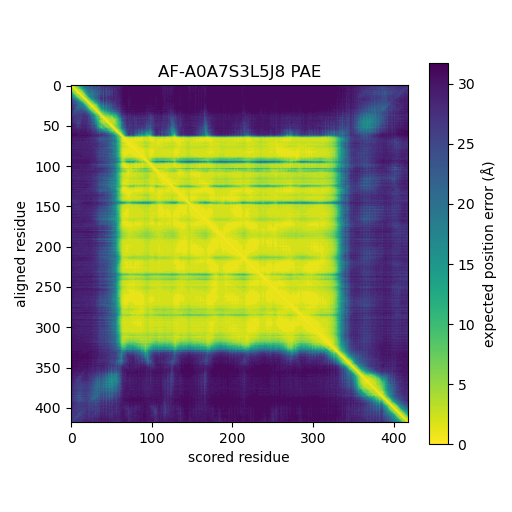.602 1.00 98.81 201 LYS A O 1
ATOM 1589 N N . THR A 1 202 ? 10.090 6.998 2.385 1.00 98.75 202 THR A N 1
ATOM 1590 C CA . THR A 1 202 ? 10.416 8.084 3.322 1.00 98.75 202 THR A CA 1
ATOM 1591 C C . THR A 1 202 ? 9.225 9.010 3.577 1.00 98.75 202 THR A C 1
ATOM 1593 O O . THR A 1 202 ? 8.990 9.425 4.711 1.00 98.75 202 THR A O 1
ATOM 1596 N N . GLY A 1 203 ? 8.453 9.333 2.539 1.00 98.56 203 GLY A N 1
ATOM 1597 C CA . GLY A 1 203 ? 7.239 10.133 2.660 1.00 98.56 203 GLY A CA 1
ATOM 1598 C C . GLY A 1 203 ? 6.169 9.472 3.521 1.00 98.56 203 GLY A C 1
ATOM 1599 O O . GLY A 1 203 ? 5.637 10.104 4.429 1.00 98.56 203 GLY A O 1
ATOM 1600 N N . TYR A 1 204 ? 5.875 8.194 3.277 1.00 98.81 204 TYR A N 1
ATOM 1601 C CA . TYR A 1 204 ? 4.908 7.445 4.081 1.00 98.81 204 TYR A CA 1
ATOM 1602 C C . TYR A 1 204 ? 5.373 7.260 5.528 1.00 98.81 204 TYR A C 1
ATOM 1604 O O . TYR A 1 204 ? 4.554 7.434 6.427 1.00 98.81 204 TYR A O 1
ATOM 1612 N N . ASP A 1 205 ? 6.663 6.995 5.765 1.00 98.69 205 ASP A N 1
ATOM 1613 C CA . ASP A 1 205 ? 7.232 6.913 7.119 1.00 98.69 205 ASP A CA 1
ATOM 1614 C C . ASP A 1 205 ? 7.030 8.244 7.869 1.00 98.69 205 ASP A C 1
ATOM 1616 O O . ASP A 1 205 ? 6.547 8.268 8.997 1.00 98.69 205 ASP A O 1
ATOM 1620 N N . LYS A 1 206 ? 7.279 9.383 7.211 1.00 98.50 206 LYS A N 1
ATOM 1621 C CA . LYS A 1 206 ? 7.041 10.713 7.799 1.00 98.50 206 LYS A CA 1
ATOM 1622 C C . LYS A 1 206 ? 5.563 11.006 8.063 1.00 98.50 206 LYS A C 1
ATOM 1624 O O . LYS A 1 206 ? 5.247 11.673 9.049 1.00 98.50 206 LYS A O 1
ATOM 1629 N N . ILE A 1 207 ? 4.656 10.553 7.193 1.00 98.62 207 ILE A N 1
ATOM 1630 C CA . ILE A 1 207 ? 3.211 10.644 7.450 1.00 98.62 207 ILE A CA 1
ATOM 1631 C C . ILE A 1 207 ? 2.874 9.789 8.677 1.00 98.62 207 ILE A C 1
ATOM 1633 O O . ILE A 1 207 ? 2.225 10.281 9.593 1.00 98.62 207 ILE A O 1
ATOM 1637 N N . GLN A 1 208 ? 3.342 8.544 8.746 1.00 98.56 208 GLN A N 1
ATOM 1638 C CA . GLN A 1 208 ? 3.097 7.660 9.883 1.00 98.56 208 GLN A CA 1
ATOM 1639 C C . GLN A 1 208 ? 3.620 8.245 11.199 1.00 98.56 208 GLN A C 1
ATOM 1641 O O . GLN A 1 208 ? 2.875 8.242 12.180 1.00 98.56 208 GLN A O 1
ATOM 1646 N N . ASP A 1 209 ? 4.838 8.790 11.214 1.00 97.94 209 ASP A N 1
ATOM 1647 C CA . ASP A 1 209 ? 5.434 9.458 12.378 1.00 97.94 209 ASP A CA 1
ATOM 1648 C C . ASP A 1 209 ? 4.575 10.630 12.865 1.00 97.94 209 ASP A C 1
ATOM 1650 O O . ASP A 1 209 ? 4.449 10.868 14.065 1.00 97.94 209 ASP A O 1
ATOM 1654 N N . HIS A 1 210 ? 3.955 11.366 11.938 1.00 98.00 210 HIS A N 1
ATOM 1655 C CA . HIS A 1 210 ? 3.065 12.475 12.275 1.00 98.00 210 HIS A CA 1
ATOM 1656 C C . HIS A 1 210 ? 1.731 12.014 12.882 1.00 98.00 210 HIS A C 1
ATOM 1658 O O . HIS A 1 210 ? 1.117 12.748 13.657 1.00 98.00 210 HIS A O 1
ATOM 1664 N N . LEU A 1 211 ? 1.247 10.832 12.498 1.00 98.25 211 LEU A N 1
ATOM 1665 C CA . LEU A 1 211 ? -0.087 10.344 12.859 1.00 98.25 211 LEU A CA 1
ATOM 1666 C C . LEU A 1 211 ? -0.104 9.396 14.058 1.00 98.25 211 LEU A C 1
ATOM 1668 O O . LEU A 1 211 ? -1.135 9.283 14.727 1.00 98.25 211 LEU A O 1
ATOM 1672 N N . SER A 1 212 ? 0.992 8.675 14.273 1.00 97.44 212 SER A N 1
ATOM 1673 C CA . SER A 1 212 ? 1.078 7.593 15.246 1.00 97.44 212 SER A CA 1
ATOM 1674 C C . SER A 1 212 ? 1.366 8.114 16.646 1.00 97.44 212 SER A C 1
ATOM 1676 O O . SER A 1 212 ? 2.130 9.057 16.843 1.00 97.44 212 SER A O 1
ATOM 1678 N N . THR A 1 213 ? 0.800 7.440 17.641 1.00 94.50 213 THR A N 1
ATOM 1679 C CA . THR A 1 213 ? 1.235 7.552 19.038 1.00 94.50 213 THR A CA 1
ATOM 1680 C C . THR A 1 213 ? 1.609 6.164 19.559 1.00 94.50 213 THR A C 1
ATOM 1682 O O . THR A 1 213 ? 1.185 5.169 18.964 1.00 94.50 213 THR A O 1
ATOM 1685 N N . PRO A 1 214 ? 2.366 6.049 20.667 1.00 88.88 214 PRO A N 1
ATOM 1686 C CA . PRO A 1 214 ? 2.678 4.747 21.259 1.00 88.88 214 PRO A CA 1
ATOM 1687 C C . PRO A 1 214 ? 1.433 3.905 21.585 1.00 88.88 214 PRO A C 1
ATOM 1689 O O . PRO A 1 214 ? 1.463 2.682 21.492 1.00 88.88 214 PRO A O 1
ATOM 1692 N N . GLU A 1 215 ? 0.319 4.541 21.947 1.00 90.50 215 GLU A N 1
ATOM 1693 C CA . GLU A 1 215 ? -0.942 3.870 22.281 1.00 90.50 215 GLU A CA 1
ATOM 1694 C C . GLU A 1 215 ? -1.781 3.537 21.043 1.00 90.50 215 GLU A C 1
ATOM 1696 O O . GLU A 1 215 ? -2.606 2.623 21.085 1.00 90.50 215 GLU A O 1
ATOM 1701 N N . ARG A 1 216 ? -1.590 4.280 19.947 1.00 91.06 216 ARG A N 1
ATOM 1702 C CA . ARG A 1 216 ? -2.337 4.120 18.699 1.00 91.06 216 ARG A CA 1
ATOM 1703 C C . ARG A 1 216 ? -1.391 4.237 17.499 1.00 91.06 216 ARG A C 1
ATOM 1705 O O . ARG A 1 216 ? -1.352 5.291 16.853 1.00 91.06 216 ARG A O 1
ATOM 1712 N N . PRO A 1 217 ? -0.627 3.175 17.191 1.00 95.06 217 PRO A N 1
ATOM 1713 C CA . PRO A 1 217 ? 0.205 3.158 15.998 1.00 95.06 217 PRO A CA 1
ATOM 1714 C C . PRO A 1 217 ? -0.686 3.214 14.755 1.00 95.06 217 PRO A C 1
ATOM 1716 O O . PRO A 1 217 ? -1.657 2.463 14.651 1.00 95.06 217 PRO A O 1
ATOM 1719 N N . VAL A 1 218 ? -0.365 4.086 13.801 1.00 97.94 218 VAL A N 1
ATOM 1720 C CA . VAL A 1 218 ? -0.877 3.966 12.431 1.00 97.94 218 VAL A CA 1
ATOM 1721 C C . VAL A 1 218 ? -0.007 2.946 11.714 1.00 97.94 218 VAL A C 1
ATOM 1723 O O . VAL A 1 218 ? 1.209 2.956 11.871 1.00 97.94 218 VAL A O 1
ATOM 1726 N N . LEU A 1 219 ? -0.614 2.047 10.944 1.00 98.31 219 LEU A N 1
ATOM 1727 C CA . LEU A 1 219 ? 0.136 1.037 10.195 1.00 98.31 219 LEU A CA 1
ATOM 1728 C C . LEU A 1 219 ? 0.477 1.554 8.809 1.00 98.31 219 LEU A C 1
ATOM 1730 O O . LEU A 1 219 ? -0.296 2.314 8.232 1.00 98.31 219 LEU A O 1
ATOM 1734 N N . VAL A 1 220 ? 1.577 1.075 8.244 1.00 98.88 220 VAL A N 1
ATOM 1735 C CA . VAL A 1 220 ? 1.882 1.244 6.823 1.00 98.88 220 VAL A CA 1
ATOM 1736 C C . VAL A 1 220 ? 1.963 -0.132 6.174 1.00 98.88 220 VAL A C 1
ATOM 1738 O O . VAL A 1 220 ? 2.714 -0.996 6.624 1.00 98.88 220 VAL A O 1
ATOM 1741 N N . VAL A 1 221 ? 1.188 -0.340 5.112 1.00 98.88 221 VAL A N 1
ATOM 1742 C CA . VAL A 1 221 ? 1.321 -1.494 4.220 1.00 98.88 221 VAL A CA 1
ATOM 1743 C C . VAL A 1 221 ? 2.463 -1.206 3.250 1.00 98.88 221 VAL A C 1
ATOM 1745 O O . VAL A 1 221 ? 2.320 -0.282 2.448 1.00 98.88 221 VAL A O 1
ATOM 1748 N N . PRO A 1 222 ? 3.560 -1.980 3.243 1.00 98.75 222 PRO A N 1
ATOM 1749 C CA . PRO A 1 222 ? 4.750 -1.674 2.453 1.00 98.75 222 PRO A CA 1
ATOM 1750 C C . PRO A 1 222 ? 4.662 -2.229 1.017 1.00 98.75 222 PRO A C 1
ATOM 1752 O O . PRO A 1 222 ? 5.577 -2.906 0.546 1.00 98.75 222 PRO A O 1
ATOM 1755 N N . ALA A 1 223 ? 3.566 -1.959 0.294 1.00 98.88 223 ALA A N 1
ATOM 1756 C CA . ALA A 1 223 ? 3.366 -2.508 -1.055 1.00 98.88 223 ALA A CA 1
ATOM 1757 C C . ALA A 1 223 ? 4.449 -2.034 -2.038 1.00 98.88 223 ALA A C 1
ATOM 1759 O O . ALA A 1 223 ? 4.976 -2.835 -2.808 1.00 98.88 223 ALA A O 1
ATOM 1760 N N . GLY A 1 224 ? 4.883 -0.775 -1.950 1.00 98.81 224 GLY A N 1
ATOM 1761 C CA . GLY A 1 224 ? 6.024 -0.292 -2.727 1.00 98.81 224 GLY A CA 1
ATOM 1762 C C . GLY A 1 224 ? 7.339 -1.041 -2.466 1.00 98.81 224 GLY A C 1
ATOM 1763 O O . GLY A 1 224 ? 8.089 -1.318 -3.402 1.00 98.81 224 GLY A O 1
ATOM 1764 N N . MET A 1 225 ? 7.598 -1.467 -1.225 1.00 98.88 225 MET A N 1
ATOM 1765 C CA . MET A 1 225 ? 8.762 -2.312 -0.932 1.00 98.88 225 MET A CA 1
ATOM 1766 C C . MET A 1 225 ? 8.595 -3.736 -1.469 1.00 98.88 225 MET A C 1
ATOM 1768 O O . MET A 1 225 ? 9.585 -4.358 -1.843 1.00 98.88 225 MET A O 1
ATOM 1772 N N . ALA A 1 226 ? 7.367 -4.255 -1.560 1.00 98.94 226 ALA A N 1
ATOM 1773 C CA . ALA A 1 226 ? 7.111 -5.534 -2.223 1.00 98.94 226 ALA A CA 1
ATOM 1774 C C . ALA A 1 226 ? 7.428 -5.458 -3.726 1.00 98.94 226 ALA A C 1
ATOM 1776 O O . ALA A 1 226 ? 8.082 -6.354 -4.261 1.00 98.94 226 ALA A O 1
ATOM 1777 N N . PHE A 1 227 ? 7.050 -4.362 -4.394 1.00 98.88 227 PHE A N 1
ATOM 1778 C CA . PHE A 1 227 ? 7.463 -4.093 -5.778 1.00 98.88 227 PHE A CA 1
ATOM 1779 C C . PHE A 1 227 ? 8.988 -3.987 -5.888 1.00 98.88 227 PHE A C 1
ATOM 1781 O O . PHE A 1 227 ? 9.574 -4.553 -6.810 1.00 98.88 227 PHE A O 1
ATOM 1788 N N . GLN A 1 228 ? 9.640 -3.323 -4.928 1.00 98.81 228 GLN A N 1
ATOM 1789 C CA . GLN A 1 228 ? 11.099 -3.222 -4.886 1.00 98.81 228 GLN A CA 1
ATOM 1790 C C . GLN A 1 228 ? 11.781 -4.575 -4.716 1.00 98.81 228 GLN A C 1
ATOM 1792 O O . GLN A 1 228 ? 12.771 -4.841 -5.382 1.00 98.81 228 GLN A O 1
ATOM 1797 N N . ALA A 1 229 ? 11.224 -5.467 -3.901 1.00 98.81 229 ALA A N 1
ATOM 1798 C CA . ALA A 1 229 ? 11.767 -6.807 -3.755 1.00 98.81 229 ALA A CA 1
ATOM 1799 C C . ALA A 1 229 ? 11.751 -7.562 -5.100 1.00 98.81 229 ALA A C 1
ATOM 1801 O O . ALA A 1 229 ? 12.732 -8.213 -5.456 1.00 98.81 229 ALA A O 1
ATOM 1802 N N . VAL A 1 230 ? 10.668 -7.447 -5.882 1.00 98.88 230 VAL A N 1
ATOM 1803 C CA . VAL A 1 230 ? 10.592 -8.039 -7.233 1.00 98.88 230 VAL A CA 1
ATOM 1804 C C . VAL A 1 230 ? 11.565 -7.356 -8.202 1.00 98.88 230 VAL A C 1
ATOM 1806 O O . VAL A 1 230 ? 12.200 -8.043 -9.004 1.00 98.88 230 VAL A O 1
ATOM 1809 N N . TYR A 1 231 ? 11.719 -6.030 -8.116 1.00 98.75 231 TYR A N 1
ATOM 1810 C CA . TYR A 1 231 ? 12.719 -5.274 -8.879 1.00 98.75 231 TYR A CA 1
ATOM 1811 C C . TYR A 1 231 ? 14.132 -5.810 -8.623 1.00 98.75 231 TYR A C 1
ATOM 1813 O O . TYR A 1 231 ? 14.823 -6.197 -9.563 1.00 98.75 231 TYR A O 1
ATOM 1821 N N . ASP A 1 232 ? 14.525 -5.914 -7.354 1.00 98.19 232 ASP A N 1
ATOM 1822 C CA . ASP A 1 232 ? 15.857 -6.358 -6.934 1.00 98.19 232 ASP A CA 1
ATOM 1823 C C . ASP A 1 232 ? 16.137 -7.814 -7.355 1.00 98.19 232 ASP A C 1
ATOM 1825 O O . ASP A 1 232 ? 17.271 -8.175 -7.671 1.00 98.19 232 ASP A O 1
ATOM 1829 N N . ALA A 1 233 ? 15.097 -8.652 -7.416 1.00 97.75 233 ALA A N 1
ATOM 1830 C CA . ALA A 1 233 ? 15.191 -10.037 -7.875 1.00 97.75 233 ALA A CA 1
ATOM 1831 C C . ALA A 1 233 ? 15.244 -10.192 -9.410 1.00 97.75 233 ALA A C 1
ATOM 1833 O O . ALA A 1 233 ? 15.528 -11.286 -9.897 1.00 97.75 233 ALA A O 1
ATOM 1834 N N . SER A 1 234 ? 14.984 -9.129 -10.183 1.00 96.31 234 SER A N 1
ATOM 1835 C CA . SER A 1 234 ? 14.848 -9.184 -11.651 1.00 96.31 234 SER A CA 1
ATOM 1836 C C . SER A 1 234 ? 16.166 -8.995 -12.424 1.00 96.31 234 SER A C 1
ATOM 1838 O O . SER A 1 234 ? 16.153 -8.869 -13.648 1.00 96.31 234 SER A O 1
ATOM 1840 N N . GLY A 1 235 ? 17.317 -9.014 -11.744 1.00 92.31 235 GLY A N 1
ATOM 1841 C CA . GLY A 1 235 ? 18.639 -8.985 -12.379 1.00 92.31 235 GLY A CA 1
ATOM 1842 C C . GLY A 1 235 ? 19.139 -7.578 -12.728 1.00 92.31 235 GLY A C 1
ATOM 1843 O O . GLY A 1 235 ? 18.809 -6.605 -12.060 1.00 92.31 235 GLY A O 1
ATOM 1844 N N . SER A 1 236 ? 20.003 -7.471 -13.744 1.00 91.75 236 SER A N 1
ATOM 1845 C CA . SER A 1 236 ? 20.739 -6.231 -14.054 1.00 91.75 236 SER A CA 1
ATOM 1846 C C . SER A 1 236 ? 19.929 -5.159 -14.787 1.00 91.75 236 SER A C 1
ATOM 1848 O O . SER A 1 236 ? 20.279 -3.987 -14.697 1.00 91.75 236 SER A O 1
ATOM 1850 N N . ASP A 1 237 ? 18.871 -5.544 -15.505 1.00 95.31 237 ASP A N 1
ATOM 1851 C CA . ASP A 1 237 ? 17.918 -4.611 -16.121 1.00 95.31 237 ASP A CA 1
ATOM 1852 C C . ASP A 1 237 ? 16.478 -5.015 -15.770 1.00 95.31 237 ASP A C 1
ATOM 1854 O O . ASP A 1 237 ? 15.771 -5.609 -16.589 1.00 95.31 237 ASP A O 1
ATOM 1858 N N . PRO A 1 238 ? 16.022 -4.714 -14.540 1.00 97.19 238 PRO A N 1
ATOM 1859 C CA . PRO A 1 238 ? 14.668 -5.050 -14.108 1.00 97.19 238 PRO A CA 1
ATOM 1860 C C . PRO A 1 238 ? 13.582 -4.407 -14.970 1.00 97.19 238 PRO A C 1
ATOM 1862 O O . PRO A 1 238 ? 12.464 -4.915 -15.023 1.00 97.19 238 PRO A O 1
ATOM 1865 N N . THR A 1 239 ? 13.891 -3.291 -15.635 1.00 96.75 239 THR A N 1
ATOM 1866 C CA . THR A 1 239 ? 12.921 -2.511 -16.405 1.00 96.75 239 THR A CA 1
ATOM 1867 C C . THR A 1 239 ? 12.731 -3.004 -17.832 1.00 96.75 239 THR A C 1
ATOM 1869 O O . THR A 1 239 ? 11.835 -2.491 -18.500 1.00 96.75 239 THR A O 1
ATOM 1872 N N . ALA A 1 240 ? 13.509 -3.985 -18.296 1.00 96.00 240 ALA A N 1
ATOM 1873 C CA . ALA A 1 240 ? 13.320 -4.618 -19.597 1.00 96.00 240 ALA A CA 1
ATOM 1874 C C . ALA A 1 240 ? 11.972 -5.357 -19.688 1.00 96.00 240 ALA A C 1
ATOM 1876 O O . ALA A 1 240 ? 11.475 -5.904 -18.703 1.00 96.00 240 ALA A O 1
ATOM 1877 N N . ASP A 1 241 ? 11.376 -5.392 -20.882 1.00 94.75 241 ASP A N 1
ATOM 1878 C CA . ASP A 1 241 ? 10.126 -6.123 -21.107 1.00 94.75 241 ASP A CA 1
ATOM 1879 C C . ASP A 1 241 ? 10.292 -7.625 -20.826 1.00 94.75 241 ASP A C 1
ATOM 1881 O O . ASP A 1 241 ? 11.288 -8.247 -21.195 1.00 94.75 241 ASP A O 1
ATOM 1885 N N . GLY A 1 242 ? 9.280 -8.219 -20.190 1.00 93.44 242 GLY A N 1
ATOM 1886 C CA . GLY A 1 242 ? 9.234 -9.655 -19.899 1.00 93.44 242 GLY A CA 1
ATOM 1887 C C . GLY A 1 242 ? 9.890 -10.072 -18.580 1.00 93.44 242 GLY A C 1
ATOM 1888 O O . GLY A 1 242 ? 9.847 -11.254 -18.239 1.00 93.44 242 GLY A O 1
ATOM 1889 N N . THR A 1 243 ? 10.453 -9.134 -17.814 1.00 97.88 243 THR A N 1
ATOM 1890 C CA . THR A 1 243 ? 10.942 -9.393 -16.449 1.00 97.88 243 THR A CA 1
ATOM 1891 C C . THR A 1 243 ? 9.796 -9.619 -15.459 1.00 97.88 243 THR A C 1
ATOM 1893 O O . THR A 1 243 ? 8.653 -9.208 -15.675 1.00 97.88 243 THR A O 1
ATOM 1896 N N . ASP A 1 244 ? 10.102 -10.232 -14.314 1.00 98.12 244 ASP A N 1
ATOM 1897 C CA . ASP A 1 244 ? 9.121 -10.388 -13.236 1.00 98.12 244 ASP A CA 1
ATOM 1898 C C . ASP A 1 244 ? 8.627 -9.052 -12.681 1.00 98.12 244 ASP A C 1
ATOM 1900 O O . ASP A 1 244 ? 7.460 -8.963 -12.291 1.00 98.12 244 ASP A O 1
ATOM 1904 N N . PHE A 1 245 ? 9.485 -8.029 -12.689 1.00 98.69 245 PHE A N 1
ATOM 1905 C CA . PHE A 1 245 ? 9.145 -6.670 -12.290 1.00 98.69 245 PHE A CA 1
ATOM 1906 C C . PHE A 1 245 ? 8.186 -5.988 -13.269 1.00 98.69 245 PHE A C 1
ATOM 1908 O O . PHE A 1 245 ? 7.165 -5.451 -12.844 1.00 98.69 245 PHE A O 1
ATOM 1915 N N . THR A 1 246 ? 8.451 -6.035 -14.579 1.00 98.31 246 THR A N 1
ATOM 1916 C CA . THR A 1 246 ? 7.581 -5.360 -15.562 1.00 98.31 246 THR A CA 1
ATOM 1917 C C . THR A 1 246 ? 6.186 -5.969 -15.632 1.00 98.31 246 THR A C 1
ATOM 1919 O O . THR A 1 246 ? 5.218 -5.242 -15.837 1.00 98.31 246 THR A O 1
ATOM 1922 N N . ARG A 1 247 ? 6.050 -7.267 -15.336 1.00 98.12 247 ARG A N 1
ATOM 1923 C CA . ARG A 1 247 ? 4.751 -7.948 -15.212 1.00 98.12 247 ARG A CA 1
ATOM 1924 C C . ARG A 1 247 ? 3.853 -7.406 -14.100 1.00 98.12 247 ARG A C 1
ATOM 1926 O O . ARG A 1 247 ? 2.659 -7.704 -14.111 1.00 98.12 247 ARG A O 1
ATOM 1933 N N . LEU A 1 248 ? 4.379 -6.640 -13.141 1.00 98.75 248 LEU A N 1
ATOM 1934 C CA . LEU A 1 248 ? 3.577 -6.019 -12.080 1.00 98.75 248 LEU A CA 1
ATOM 1935 C C . LEU A 1 248 ? 2.776 -4.805 -12.564 1.00 98.75 248 LEU A C 1
ATOM 1937 O O . LEU A 1 248 ? 1.844 -4.385 -11.879 1.00 98.75 248 LEU A O 1
ATOM 1941 N N . PHE A 1 249 ? 3.114 -4.254 -13.729 1.00 98.62 249 PHE A N 1
ATOM 1942 C CA . PHE A 1 249 ? 2.524 -3.030 -14.258 1.00 98.62 249 PHE A CA 1
ATOM 1943 C C . PHE A 1 249 ? 1.623 -3.310 -15.458 1.00 98.62 249 PHE A C 1
ATOM 1945 O O . PHE A 1 249 ? 1.776 -4.307 -16.162 1.00 98.62 249 PHE A O 1
ATOM 1952 N N . GLN A 1 250 ? 0.684 -2.401 -15.693 1.00 98.19 250 GLN A N 1
ATOM 1953 C CA . GLN A 1 250 ? 0.066 -2.228 -17.003 1.00 98.19 250 GLN A CA 1
ATOM 1954 C C . GLN A 1 250 ? 1.041 -1.521 -17.957 1.00 98.19 250 GLN A C 1
ATOM 1956 O O . GLN A 1 250 ? 2.110 -1.056 -17.552 1.00 98.19 250 GLN A O 1
ATOM 1961 N N . ASP A 1 251 ? 0.642 -1.401 -19.222 1.00 96.44 251 ASP A N 1
ATOM 1962 C CA . ASP A 1 251 ? 1.459 -0.811 -20.291 1.00 96.44 251 ASP A CA 1
ATOM 1963 C C . ASP A 1 251 ? 1.893 0.635 -20.001 1.00 96.44 251 ASP A C 1
ATOM 1965 O O . ASP A 1 251 ? 2.919 1.093 -20.501 1.00 96.44 251 ASP A O 1
ATOM 1969 N N . ASP A 1 252 ? 1.147 1.357 -19.162 1.00 96.69 252 ASP A N 1
ATOM 1970 C CA . ASP A 1 252 ? 1.482 2.726 -18.774 1.00 96.69 252 ASP A CA 1
ATOM 1971 C C . ASP A 1 252 ? 2.660 2.827 -17.787 1.00 96.69 252 ASP A C 1
ATOM 1973 O O . ASP A 1 252 ? 3.157 3.926 -17.533 1.00 96.69 252 ASP A O 1
ATOM 1977 N N . GLY A 1 253 ? 3.110 1.698 -17.226 1.00 97.50 253 GLY A N 1
ATOM 1978 C CA . GLY A 1 253 ? 4.203 1.630 -16.261 1.00 97.50 253 GLY A CA 1
ATOM 1979 C C . GLY A 1 253 ? 3.869 2.211 -14.884 1.00 97.50 253 GLY A C 1
ATOM 1980 O O . GLY A 1 253 ? 4.789 2.453 -14.100 1.00 97.50 253 GLY A O 1
ATOM 1981 N N . LYS A 1 254 ? 2.590 2.461 -14.574 1.00 97.62 254 LYS A N 1
ATOM 1982 C CA . LYS A 1 254 ? 2.143 3.080 -13.312 1.00 97.62 254 LYS A CA 1
ATOM 1983 C C . LYS A 1 254 ? 1.079 2.241 -12.622 1.00 97.62 254 LYS A C 1
ATOM 1985 O O . LYS A 1 254 ? 1.244 1.892 -11.452 1.00 97.62 254 LYS A O 1
ATOM 1990 N N . HIS A 1 255 ? 0.001 1.923 -13.337 1.00 98.25 255 HIS A N 1
ATOM 1991 C CA . HIS A 1 255 ? -1.106 1.153 -12.786 1.00 98.25 255 HIS A CA 1
ATOM 1992 C C . HIS A 1 255 ? -0.707 -0.315 -12.617 1.00 98.25 255 HIS A C 1
ATOM 1994 O O . HIS A 1 255 ? 0.091 -0.835 -13.402 1.00 98.25 255 HIS A O 1
ATOM 2000 N N . PRO A 1 256 ? -1.255 -1.010 -11.608 1.00 98.50 256 PRO A N 1
ATOM 2001 C CA . PRO A 1 256 ? -0.892 -2.390 -11.364 1.00 98.50 256 PRO A CA 1
ATOM 2002 C C . PRO A 1 256 ? -1.595 -3.307 -12.370 1.00 98.50 256 PRO A C 1
ATOM 2004 O O . PRO A 1 256 ? -2.784 -3.153 -12.684 1.00 98.50 256 PRO A O 1
ATOM 2007 N N . SER A 1 257 ? -0.868 -4.309 -12.851 1.00 98.56 257 SER A N 1
ATOM 2008 C CA . SER A 1 257 ? -1.484 -5.490 -13.455 1.00 98.56 257 SER A CA 1
ATOM 2009 C C . SER A 1 257 ? -2.211 -6.308 -12.375 1.00 98.56 257 SER A C 1
ATOM 2011 O O . SER A 1 257 ? -2.100 -6.025 -11.180 1.00 98.56 257 SER A O 1
ATOM 2013 N N . MET A 1 258 ? -2.903 -7.383 -12.760 1.00 98.62 258 MET A N 1
ATOM 2014 C CA . MET A 1 258 ? -3.448 -8.344 -11.788 1.00 98.62 258 MET A CA 1
ATOM 2015 C C . MET A 1 258 ? -2.358 -8.916 -10.857 1.00 98.62 258 MET A C 1
ATOM 2017 O O . MET A 1 258 ? -2.622 -9.189 -9.688 1.00 98.62 258 MET A O 1
ATOM 2021 N N . GLU A 1 259 ? -1.123 -9.082 -11.345 1.00 98.81 259 GLU A N 1
ATOM 2022 C CA . GLU A 1 259 ? 0.003 -9.539 -10.522 1.00 98.81 259 GLU A CA 1
ATOM 2023 C C . GLU A 1 259 ? 0.450 -8.463 -9.527 1.00 98.81 259 GLU A C 1
ATOM 2025 O O . GLU A 1 259 ? 0.684 -8.779 -8.362 1.00 98.81 259 GLU A O 1
ATOM 2030 N N . GLY A 1 260 ? 0.491 -7.197 -9.955 1.00 98.75 260 GLY A N 1
ATOM 2031 C CA . GLY A 1 260 ? 0.758 -6.059 -9.073 1.00 98.75 260 GLY A CA 1
ATOM 2032 C C . GLY A 1 260 ? -0.312 -5.888 -7.991 1.00 98.75 260 GLY A C 1
ATOM 2033 O O . GLY A 1 260 ? 0.021 -5.738 -6.817 1.00 98.75 260 GLY A O 1
ATOM 2034 N N . SER A 1 261 ? -1.599 -5.990 -8.348 1.00 98.81 261 SER A N 1
ATOM 2035 C CA . SER A 1 261 ? -2.699 -5.934 -7.373 1.00 98.81 261 SER A CA 1
ATOM 2036 C C . SER A 1 261 ? -2.639 -7.107 -6.394 1.00 98.81 261 SER A C 1
ATOM 2038 O O . SER A 1 261 ? -2.825 -6.908 -5.198 1.00 98.81 261 SER A O 1
ATOM 2040 N N . TYR A 1 262 ? -2.320 -8.322 -6.850 1.00 98.88 262 TYR A N 1
ATOM 2041 C CA . TYR A 1 262 ? -2.185 -9.469 -5.950 1.00 98.88 262 TYR A CA 1
ATOM 2042 C C . TYR A 1 262 ? -0.977 -9.353 -5.008 1.00 98.88 262 TYR A C 1
ATOM 2044 O O . TYR A 1 262 ? -1.095 -9.676 -3.827 1.00 98.88 262 TYR A O 1
ATOM 2052 N N . LEU A 1 263 ? 0.165 -8.852 -5.492 1.00 98.94 263 LEU A N 1
ATOM 2053 C CA . LEU A 1 263 ? 1.334 -8.563 -4.655 1.00 98.94 263 LEU A CA 1
ATOM 2054 C C . LEU A 1 263 ? 0.989 -7.537 -3.563 1.00 98.94 263 LEU A C 1
ATOM 2056 O O . LEU A 1 263 ? 1.299 -7.747 -2.390 1.00 98.94 263 LEU A O 1
ATOM 2060 N N . THR A 1 264 ? 0.276 -6.472 -3.936 1.00 98.94 264 THR A N 1
ATOM 2061 C CA . THR A 1 264 ? -0.251 -5.472 -2.999 1.00 98.94 264 THR A CA 1
ATOM 2062 C C . THR A 1 264 ? -1.216 -6.098 -1.994 1.00 98.94 264 THR A C 1
ATOM 2064 O O . THR A 1 264 ? -1.075 -5.864 -0.796 1.00 98.94 264 THR A O 1
ATOM 2067 N N . ALA A 1 265 ? -2.147 -6.949 -2.436 1.00 98.88 265 ALA A N 1
ATOM 2068 C CA . ALA A 1 265 ? -3.078 -7.649 -1.551 1.00 98.88 265 ALA A CA 1
ATOM 2069 C C . ALA A 1 265 ? -2.359 -8.555 -0.540 1.00 98.88 265 ALA A C 1
ATOM 2071 O O . ALA A 1 265 ? -2.748 -8.599 0.624 1.00 98.88 265 ALA A O 1
ATOM 2072 N N . CYS A 1 266 ? -1.275 -9.223 -0.950 1.00 98.88 266 CYS A N 1
ATOM 2073 C CA . CYS A 1 266 ? -0.432 -10.019 -0.058 1.00 98.88 266 CYS A CA 1
ATOM 2074 C C . CYS A 1 266 ? 0.230 -9.168 1.032 1.00 98.88 266 CYS A C 1
ATOM 2076 O O . CYS A 1 266 ? 0.238 -9.576 2.194 1.00 98.88 266 CYS A O 1
ATOM 2078 N N . ALA A 1 267 ? 0.742 -7.984 0.679 1.00 98.88 267 ALA A N 1
ATOM 2079 C CA . ALA A 1 267 ? 1.301 -7.051 1.656 1.00 98.88 267 ALA A CA 1
ATOM 2080 C C . ALA A 1 267 ? 0.214 -6.531 2.611 1.00 98.88 267 ALA A C 1
ATOM 2082 O O . ALA A 1 267 ? 0.423 -6.532 3.821 1.00 98.88 267 ALA A O 1
ATOM 2083 N N . ILE A 1 268 ? -0.969 -6.166 2.090 1.00 98.81 268 ILE A N 1
ATOM 2084 C CA . ILE A 1 268 ? -2.117 -5.750 2.911 1.00 98.81 268 ILE A CA 1
ATOM 2085 C C . ILE A 1 268 ? -2.477 -6.863 3.896 1.00 98.81 268 ILE A C 1
ATOM 2087 O O . ILE A 1 268 ? -2.462 -6.633 5.102 1.00 98.81 268 ILE A O 1
ATOM 2091 N N . TYR A 1 269 ? -2.745 -8.077 3.406 1.00 98.12 269 TYR A N 1
ATOM 2092 C CA . TYR A 1 269 ? -3.104 -9.222 4.241 1.00 98.12 269 TYR A CA 1
ATOM 2093 C C . TYR A 1 269 ? -2.099 -9.424 5.377 1.00 98.12 269 TYR A C 1
ATOM 2095 O O . TYR A 1 269 ? -2.499 -9.552 6.537 1.00 98.12 269 TYR A O 1
ATOM 2103 N N . TYR A 1 270 ? -0.800 -9.398 5.066 1.00 97.56 270 TYR A N 1
ATOM 2104 C CA . TYR A 1 270 ? 0.220 -9.601 6.082 1.00 97.56 270 TYR A CA 1
ATOM 2105 C C . TYR A 1 270 ? 0.230 -8.462 7.112 1.00 97.56 270 TYR A C 1
ATOM 2107 O O . TYR A 1 270 ? 0.191 -8.718 8.315 1.00 97.56 270 TYR A O 1
ATOM 2115 N N . THR A 1 271 ? 0.199 -7.202 6.677 1.00 97.88 271 THR A N 1
ATOM 2116 C CA . THR A 1 271 ? 0.149 -6.057 7.598 1.00 97.88 271 THR A CA 1
ATOM 2117 C C . THR A 1 271 ? -1.072 -6.107 8.523 1.00 97.88 271 THR A C 1
ATOM 2119 O O . THR A 1 271 ? -0.942 -5.817 9.711 1.00 97.88 271 THR A O 1
ATOM 2122 N N . LEU A 1 272 ? -2.246 -6.496 8.013 1.00 95.69 272 LEU A N 1
ATOM 2123 C CA . LEU A 1 272 ? -3.484 -6.530 8.800 1.00 95.69 272 LEU A CA 1
ATOM 2124 C C . LEU A 1 272 ? -3.523 -7.696 9.799 1.00 95.69 272 LEU A C 1
ATOM 2126 O O . LEU A 1 272 ? -3.964 -7.524 10.935 1.00 95.69 272 LEU A O 1
ATOM 2130 N N . THR A 1 273 ? -3.066 -8.881 9.390 1.00 93.94 273 THR A N 1
ATOM 2131 C CA . THR A 1 273 ? -3.223 -10.122 10.174 1.00 93.94 273 THR A CA 1
ATOM 2132 C C . THR A 1 273 ? -1.993 -10.497 10.996 1.00 93.94 273 THR A C 1
ATOM 2134 O O . THR A 1 273 ? -2.094 -11.271 11.949 1.00 93.94 273 THR A O 1
ATOM 2137 N N . GLY A 1 274 ? -0.819 -9.982 10.628 1.00 93.38 274 GLY A N 1
ATOM 2138 C CA . GLY A 1 274 ? 0.463 -10.446 11.148 1.00 93.38 274 GLY A CA 1
ATOM 2139 C C . GLY A 1 274 ? 0.817 -11.873 10.717 1.00 93.38 274 GLY A C 1
ATOM 2140 O O . GLY A 1 274 ? 1.643 -12.513 11.366 1.00 93.38 274 GLY A O 1
ATOM 2141 N N . LYS A 1 275 ? 0.213 -12.393 9.641 1.00 93.00 275 LYS A N 1
ATOM 2142 C CA . LYS A 1 275 ? 0.524 -13.716 9.091 1.00 93.00 275 LYS A CA 1
ATOM 2143 C C . LYS A 1 275 ? 1.104 -13.629 7.693 1.00 93.00 275 LYS A C 1
ATOM 2145 O O . LYS A 1 275 ? 0.554 -12.981 6.806 1.00 93.00 275 LYS A O 1
ATOM 2150 N N . HIS A 1 276 ? 2.208 -14.338 7.497 1.00 95.31 276 HIS A N 1
ATOM 2151 C CA . HIS A 1 276 ? 2.877 -14.398 6.210 1.00 95.31 276 HIS A CA 1
ATOM 2152 C C . HIS A 1 276 ? 1.951 -15.041 5.152 1.00 95.31 276 HIS A C 1
ATOM 2154 O O . HIS A 1 276 ? 1.462 -16.147 5.378 1.00 95.31 276 HIS A O 1
ATOM 2160 N N . PRO A 1 277 ? 1.737 -14.432 3.972 1.00 96.69 277 PRO A N 1
ATOM 2161 C CA . PRO A 1 277 ? 0.681 -14.839 3.037 1.00 96.69 277 PRO A CA 1
ATOM 2162 C C . PRO A 1 277 ? 0.958 -16.170 2.315 1.00 96.69 277 PRO A C 1
ATOM 2164 O O . PRO A 1 277 ? 0.078 -16.695 1.642 1.00 96.69 277 PRO A O 1
ATOM 2167 N N . SER A 1 278 ? 2.155 -16.750 2.455 1.00 94.81 278 SER A N 1
ATOM 2168 C CA . SER A 1 278 ? 2.544 -18.021 1.810 1.00 94.81 278 SER A CA 1
ATOM 2169 C C . SER A 1 278 ? 1.732 -19.245 2.242 1.00 94.81 278 SER A C 1
ATOM 2171 O O . SER A 1 278 ? 1.816 -20.286 1.591 1.00 94.81 278 SER A O 1
ATOM 2173 N N . HIS A 1 279 ? 0.969 -19.161 3.337 1.00 91.12 279 HIS A N 1
ATOM 2174 C CA . HIS A 1 279 ? 0.071 -20.245 3.743 1.00 91.12 279 HIS A CA 1
ATOM 2175 C C . HIS A 1 279 ? -1.278 -20.216 3.009 1.00 91.12 279 HIS A C 1
ATOM 2177 O O . HIS A 1 279 ? -2.039 -21.180 3.119 1.00 91.12 279 HIS A O 1
ATOM 2183 N N . LEU A 1 280 ? -1.600 -19.124 2.309 1.00 94.56 280 LEU A N 1
ATOM 2184 C CA . LEU A 1 280 ? -2.871 -18.958 1.612 1.00 94.56 280 LEU A CA 1
ATOM 2185 C C . LEU A 1 280 ? -2.882 -19.756 0.307 1.00 94.56 280 LEU A C 1
ATOM 2187 O O . LEU A 1 280 ? -1.933 -19.733 -0.479 1.00 94.56 280 LEU A O 1
ATOM 2191 N N . LYS A 1 281 ? -3.999 -20.431 0.053 1.00 95.69 281 LYS A N 1
ATOM 2192 C CA . LYS A 1 281 ? -4.302 -21.144 -1.192 1.00 95.69 281 LYS A CA 1
ATOM 2193 C C . LYS A 1 281 ? -4.956 -20.223 -2.215 1.00 95.69 281 LYS A C 1
ATOM 2195 O O . LYS A 1 281 ? -4.874 -20.501 -3.415 1.00 95.69 281 LYS A O 1
ATOM 2200 N N . TYR A 1 282 ? -5.619 -19.161 -1.762 1.00 96.69 282 TYR A N 1
ATOM 2201 C CA . TYR A 1 282 ? -6.267 -18.184 -2.614 1.00 96.69 282 TYR A CA 1
ATOM 2202 C C . TYR A 1 282 ? -5.268 -17.565 -3.587 1.00 96.69 282 TYR A C 1
ATOM 2204 O O . TYR A 1 282 ? -4.196 -17.080 -3.218 1.00 96.69 282 TYR A O 1
ATOM 2212 N N . LYS A 1 283 ? -5.677 -17.528 -4.852 1.00 97.19 283 LYS A N 1
ATOM 2213 C CA . LYS A 1 283 ? -4.995 -16.830 -5.937 1.00 97.19 283 LYS A CA 1
ATOM 2214 C C . LYS A 1 283 ? -6.031 -16.351 -6.959 1.00 97.19 283 LYS A C 1
ATOM 2216 O O . LYS A 1 283 ? -7.057 -17.021 -7.134 1.00 97.19 283 LYS A O 1
ATOM 2221 N N . PRO A 1 284 ? -5.750 -15.282 -7.721 1.00 97.00 284 PRO A N 1
ATOM 2222 C CA . PRO A 1 284 ? -6.588 -14.890 -8.845 1.00 97.00 284 PRO A CA 1
ATOM 2223 C C . PRO A 1 284 ? -6.755 -16.032 -9.862 1.00 97.00 284 PRO A C 1
ATOM 2225 O O . PRO A 1 284 ? -5.845 -16.843 -10.081 1.00 97.00 284 PRO A O 1
ATOM 2228 N N . ARG A 1 285 ? -7.927 -16.098 -10.510 1.00 92.88 285 ARG A N 1
ATOM 2229 C CA . ARG A 1 285 ? -8.339 -17.214 -11.389 1.00 92.88 285 ARG A CA 1
ATOM 2230 C C . ARG A 1 285 ? -7.280 -17.585 -12.434 1.00 92.88 285 ARG A C 1
ATOM 2232 O O . ARG A 1 285 ? -6.975 -18.765 -12.592 1.00 92.88 285 ARG A O 1
ATOM 2239 N N . ASN A 1 286 ? -6.684 -16.584 -13.079 1.00 91.38 286 ASN A N 1
ATOM 2240 C CA . ASN A 1 286 ? -5.741 -16.757 -14.190 1.00 91.38 286 ASN A CA 1
ATOM 2241 C C . ASN A 1 286 ? -4.261 -16.685 -13.771 1.00 91.38 286 ASN A C 1
ATOM 2243 O O . ASN A 1 286 ? -3.386 -16.563 -14.621 1.00 91.38 286 ASN A O 1
ATOM 2247 N N . MET A 1 287 ? -3.963 -16.771 -12.473 1.00 97.69 287 MET A N 1
ATOM 2248 C CA . MET A 1 287 ? -2.592 -16.825 -11.968 1.00 97.69 287 MET A CA 1
ATOM 2249 C C . MET A 1 287 ? -2.168 -18.277 -11.726 1.00 97.69 287 MET A C 1
ATOM 2251 O O . MET A 1 287 ? -2.946 -19.064 -11.182 1.00 97.69 287 MET A O 1
ATOM 2255 N N . SER A 1 288 ? -0.948 -18.662 -12.109 1.00 98.19 288 SER A N 1
ATOM 2256 C CA . SER A 1 288 ? -0.418 -19.989 -11.768 1.00 98.19 288 SER A CA 1
ATOM 2257 C C . SER A 1 288 ? -0.104 -20.082 -10.270 1.00 98.19 288 SER A C 1
ATOM 2259 O O . SER A 1 288 ? 0.191 -19.075 -9.629 1.00 98.19 288 SER A O 1
ATOM 2261 N N . VAL A 1 289 ? -0.143 -21.291 -9.700 1.00 98.00 289 VAL A N 1
ATOM 2262 C CA . VAL A 1 289 ? 0.197 -21.505 -8.277 1.00 98.00 289 VAL A CA 1
ATOM 2263 C C . VAL A 1 289 ? 1.628 -21.054 -7.985 1.00 98.00 289 VAL A C 1
ATOM 2265 O O . VAL A 1 289 ? 1.847 -20.324 -7.028 1.00 98.00 289 VAL A O 1
ATOM 2268 N N . ALA A 1 290 ? 2.580 -21.407 -8.853 1.00 98.25 290 ALA A N 1
ATOM 2269 C CA . ALA A 1 290 ? 3.976 -21.005 -8.698 1.00 98.25 290 ALA A CA 1
ATOM 2270 C C . ALA A 1 290 ? 4.150 -19.476 -8.716 1.00 98.25 290 ALA A C 1
ATOM 2272 O O . ALA A 1 290 ? 4.910 -18.937 -7.915 1.00 98.25 290 ALA A O 1
ATOM 2273 N N . ARG A 1 291 ? 3.419 -18.756 -9.586 1.00 98.38 291 ARG A N 1
ATOM 2274 C CA . ARG A 1 291 ? 3.469 -17.286 -9.606 1.00 98.38 291 ARG A CA 1
ATOM 2275 C C . ARG A 1 291 ? 2.839 -16.684 -8.354 1.00 98.38 291 ARG A C 1
ATOM 2277 O O . ARG A 1 291 ? 3.414 -15.758 -7.794 1.00 98.38 291 ARG A O 1
ATOM 2284 N N . ALA A 1 292 ? 1.706 -17.218 -7.902 1.00 98.62 292 ALA A N 1
ATOM 2285 C CA . ALA A 1 292 ? 1.069 -16.766 -6.669 1.00 98.62 292 ALA A CA 1
ATOM 2286 C C . ALA A 1 292 ? 2.003 -16.947 -5.463 1.00 98.62 292 ALA A C 1
ATOM 2288 O O . ALA A 1 292 ? 2.230 -15.991 -4.731 1.00 98.62 292 ALA A O 1
ATOM 2289 N N . GLN A 1 293 ? 2.624 -18.122 -5.321 1.00 98.44 293 GLN A N 1
ATOM 2290 C CA . GLN A 1 293 ? 3.595 -18.407 -4.259 1.00 98.44 293 GLN A CA 1
ATOM 2291 C C . GLN A 1 293 ? 4.806 -17.477 -4.314 1.00 98.44 293 GLN A C 1
ATOM 2293 O O . GLN A 1 293 ? 5.213 -16.950 -3.284 1.00 98.44 293 GLN A O 1
ATOM 2298 N N . TYR A 1 294 ? 5.348 -17.222 -5.510 1.00 98.69 294 TYR A N 1
ATOM 2299 C CA . TYR A 1 294 ? 6.419 -16.244 -5.680 1.00 98.69 294 TYR A CA 1
ATOM 2300 C C . TYR A 1 294 ? 5.997 -14.863 -5.156 1.00 98.69 294 TYR A C 1
ATOM 2302 O O . TYR A 1 294 ? 6.680 -14.303 -4.305 1.00 98.69 294 TYR A O 1
ATOM 2310 N N . LEU A 1 295 ? 4.846 -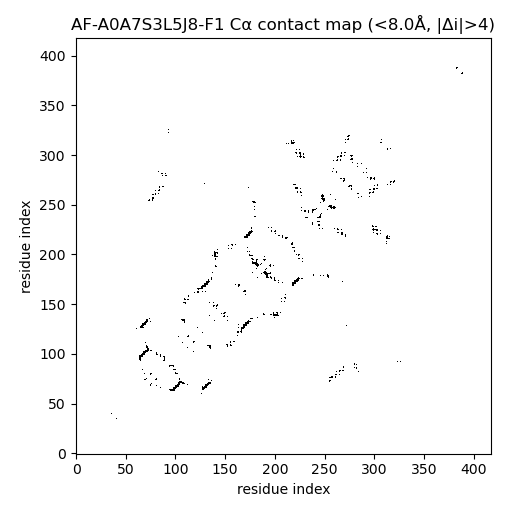14.334 -5.586 1.00 98.88 295 LEU A N 1
ATOM 2311 C CA . LEU A 1 295 ? 4.376 -13.009 -5.160 1.00 98.88 295 LEU A CA 1
ATOM 2312 C C . LEU A 1 295 ? 4.060 -12.954 -3.656 1.00 98.88 295 LEU A C 1
ATOM 2314 O O . LEU A 1 295 ? 4.423 -11.983 -2.996 1.00 98.88 295 LEU A O 1
ATOM 2318 N N . GLN A 1 296 ? 3.464 -14.007 -3.091 1.00 98.81 296 GLN A N 1
ATOM 2319 C CA . GLN A 1 296 ? 3.259 -14.137 -1.646 1.00 98.81 296 GLN A CA 1
ATOM 2320 C C . GLN A 1 296 ? 4.591 -14.064 -0.888 1.00 98.81 296 GLN A C 1
ATOM 2322 O O . GLN A 1 296 ? 4.695 -13.333 0.094 1.00 98.81 296 GLN A O 1
ATOM 2327 N N . THR A 1 297 ? 5.624 -14.779 -1.345 1.00 98.69 297 THR A N 1
ATOM 2328 C CA . THR A 1 297 ? 6.962 -14.729 -0.740 1.00 98.69 297 THR A CA 1
ATOM 2329 C C . THR A 1 297 ? 7.582 -13.338 -0.843 1.00 98.69 297 THR A C 1
ATOM 2331 O O . THR A 1 297 ? 8.102 -12.844 0.153 1.00 98.69 297 THR A O 1
ATOM 2334 N N . MET A 1 298 ? 7.488 -12.675 -2.000 1.00 98.81 298 MET A N 1
ATOM 2335 C CA . MET A 1 298 ? 8.072 -11.342 -2.190 1.00 98.81 298 MET A CA 1
ATOM 2336 C C . MET A 1 298 ? 7.394 -10.280 -1.315 1.00 98.81 298 MET A C 1
ATOM 2338 O O . MET A 1 298 ? 8.080 -9.514 -0.637 1.00 98.81 298 MET A O 1
ATOM 2342 N N . ALA A 1 299 ? 6.058 -10.265 -1.260 1.00 98.88 299 ALA A N 1
ATOM 2343 C CA . ALA A 1 299 ? 5.319 -9.388 -0.351 1.00 98.88 299 ALA A CA 1
ATOM 2344 C C . ALA A 1 299 ? 5.587 -9.721 1.121 1.00 98.88 299 ALA A C 1
ATOM 2346 O O . ALA A 1 299 ? 5.738 -8.818 1.945 1.00 98.88 299 ALA A O 1
ATOM 2347 N N . GLY A 1 300 ? 5.679 -11.012 1.437 1.00 98.44 300 GLY A N 1
ATOM 2348 C CA . GLY A 1 300 ? 6.023 -11.526 2.752 1.00 98.44 300 GLY A CA 1
ATOM 2349 C C . GLY A 1 300 ? 7.358 -10.994 3.263 1.00 98.44 300 GLY A C 1
ATOM 2350 O O . GLY A 1 300 ? 7.397 -10.274 4.257 1.00 98.44 300 GLY A O 1
ATOM 2351 N N . SER A 1 301 ? 8.431 -11.245 2.510 1.00 98.19 301 SER A N 1
ATOM 2352 C CA . SER A 1 301 ? 9.787 -10.793 2.845 1.00 98.19 301 SER A CA 1
ATOM 2353 C C . SER A 1 301 ? 9.908 -9.268 2.916 1.00 98.19 301 SER A C 1
ATOM 2355 O O . SER A 1 301 ? 10.596 -8.743 3.790 1.00 98.19 301 SER A O 1
ATOM 2357 N N . ALA A 1 302 ? 9.231 -8.535 2.027 1.00 98.62 302 ALA A N 1
ATOM 2358 C CA . ALA A 1 302 ? 9.216 -7.074 2.083 1.00 98.62 302 ALA A CA 1
ATOM 2359 C C . ALA A 1 302 ? 8.520 -6.549 3.348 1.00 98.62 302 ALA A C 1
ATOM 2361 O O . ALA A 1 302 ? 8.990 -5.588 3.959 1.00 98.62 302 ALA A O 1
ATOM 2362 N N . THR A 1 303 ? 7.427 -7.195 3.760 1.00 98.56 303 THR A N 1
ATOM 2363 C CA . THR A 1 303 ? 6.684 -6.819 4.967 1.00 98.56 303 THR A CA 1
ATOM 2364 C C . THR A 1 303 ? 7.450 -7.180 6.237 1.00 98.56 303 THR A C 1
ATOM 2366 O O . THR A 1 303 ? 7.495 -6.358 7.148 1.00 98.56 303 THR A O 1
ATOM 2369 N N . ASP A 1 304 ? 8.119 -8.337 6.278 1.00 97.69 304 ASP A N 1
ATOM 2370 C CA . ASP A 1 304 ? 9.038 -8.701 7.367 1.00 97.69 304 ASP A CA 1
ATOM 2371 C C . ASP A 1 304 ? 10.118 -7.631 7.542 1.00 97.69 304 ASP A C 1
ATOM 2373 O O . ASP A 1 304 ? 10.255 -7.044 8.616 1.00 97.69 304 ASP A O 1
ATOM 2377 N N . ARG A 1 305 ? 10.809 -7.294 6.447 1.00 98.00 305 ARG A N 1
ATOM 2378 C CA . ARG A 1 305 ? 11.855 -6.268 6.441 1.00 98.00 305 ARG A CA 1
ATOM 2379 C C . ARG A 1 305 ? 11.335 -4.912 6.918 1.00 98.00 305 ARG A C 1
ATOM 2381 O O . ARG A 1 305 ? 12.024 -4.222 7.664 1.00 98.00 305 ARG A O 1
ATOM 2388 N N . TYR A 1 306 ? 10.140 -4.509 6.491 1.00 98.38 306 TYR A N 1
ATOM 2389 C CA . TYR A 1 306 ? 9.560 -3.242 6.932 1.00 98.38 306 TYR A CA 1
ATOM 2390 C C . TYR A 1 306 ? 9.194 -3.264 8.420 1.00 98.38 306 TYR A C 1
ATOM 2392 O O . TYR A 1 306 ? 9.511 -2.317 9.133 1.00 98.38 306 TYR A O 1
ATOM 2400 N N . ASN A 1 307 ? 8.599 -4.355 8.912 1.00 96.44 307 ASN A N 1
ATOM 2401 C CA . ASN A 1 307 ? 8.266 -4.517 10.327 1.00 96.44 307 ASN A CA 1
ATOM 2402 C C . ASN A 1 307 ? 9.516 -4.525 11.222 1.00 96.44 307 ASN A C 1
ATOM 2404 O O . ASN A 1 307 ? 9.456 -4.038 12.342 1.00 96.44 307 ASN A O 1
ATOM 2408 N N . GLU A 1 308 ? 10.652 -5.041 10.751 1.00 95.94 308 GLU A N 1
ATOM 2409 C CA . GLU A 1 308 ? 11.926 -4.976 11.485 1.00 95.94 308 GLU A CA 1
ATOM 2410 C C . GLU A 1 308 ? 12.494 -3.552 11.568 1.00 95.94 308 GLU A C 1
ATOM 2412 O O . GLU A 1 308 ? 13.141 -3.193 12.552 1.00 95.94 308 GLU A O 1
ATOM 2417 N N . MET A 1 309 ? 12.267 -2.737 10.535 1.00 95.75 309 MET A N 1
ATOM 2418 C CA . MET A 1 309 ? 12.807 -1.377 10.428 1.00 95.75 309 MET A CA 1
ATOM 2419 C C . MET A 1 309 ? 11.900 -0.310 11.050 1.00 95.75 309 MET A C 1
ATOM 2421 O O . MET A 1 309 ? 12.379 0.773 11.382 1.00 95.75 309 MET A O 1
ATOM 2425 N N . ASN A 1 310 ? 10.602 -0.588 11.175 1.00 97.00 310 ASN A N 1
ATOM 2426 C CA . ASN A 1 310 ? 9.589 0.381 11.567 1.00 97.00 310 ASN A CA 1
ATOM 2427 C C . ASN A 1 310 ? 8.927 -0.012 12.894 1.00 97.00 310 ASN A C 1
ATOM 2429 O O . ASN A 1 310 ? 8.162 -0.973 12.970 1.00 97.00 310 ASN A O 1
ATOM 2433 N N . THR A 1 311 ? 9.191 0.765 13.944 1.00 93.94 311 THR A N 1
ATOM 2434 C CA . THR A 1 311 ? 8.780 0.446 15.319 1.00 93.94 311 THR A CA 1
ATOM 2435 C C . THR A 1 311 ? 7.263 0.427 15.517 1.00 93.94 311 THR A C 1
ATOM 2437 O O . THR A 1 311 ? 6.765 -0.422 16.259 1.00 93.94 311 THR A O 1
ATOM 2440 N N . PHE A 1 312 ? 6.508 1.304 14.845 1.00 95.31 312 PHE A N 1
ATOM 2441 C CA . PHE A 1 312 ? 5.043 1.327 14.936 1.00 95.31 312 PHE A CA 1
ATOM 2442 C C . PHE A 1 312 ? 4.420 0.073 14.316 1.00 95.31 312 PHE A C 1
ATOM 2444 O O . PHE A 1 312 ? 3.565 -0.572 14.931 1.00 95.31 312 PHE A O 1
ATOM 2451 N N . ASN A 1 313 ? 4.890 -0.317 13.130 1.00 96.12 313 ASN A N 1
ATOM 2452 C CA . ASN A 1 313 ? 4.487 -1.567 12.493 1.00 96.12 313 ASN A CA 1
ATOM 2453 C C . ASN A 1 313 ? 4.897 -2.788 13.328 1.00 96.12 313 ASN A C 1
ATOM 2455 O O . ASN A 1 313 ? 4.082 -3.691 13.533 1.00 96.12 313 ASN A O 1
ATOM 2459 N N . GLN A 1 314 ? 6.122 -2.797 13.863 1.00 94.06 314 GLN A N 1
ATOM 2460 C CA . GLN A 1 314 ? 6.628 -3.874 14.715 1.00 94.06 314 GLN A CA 1
ATOM 2461 C C . GLN A 1 314 ? 5.745 -4.093 15.946 1.00 94.06 314 GLN A C 1
ATOM 2463 O O . GLN A 1 314 ? 5.378 -5.226 16.264 1.00 94.06 314 GLN A O 1
ATOM 2468 N N . GLN A 1 315 ? 5.366 -3.007 16.625 1.00 91.81 315 GLN A N 1
ATOM 2469 C CA . GLN A 1 315 ? 4.513 -3.057 17.809 1.00 91.81 315 GLN A CA 1
ATOM 2470 C C . GLN A 1 315 ? 3.170 -3.733 17.506 1.00 91.81 315 GLN A C 1
ATOM 2472 O O . GLN A 1 315 ? 2.716 -4.589 18.272 1.00 91.81 315 GLN A O 1
ATOM 2477 N N . TYR A 1 316 ? 2.539 -3.370 16.387 1.00 91.06 316 TYR A N 1
ATOM 2478 C CA . TYR A 1 316 ? 1.282 -3.983 15.968 1.00 91.06 316 TYR A CA 1
ATOM 2479 C C . TYR A 1 316 ? 1.455 -5.455 15.589 1.00 91.06 316 TYR A C 1
ATOM 2481 O O . TYR A 1 316 ? 0.667 -6.301 16.021 1.00 91.06 316 TYR A O 1
ATOM 2489 N N . TYR A 1 317 ? 2.500 -5.764 14.819 1.00 89.75 317 TYR A N 1
ATOM 2490 C CA . TYR A 1 317 ? 2.814 -7.115 14.365 1.00 89.75 317 TYR A CA 1
ATOM 2491 C C . TYR A 1 317 ? 2.986 -8.089 15.538 1.00 89.75 317 TYR A C 1
ATOM 2493 O O . TYR A 1 317 ? 2.326 -9.128 15.586 1.00 89.75 317 TYR A O 1
ATOM 2501 N N . GLU A 1 318 ? 3.781 -7.723 16.544 1.00 89.38 318 GLU A N 1
ATOM 2502 C CA . GLU A 1 318 ? 3.991 -8.556 17.732 1.00 89.38 318 GLU A CA 1
ATOM 2503 C C . GLU A 1 318 ? 2.696 -8.765 18.536 1.00 89.38 318 GLU A C 1
ATOM 2505 O O . GLU A 1 318 ? 2.446 -9.849 19.074 1.00 89.38 318 GLU A O 1
ATOM 2510 N N . ALA A 1 319 ? 1.821 -7.756 18.590 1.00 85.75 319 ALA A N 1
ATOM 2511 C CA . ALA A 1 319 ? 0.509 -7.884 19.219 1.00 85.75 319 ALA A CA 1
ATOM 2512 C C . ALA A 1 319 ? -0.448 -8.787 18.414 1.00 85.75 319 ALA A C 1
ATOM 2514 O O . ALA A 1 319 ? -1.222 -9.547 19.000 1.00 85.75 319 ALA A O 1
ATOM 2515 N N . ALA A 1 320 ? -0.423 -8.727 17.080 1.00 81.62 320 ALA A N 1
ATOM 2516 C CA . ALA A 1 320 ? -1.208 -9.602 16.204 1.00 81.62 320 ALA A CA 1
ATOM 2517 C C . ALA A 1 320 ? -0.751 -11.067 16.297 1.00 81.62 320 ALA A C 1
ATOM 2519 O O . ALA A 1 320 ? -1.571 -11.966 16.495 1.00 81.62 320 ALA A O 1
ATOM 2520 N N . LYS A 1 321 ? 0.562 -11.305 16.282 1.00 79.62 321 LYS A N 1
ATOM 2521 C CA . LYS A 1 321 ? 1.158 -12.640 16.407 1.00 79.62 321 LYS A CA 1
ATOM 2522 C C . LYS A 1 321 ? 0.782 -13.328 17.720 1.00 79.62 321 LYS A C 1
ATOM 2524 O O . LYS A 1 321 ? 0.355 -14.482 17.706 1.00 79.62 321 LYS A O 1
ATOM 2529 N N . LYS A 1 322 ? 0.849 -12.602 18.843 1.00 79.38 322 LYS A N 1
ATOM 2530 C CA . LYS A 1 322 ? 0.412 -13.103 20.160 1.00 79.38 322 LYS A CA 1
ATOM 2531 C C . LYS A 1 322 ? -1.075 -13.464 20.181 1.00 79.38 322 LYS A C 1
ATOM 2533 O O . LYS A 1 322 ? -1.445 -14.473 20.774 1.00 79.38 322 LYS A O 1
ATOM 2538 N N . ARG A 1 323 ? -1.929 -12.670 19.519 1.00 74.25 323 ARG A N 1
ATOM 2539 C CA . ARG A 1 323 ? -3.368 -12.968 19.392 1.00 74.25 323 ARG A CA 1
ATOM 2540 C C . ARG A 1 323 ? -3.610 -14.273 18.629 1.00 74.25 323 ARG A C 1
ATOM 2542 O O . ARG A 1 323 ? -4.356 -15.111 19.122 1.00 74.25 323 ARG A O 1
ATOM 2549 N N . SER A 1 324 ? -2.941 -14.481 17.491 1.00 69.94 324 SER A N 1
ATOM 2550 C CA . SER A 1 324 ? -3.070 -15.731 16.719 1.00 69.94 324 SER A CA 1
ATOM 2551 C C . SER A 1 324 ? -2.536 -16.950 17.484 1.00 69.94 324 SER A C 1
ATOM 2553 O O . SER A 1 324 ? -3.179 -17.996 17.482 1.00 69.94 324 SER A O 1
ATOM 2555 N N . GLN A 1 325 ? -1.411 -16.823 18.198 1.00 71.31 325 GLN A N 1
ATOM 2556 C CA . GLN A 1 325 ? -0.882 -17.911 19.035 1.00 71.31 325 GLN A CA 1
ATOM 2557 C C . GLN A 1 325 ? -1.860 -18.307 20.148 1.00 71.31 325 GLN A C 1
ATOM 2559 O O . GLN A 1 325 ? -2.212 -19.477 20.262 1.00 71.31 325 GLN A O 1
ATOM 2564 N N . ASN A 1 326 ? -2.390 -17.329 20.888 1.00 66.12 326 ASN A N 1
ATOM 2565 C CA . ASN A 1 326 ? -3.374 -17.593 21.939 1.00 66.12 326 ASN A CA 1
ATOM 2566 C C . ASN A 1 326 ? -4.650 -18.272 21.410 1.00 66.12 326 ASN A C 1
ATOM 2568 O O . ASN A 1 326 ? -5.259 -19.056 22.136 1.00 66.12 326 ASN A O 1
ATOM 2572 N N . ASN A 1 327 ? -5.064 -17.973 20.173 1.00 64.56 327 ASN A N 1
ATOM 2573 C CA . ASN A 1 327 ? -6.241 -18.593 19.559 1.00 64.56 327 ASN A CA 1
ATOM 2574 C C . ASN A 1 327 ? -5.986 -20.069 19.198 1.00 64.56 327 ASN A C 1
ATOM 2576 O O . ASN A 1 327 ? -6.862 -20.911 19.371 1.00 64.56 327 ASN A O 1
ATOM 2580 N N . LYS A 1 328 ? -4.760 -20.404 18.771 1.00 64.19 328 LYS A N 1
ATOM 2581 C CA . LYS A 1 328 ? -4.340 -21.795 18.518 1.00 64.19 328 LYS A CA 1
ATOM 2582 C C . LYS A 1 328 ? -4.231 -22.622 19.797 1.00 64.19 328 LYS A C 1
ATOM 2584 O O . LYS A 1 328 ? -4.573 -23.801 19.779 1.00 64.19 328 LYS A O 1
ATOM 2589 N N . ASP A 1 329 ? -3.790 -22.006 20.892 1.00 67.88 329 ASP A N 1
ATOM 2590 C CA . ASP A 1 329 ? -3.616 -22.682 22.182 1.00 67.88 329 ASP A CA 1
ATOM 2591 C C . ASP A 1 329 ? -4.943 -22.882 22.946 1.00 67.88 329 ASP A C 1
ATOM 2593 O O . ASP A 1 329 ? -4.990 -23.643 23.914 1.00 67.88 329 ASP A O 1
ATOM 2597 N N . ASN A 1 330 ? -6.033 -22.213 22.541 1.00 54.69 330 ASN A N 1
ATOM 2598 C CA . ASN A 1 330 ? -7.344 -22.326 23.188 1.00 54.69 330 ASN A CA 1
ATOM 2599 C C . ASN A 1 330 ? -8.519 -22.231 22.187 1.00 54.69 330 ASN A C 1
ATOM 2601 O O . ASN A 1 330 ? -9.261 -21.241 22.200 1.00 54.69 330 ASN A O 1
ATOM 2605 N N . PRO A 1 331 ? -8.712 -23.254 21.333 1.00 54.16 331 PRO A N 1
ATOM 2606 C CA . PRO A 1 331 ? -9.713 -23.230 20.263 1.00 54.16 331 PRO A CA 1
ATOM 2607 C C . PRO A 1 331 ? -11.169 -23.211 20.775 1.00 54.16 331 PRO A C 1
ATOM 2609 O O . PRO A 1 331 ? -12.056 -22.685 20.102 1.00 54.16 331 PRO A O 1
ATOM 2612 N N . ASP A 1 332 ? -11.422 -23.710 21.991 1.00 54.81 332 ASP A N 1
ATOM 2613 C CA . ASP A 1 332 ? -12.774 -23.895 22.547 1.00 54.81 332 ASP A CA 1
ATOM 2614 C C . ASP A 1 332 ? -13.461 -22.586 22.982 1.00 54.81 332 ASP A C 1
ATOM 2616 O O . ASP A 1 332 ? -14.675 -22.554 23.202 1.00 54.81 332 ASP A O 1
ATOM 2620 N N . LYS A 1 333 ? -12.726 -21.468 23.093 1.00 51.38 333 LYS A N 1
ATOM 2621 C CA . LYS A 1 333 ? -13.332 -20.172 23.453 1.00 51.38 333 LYS A CA 1
ATOM 2622 C C . LYS A 1 333 ? -14.197 -19.585 22.337 1.00 51.38 333 LYS A C 1
ATOM 2624 O O . LYS A 1 333 ? -15.189 -18.926 22.646 1.00 51.38 333 LYS A O 1
ATOM 2629 N N . HIS A 1 334 ? -13.869 -19.849 21.071 1.00 46.47 334 HIS A N 1
ATOM 2630 C CA . HIS A 1 334 ? -14.611 -19.309 19.925 1.00 46.47 334 HIS A CA 1
ATOM 2631 C C . HIS A 1 334 ? -15.790 -20.189 19.479 1.00 46.47 334 HIS A C 1
ATOM 2633 O O . HIS A 1 334 ? -16.743 -19.672 18.895 1.00 46.47 334 HIS A O 1
ATOM 2639 N N . ASP A 1 335 ? -15.790 -21.492 19.787 1.00 44.06 335 ASP A N 1
ATOM 2640 C CA . ASP A 1 335 ? -16.891 -22.392 19.399 1.00 44.06 335 ASP A CA 1
ATOM 2641 C C . ASP A 1 335 ? -18.187 -22.115 20.181 1.00 44.06 335 ASP A C 1
ATOM 2643 O O . ASP A 1 335 ? -19.282 -22.302 19.657 1.00 44.06 335 ASP A O 1
ATOM 2647 N N . SER A 1 336 ? -18.089 -21.519 21.377 1.00 39.59 336 SER A N 1
ATOM 2648 C CA . SER A 1 336 ? -19.257 -21.071 22.155 1.00 39.59 336 SER A CA 1
ATOM 2649 C C . SER A 1 336 ? -20.049 -19.907 21.523 1.00 39.59 336 SER A C 1
ATOM 2651 O O . SER A 1 336 ? -21.135 -19.569 22.001 1.00 39.59 336 SER A O 1
ATOM 2653 N N . GLN A 1 337 ? -19.545 -19.302 20.438 1.00 43.78 337 GLN A N 1
ATOM 2654 C CA . GLN A 1 337 ? -20.251 -18.272 19.665 1.00 43.78 337 GLN A CA 1
ATOM 2655 C C . GLN A 1 337 ? -20.882 -18.788 18.357 1.00 43.78 337 GLN A C 1
ATOM 2657 O O . GLN A 1 337 ? -21.737 -18.094 17.804 1.00 43.78 337 GLN A O 1
ATOM 2662 N N . LYS A 1 338 ? -20.543 -19.999 17.879 1.00 41.09 338 LYS A N 1
ATOM 2663 C CA . LYS A 1 338 ? -21.086 -20.556 16.619 1.00 41.09 338 LYS A CA 1
ATOM 2664 C C . LYS A 1 338 ? -22.530 -21.061 16.713 1.00 41.09 338 LYS A C 1
ATOM 2666 O O . LYS A 1 338 ? -23.181 -21.212 15.684 1.00 41.09 338 LYS A O 1
ATOM 2671 N N . ASP A 1 339 ? -23.066 -21.244 17.919 1.00 37.31 339 ASP A N 1
ATOM 2672 C CA . ASP A 1 339 ? -24.444 -21.723 18.125 1.00 37.31 339 ASP A CA 1
ATOM 2673 C C . ASP A 1 339 ? -25.524 -20.632 18.003 1.00 37.31 339 ASP A C 1
ATOM 2675 O O . ASP A 1 339 ? -26.720 -20.888 18.191 1.00 37.31 339 ASP A O 1
ATOM 2679 N N . LYS A 1 340 ? -25.155 -19.396 17.647 1.00 41.97 340 LYS A N 1
ATOM 2680 C CA . LYS A 1 340 ? -26.146 -18.366 17.319 1.00 41.97 340 LYS A CA 1
ATOM 2681 C C . LYS A 1 340 ? -26.591 -18.541 15.870 1.00 41.97 340 LYS A C 1
ATOM 2683 O O . LYS A 1 340 ? -25.875 -18.186 14.941 1.00 41.97 340 LYS A O 1
ATOM 2688 N N . LYS A 1 341 ? -27.800 -19.091 15.694 1.00 31.55 341 LYS A N 1
ATOM 2689 C CA . LYS A 1 341 ? -28.480 -19.195 14.392 1.00 31.55 341 LYS A CA 1
ATOM 2690 C C . LYS A 1 341 ? -28.336 -17.883 13.601 1.00 31.55 341 LYS A C 1
ATOM 2692 O O . LYS A 1 341 ? -28.592 -16.824 14.182 1.00 31.55 341 LYS A O 1
ATOM 2697 N N . PRO A 1 342 ? -28.000 -17.937 12.299 1.00 34.75 342 PRO A N 1
ATOM 2698 C CA . PRO A 1 342 ? -27.950 -16.744 11.468 1.00 34.75 342 PRO A CA 1
ATOM 2699 C C . PRO A 1 342 ? -29.313 -16.048 11.475 1.00 34.75 342 PRO A C 1
ATOM 2701 O O . PRO A 1 342 ? -30.364 -16.697 11.468 1.00 34.75 342 PRO A O 1
ATOM 2704 N N . TYR A 1 343 ? -29.286 -14.719 11.521 1.00 36.84 343 TYR A N 1
ATOM 2705 C CA . TYR A 1 343 ? -30.479 -13.890 11.427 1.00 36.84 343 TYR A CA 1
ATOM 2706 C C . TYR A 1 343 ? -31.186 -14.163 10.092 1.00 36.84 343 TYR A C 1
ATOM 2708 O O . TYR A 1 343 ? -30.664 -13.849 9.025 1.00 36.84 343 TYR A O 1
ATOM 2716 N N . VAL A 1 344 ? -32.374 -14.767 10.159 1.00 31.41 344 VAL A N 1
ATOM 2717 C CA . VAL A 1 344 ? -33.284 -14.915 9.020 1.00 31.41 344 VAL A CA 1
ATOM 2718 C C . VAL A 1 344 ? -34.238 -13.726 9.056 1.00 31.41 344 VAL A C 1
ATOM 2720 O O . VAL A 1 344 ? -35.028 -13.594 9.994 1.00 31.41 344 VAL A O 1
ATOM 2723 N N . ALA A 1 345 ? -34.153 -12.846 8.059 1.00 27.28 345 ALA A N 1
ATOM 2724 C CA . ALA A 1 345 ? -35.110 -11.758 7.894 1.00 27.28 345 ALA A CA 1
ATOM 2725 C C . ALA A 1 345 ? -36.520 -12.347 7.661 1.00 27.28 345 ALA A C 1
ATOM 2727 O O . ALA A 1 345 ? -36.660 -13.219 6.801 1.00 27.28 345 ALA A O 1
ATOM 2728 N N . PRO A 1 346 ? -37.571 -11.925 8.391 1.00 31.97 346 PRO A N 1
ATOM 2729 C CA . PRO A 1 346 ? -38.910 -12.438 8.141 1.00 31.97 346 PRO A CA 1
ATOM 2730 C C . PRO A 1 346 ? -39.485 -11.808 6.869 1.00 31.97 346 PRO A C 1
ATOM 2732 O O . PRO A 1 346 ? -39.595 -10.584 6.770 1.00 31.97 346 PRO A O 1
ATOM 2735 N N . GLU A 1 347 ? -39.899 -12.651 5.923 1.00 31.30 347 GLU A N 1
ATOM 2736 C CA . GLU A 1 347 ? -40.796 -12.258 4.838 1.00 31.30 347 GLU A CA 1
ATOM 2737 C C . GLU A 1 347 ? -42.149 -11.805 5.407 1.00 31.30 347 GLU A C 1
ATOM 2739 O O . GLU A 1 347 ? -42.672 -12.355 6.381 1.00 31.30 347 GLU A O 1
ATOM 2744 N N . GLY A 1 348 ? -42.696 -10.748 4.808 1.00 34.09 348 GLY A N 1
ATOM 2745 C CA . GLY A 1 348 ? -43.895 -10.067 5.274 1.00 34.09 348 GLY A CA 1
ATOM 2746 C C . GLY A 1 348 ? -45.130 -10.965 5.347 1.00 34.09 348 GLY A C 1
ATOM 2747 O O . GLY A 1 348 ? -45.485 -11.665 4.404 1.00 34.09 348 GLY A O 1
ATOM 2748 N N . GLY A 1 349 ? -45.848 -10.857 6.464 1.00 28.61 349 GLY A N 1
ATOM 2749 C CA . GLY A 1 349 ? -47.155 -11.471 6.657 1.00 28.61 349 GLY A CA 1
ATOM 2750 C C . GLY A 1 349 ? -47.825 -10.926 7.910 1.00 28.61 349 GLY A C 1
ATOM 2751 O O . GLY A 1 349 ? -47.618 -11.425 9.011 1.00 28.61 349 GLY A O 1
ATOM 2752 N N . VAL A 1 350 ? -48.632 -9.877 7.749 1.00 37.25 350 VAL A N 1
ATOM 2753 C CA . VAL A 1 350 ? -49.462 -9.304 8.815 1.00 37.25 350 VAL A CA 1
ATOM 2754 C C . VAL A 1 350 ? -50.473 -10.346 9.297 1.00 37.25 350 VAL A C 1
ATOM 2756 O O . VAL A 1 350 ? -51.394 -10.679 8.555 1.00 37.25 350 VAL A O 1
ATOM 2759 N N . LYS A 1 351 ? -50.370 -10.782 10.560 1.00 29.17 351 LYS A N 1
ATOM 2760 C CA . LYS A 1 351 ? -51.525 -11.182 11.383 1.00 29.17 351 LYS A CA 1
ATOM 2761 C C . LYS A 1 351 ? -51.320 -10.773 12.840 1.00 29.17 351 LYS A C 1
ATOM 2763 O O . LYS A 1 351 ? -50.319 -11.086 13.471 1.00 29.17 351 LYS A O 1
ATOM 2768 N N . SER A 1 352 ? -52.310 -10.049 13.343 1.00 37.91 352 SER A N 1
ATOM 2769 C CA . SER A 1 352 ? -52.439 -9.556 14.707 1.00 37.91 352 SER A CA 1
ATOM 2770 C C . SER A 1 352 ? -52.764 -10.670 15.705 1.00 37.91 352 SER A C 1
ATOM 2772 O O . SER A 1 352 ? -53.757 -11.376 15.528 1.00 37.91 352 SER A O 1
ATOM 2774 N N . SER A 1 353 ? -52.043 -10.713 16.822 1.00 28.94 353 SER A N 1
ATOM 2775 C CA . SER A 1 353 ? -52.585 -11.142 18.118 1.00 28.94 353 SER A CA 1
ATOM 2776 C C . SER A 1 353 ? -51.735 -10.533 19.229 1.00 28.94 353 SER A C 1
ATOM 2778 O O . SER A 1 353 ? -50.517 -10.693 19.241 1.00 28.94 353 SER A O 1
ATOM 2780 N N . GLY A 1 354 ? -52.382 -9.761 20.100 1.00 37.12 354 GLY A N 1
ATOM 2781 C CA . GLY A 1 354 ? -51.729 -8.888 21.064 1.00 37.12 354 GLY A CA 1
ATOM 2782 C C . GLY A 1 354 ? -51.058 -9.606 22.230 1.00 37.12 354 GLY A C 1
ATOM 2783 O O . GLY A 1 354 ? -51.538 -10.623 22.718 1.00 37.12 354 GLY A O 1
ATOM 2784 N N . LEU A 1 355 ? -49.996 -8.977 22.726 1.00 30.00 355 LEU A N 1
ATOM 2785 C CA . LEU A 1 355 ? -49.583 -9.026 24.121 1.00 30.00 355 LEU A CA 1
ATOM 2786 C C . LEU A 1 355 ? -48.928 -7.684 24.487 1.00 30.00 355 LEU A C 1
ATOM 2788 O O . LEU A 1 355 ? -48.233 -7.064 23.688 1.00 30.00 355 LEU A O 1
ATOM 2792 N N . HIS A 1 356 ? -49.261 -7.210 25.683 1.00 39.06 356 HIS A N 1
ATOM 2793 C CA . HIS A 1 356 ? -49.050 -5.863 26.202 1.00 39.06 356 HIS A CA 1
ATOM 2794 C C . HIS A 1 356 ? -47.582 -5.402 26.256 1.00 39.06 356 HIS A C 1
ATOM 2796 O O . HIS A 1 356 ? -46.761 -6.011 26.935 1.00 39.06 356 HIS A O 1
ATOM 2802 N N . SER A 1 357 ? -47.293 -4.225 25.688 1.00 35.56 357 SER A N 1
ATOM 2803 C CA . SER A 1 357 ? -46.078 -3.445 25.978 1.00 35.56 357 SER A CA 1
ATOM 2804 C C . SER A 1 357 ? -46.388 -1.939 26.043 1.00 35.56 357 SER A C 1
ATOM 2806 O O . SER A 1 357 ? -45.928 -1.151 25.220 1.00 35.56 357 SER A O 1
ATOM 2808 N N . SER A 1 358 ? -47.200 -1.519 27.019 1.00 37.66 358 SER A N 1
ATOM 2809 C CA . SER A 1 358 ? -47.585 -0.102 27.207 1.00 37.66 358 SER A CA 1
ATOM 2810 C C . SER A 1 358 ? -46.898 0.608 28.380 1.00 37.66 358 SER A C 1
ATOM 2812 O O . SER A 1 358 ? -47.308 1.707 28.732 1.00 37.66 358 SER A O 1
ATOM 2814 N N . TRP A 1 359 ? -45.831 0.055 28.966 1.00 35.78 359 TRP A N 1
ATOM 2815 C CA . TRP A 1 359 ? -45.205 0.654 30.161 1.00 35.78 359 TRP A CA 1
ATOM 2816 C C . TRP A 1 359 ? -43.834 1.315 29.941 1.00 35.78 359 TRP A C 1
ATOM 2818 O O . TRP A 1 359 ? -43.317 1.930 30.866 1.00 35.78 359 TRP A O 1
ATOM 2828 N N . ILE A 1 360 ? -43.264 1.274 28.728 1.00 42.59 360 ILE A N 1
ATOM 2829 C CA . ILE A 1 360 ? -41.915 1.830 28.458 1.00 42.59 360 ILE A CA 1
ATOM 2830 C C . ILE A 1 360 ? -41.941 3.077 27.549 1.00 42.59 360 ILE A C 1
ATOM 2832 O O . ILE A 1 360 ? -41.030 3.898 27.604 1.00 42.59 360 ILE A O 1
ATOM 2836 N N . LEU A 1 361 ? -43.008 3.306 26.773 1.00 36.50 361 LEU A N 1
ATOM 2837 C CA . LEU A 1 361 ? -43.086 4.458 25.854 1.00 36.50 361 LEU A CA 1
ATOM 2838 C C . LEU A 1 361 ? -43.668 5.734 26.485 1.00 36.50 361 LEU A C 1
ATOM 2840 O O . LEU A 1 361 ? -43.371 6.838 26.030 1.00 36.50 361 LEU A O 1
ATOM 2844 N N . VAL A 1 362 ? -44.451 5.608 27.560 1.00 39.97 362 VAL A N 1
ATOM 2845 C CA . VAL A 1 362 ? -45.059 6.757 28.255 1.00 39.97 362 VAL A CA 1
ATOM 2846 C C . VAL A 1 362 ? -44.011 7.656 28.940 1.00 39.97 362 VAL A C 1
ATOM 2848 O O . VAL A 1 362 ? -44.104 8.873 28.782 1.00 39.97 362 VAL A O 1
ATOM 2851 N N . PRO A 1 363 ? -42.963 7.133 29.613 1.00 40.47 363 PRO A N 1
ATOM 2852 C CA . PRO A 1 363 ? -41.932 7.982 30.218 1.00 40.47 363 PRO A CA 1
ATOM 2853 C C . PRO A 1 363 ? -41.100 8.751 29.179 1.00 40.47 363 PRO A C 1
ATOM 2855 O O . PRO A 1 363 ? -40.747 9.907 29.401 1.00 40.47 363 PRO A O 1
ATOM 2858 N N . ILE A 1 364 ? -40.826 8.140 28.020 1.00 43.53 364 ILE A N 1
ATOM 2859 C CA . ILE A 1 364 ? -39.973 8.722 26.970 1.00 43.53 364 ILE A CA 1
ATOM 2860 C C . ILE A 1 364 ? -40.671 9.910 26.293 1.00 43.53 364 ILE A C 1
ATOM 2862 O O . ILE A 1 364 ? -40.051 10.955 26.082 1.00 43.53 364 ILE A O 1
ATOM 2866 N N . LEU A 1 365 ? -41.978 9.798 26.019 1.00 43.59 365 LEU A N 1
ATOM 2867 C CA . LEU A 1 365 ? -42.751 10.904 25.447 1.00 43.59 365 LEU A CA 1
ATOM 2868 C C . LEU A 1 365 ? -42.875 12.084 26.426 1.00 43.59 365 LEU A C 1
ATOM 2870 O O . LEU A 1 365 ? -42.777 13.238 26.013 1.00 43.59 365 LEU A O 1
ATOM 2874 N N . VAL A 1 366 ? -43.041 11.802 27.723 1.00 47.81 366 VAL A N 1
ATOM 2875 C CA . VAL A 1 366 ? -43.151 12.831 28.771 1.00 47.81 366 VAL A CA 1
ATOM 2876 C C . VAL A 1 366 ? -41.838 13.607 28.929 1.00 47.81 366 VAL A C 1
ATOM 2878 O O . VAL A 1 366 ? -41.869 14.832 29.050 1.00 47.81 366 VAL A O 1
ATOM 2881 N N . VAL A 1 367 ? -40.682 12.940 28.837 1.00 47.06 367 VAL A N 1
ATOM 2882 C CA . VAL A 1 367 ? -39.363 13.600 28.886 1.00 47.06 367 VAL A CA 1
ATOM 2883 C C . VAL A 1 367 ? -39.107 14.450 27.636 1.00 47.06 367 VAL A C 1
ATOM 2885 O O . VAL A 1 367 ? -38.628 15.579 27.750 1.00 47.06 367 VAL A O 1
ATOM 2888 N N . ALA A 1 368 ? -39.485 13.973 26.446 1.00 43.97 368 ALA A N 1
ATOM 2889 C CA . ALA A 1 368 ? -39.351 14.746 25.210 1.00 43.97 368 ALA A CA 1
ATOM 2890 C C . ALA A 1 368 ? -40.234 16.013 25.214 1.00 43.97 368 ALA A C 1
ATOM 2892 O O . ALA A 1 368 ? -39.767 17.098 24.860 1.00 43.97 368 ALA A O 1
ATOM 2893 N N . LEU A 1 369 ? -41.482 15.913 25.690 1.00 44.28 369 LEU A N 1
ATOM 2894 C CA . LEU A 1 369 ? -42.382 17.063 25.857 1.00 44.28 369 LEU A CA 1
ATOM 2895 C C . LEU A 1 369 ? -41.893 18.044 26.937 1.00 44.28 369 LEU A C 1
ATOM 2897 O O . LEU A 1 369 ? -41.995 19.262 26.752 1.00 44.28 369 LEU A O 1
ATOM 2901 N N . ALA A 1 370 ? -41.299 17.550 28.026 1.00 45.97 370 ALA A N 1
ATOM 2902 C CA . ALA A 1 370 ? -40.701 18.394 29.061 1.00 45.97 370 ALA A CA 1
ATOM 2903 C C . ALA A 1 370 ? -39.475 19.170 28.538 1.00 45.97 370 ALA A C 1
ATOM 2905 O O . ALA A 1 370 ? -39.325 20.356 28.819 1.00 45.97 370 ALA A O 1
ATOM 2906 N N . LEU A 1 371 ? -38.633 18.552 27.704 1.00 44.59 371 LEU A N 1
ATOM 2907 C CA . LEU A 1 371 ? -37.468 19.217 27.105 1.00 44.59 371 LEU A CA 1
ATOM 2908 C C . LEU A 1 371 ? -37.861 20.280 26.069 1.00 44.59 371 LEU A C 1
ATOM 2910 O O . LEU A 1 371 ? -37.250 21.350 26.015 1.00 44.59 371 LEU A O 1
ATOM 2914 N N . VAL A 1 372 ? -38.908 20.028 25.277 1.00 46.66 372 VAL A N 1
ATOM 2915 C CA . VAL A 1 372 ? -39.430 21.009 24.310 1.00 46.66 372 VAL A CA 1
ATOM 2916 C C . VAL A 1 372 ? -40.058 22.209 25.024 1.00 46.66 372 VAL A C 1
ATOM 2918 O O . VAL A 1 372 ? -39.786 23.353 24.653 1.00 46.66 372 VAL A O 1
ATOM 2921 N N . THR A 1 373 ? -40.840 21.975 26.080 1.00 47.19 373 THR A N 1
ATOM 2922 C CA . THR A 1 373 ? -41.442 23.057 26.880 1.00 47.19 373 THR A CA 1
ATOM 2923 C C . THR A 1 373 ? -40.382 23.855 27.645 1.00 47.19 373 THR A C 1
ATOM 2925 O O . THR A 1 373 ? -40.428 25.085 27.639 1.00 47.19 373 THR A O 1
ATOM 2928 N N . TRP A 1 374 ? -39.346 23.203 28.185 1.00 43.19 374 TRP A N 1
ATOM 2929 C CA . TRP A 1 374 ? -38.228 23.874 28.858 1.00 43.19 374 TRP A CA 1
ATOM 2930 C C . TRP A 1 374 ? -37.393 24.747 27.906 1.00 43.19 374 TRP A C 1
ATOM 2932 O O . TRP A 1 374 ? -37.065 25.891 28.235 1.00 43.19 374 TRP A O 1
ATOM 2942 N N . LYS A 1 375 ? -37.133 24.275 26.677 1.00 44.50 375 LYS A N 1
ATOM 2943 C CA . LYS A 1 375 ? -36.433 25.052 25.636 1.00 44.50 375 LYS A CA 1
ATOM 2944 C C . LYS A 1 375 ? -37.234 26.290 25.202 1.00 44.50 375 LYS A C 1
ATOM 2946 O O . LYS A 1 375 ? -36.649 27.354 24.995 1.00 44.50 375 LYS A O 1
ATOM 2951 N N . GLN A 1 376 ? -38.565 26.188 25.130 1.00 43.88 376 GLN A N 1
ATOM 2952 C CA . GLN A 1 376 ? -39.449 27.330 24.849 1.00 43.88 376 GLN A CA 1
ATOM 2953 C C . GLN A 1 376 ? -39.541 28.326 26.022 1.00 43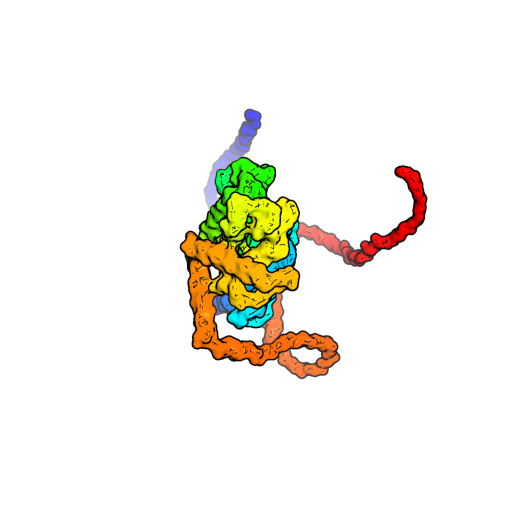.88 376 GLN A C 1
ATOM 2955 O O . GLN A 1 376 ? -39.652 29.535 25.799 1.00 43.88 376 GLN A O 1
ATOM 2960 N N . GLN A 1 377 ? -39.461 27.855 27.271 1.00 44.62 377 GLN A N 1
ATOM 2961 C CA . GLN A 1 377 ? -39.462 28.710 28.465 1.00 44.62 377 GLN A CA 1
ATOM 2962 C C . GLN A 1 377 ? -38.152 29.510 28.599 1.00 44.62 377 GLN A C 1
ATOM 2964 O O . GLN A 1 377 ? -38.170 30.700 28.928 1.00 44.62 377 GLN A O 1
ATOM 2969 N N . LEU A 1 378 ? -37.012 28.880 28.287 1.00 44.56 378 LEU A N 1
ATOM 2970 C CA . LEU A 1 378 ? -35.696 29.526 28.258 1.00 44.56 378 LEU A CA 1
ATOM 2971 C C . LEU A 1 378 ? -35.614 30.593 27.161 1.00 44.56 378 LEU A C 1
ATOM 2973 O O . LEU A 1 378 ? -35.150 31.699 27.432 1.00 44.56 378 LEU A O 1
ATOM 2977 N N . SER A 1 379 ? -36.133 30.322 25.957 1.00 46.69 379 SER A N 1
ATOM 2978 C CA . SER A 1 379 ? -36.104 31.312 24.871 1.00 46.69 379 SER A CA 1
ATOM 2979 C C . SER A 1 379 ? -36.957 32.547 25.185 1.00 46.69 379 SER A C 1
ATOM 2981 O O . SER A 1 379 ? -36.552 33.663 24.866 1.00 46.69 379 SER A O 1
ATOM 2983 N N . LYS A 1 380 ? -38.104 32.384 25.860 1.00 44.41 380 LYS A N 1
ATOM 2984 C CA . LYS A 1 380 ? -38.947 33.509 26.303 1.00 44.41 380 LYS A CA 1
ATOM 2985 C C . LYS A 1 380 ? -38.286 34.320 27.417 1.00 44.41 380 LYS A C 1
ATOM 2987 O O . LYS A 1 380 ? -38.260 35.546 27.342 1.00 44.41 380 LYS A O 1
ATOM 2992 N N . THR A 1 381 ? -37.698 33.658 28.412 1.00 47.97 381 THR A N 1
ATOM 2993 C CA . THR A 1 381 ? -37.008 34.337 29.524 1.00 4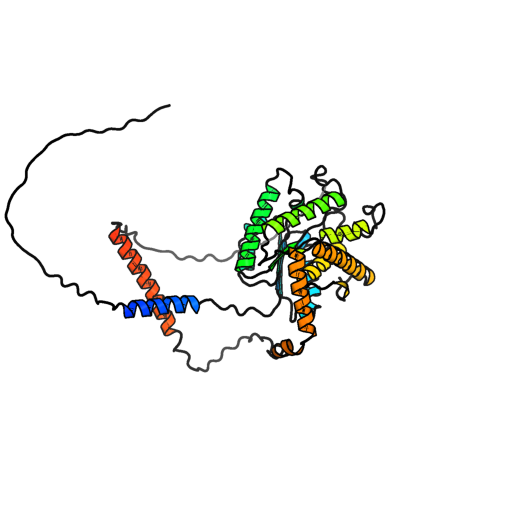7.97 381 THR A CA 1
ATOM 2994 C C . THR A 1 381 ? -35.782 35.117 29.033 1.00 47.97 381 THR A C 1
ATOM 2996 O O . THR A 1 381 ? -35.560 36.247 29.465 1.00 47.97 381 THR A O 1
ATOM 2999 N N . VAL A 1 382 ? -35.030 34.573 28.068 1.00 45.88 382 VAL A N 1
ATOM 3000 C CA . VAL A 1 382 ? -33.896 35.266 27.435 1.00 45.88 382 VAL A CA 1
ATOM 3001 C C . VAL A 1 382 ? -34.370 36.443 26.577 1.00 45.88 382 VAL A C 1
ATOM 3003 O O . VAL A 1 382 ? -33.842 37.537 26.729 1.00 45.88 382 VAL A O 1
ATOM 3006 N N . MET A 1 383 ? -35.412 36.299 25.752 1.00 41.44 383 MET A N 1
ATOM 3007 C CA . MET A 1 383 ? -35.909 37.427 24.942 1.00 41.44 383 MET A CA 1
ATOM 3008 C C . MET A 1 383 ? -36.466 38.587 25.785 1.00 41.44 383 MET A C 1
ATOM 3010 O O . MET A 1 383 ? -36.270 39.750 25.434 1.00 41.44 383 MET A O 1
ATOM 3014 N N . THR A 1 384 ? -37.084 38.288 26.932 1.00 46.97 384 THR A N 1
ATOM 3015 C CA . THR A 1 384 ? -37.635 39.312 27.840 1.00 46.97 384 THR A CA 1
ATOM 3016 C C . THR A 1 384 ? -36.531 40.060 28.597 1.00 46.97 384 THR A C 1
ATOM 3018 O O . THR A 1 384 ? -36.638 41.261 28.821 1.00 46.97 384 THR A O 1
ATOM 3021 N N . LYS A 1 385 ? -35.428 39.377 28.939 1.00 43.31 385 LYS A N 1
ATOM 3022 C CA . LYS A 1 385 ? -34.284 39.970 29.654 1.00 43.31 385 LYS A CA 1
ATOM 3023 C C . LYS A 1 385 ? -33.383 40.837 28.758 1.00 43.31 385 LYS A C 1
ATOM 3025 O O . LYS A 1 385 ? -32.594 41.617 29.276 1.00 43.31 385 LYS A O 1
ATOM 3030 N N . TRP A 1 386 ? -33.519 40.716 27.435 1.00 39.94 386 TRP A N 1
ATOM 3031 C CA . TRP A 1 386 ? -32.732 41.451 26.435 1.00 39.94 386 TRP A CA 1
ATOM 3032 C C . TRP A 1 386 ? -33.550 42.491 25.643 1.00 39.94 386 TRP A C 1
ATOM 3034 O O . TRP A 1 386 ? -33.038 43.075 24.694 1.00 39.94 386 TRP A O 1
ATOM 3044 N N . GLY A 1 387 ? -34.811 42.747 26.017 1.00 36.41 387 GLY A N 1
ATOM 3045 C CA . GLY A 1 387 ? -35.623 43.819 25.420 1.00 36.41 387 GLY A CA 1
ATOM 3046 C C . GLY A 1 387 ? -35.996 43.616 23.945 1.00 36.41 387 GLY A C 1
ATOM 3047 O O . GLY A 1 387 ? -36.328 44.582 23.259 1.00 36.41 387 GLY A O 1
ATOM 3048 N N . ILE A 1 388 ? -35.956 42.382 23.433 1.00 38.84 388 ILE A N 1
ATOM 3049 C CA . ILE A 1 388 ? -36.267 42.091 22.028 1.00 38.84 388 ILE A CA 1
ATOM 3050 C C . ILE A 1 388 ? -37.755 41.739 21.908 1.00 38.84 388 ILE A C 1
ATOM 3052 O O . ILE A 1 388 ? -38.187 40.663 22.321 1.00 38.84 388 ILE A O 1
ATOM 3056 N N . SER A 1 389 ? -38.548 42.641 21.324 1.00 35.91 389 SER A N 1
ATOM 3057 C CA . SER A 1 389 ? -39.958 42.381 21.004 1.00 35.91 389 SER A CA 1
ATOM 3058 C C . SER A 1 389 ? -40.087 41.654 19.653 1.00 35.91 389 SER A C 1
ATOM 3060 O O . SER A 1 389 ? -39.504 42.118 18.666 1.00 35.91 389 SER A O 1
ATOM 3062 N N . PRO A 1 390 ? -40.842 40.542 19.540 1.00 37.72 390 PRO A N 1
ATOM 3063 C CA . PRO A 1 390 ? -41.021 39.857 18.264 1.00 37.72 390 PRO A CA 1
ATOM 3064 C C . PRO A 1 390 ? -41.930 40.668 17.328 1.00 37.72 390 PRO A C 1
ATOM 3066 O O . PRO A 1 390 ? -43.107 40.893 17.621 1.00 37.72 390 PRO A O 1
ATOM 3069 N N . ARG A 1 391 ? -41.425 41.055 16.148 1.00 30.94 391 ARG A N 1
ATOM 3070 C CA . ARG A 1 391 ? -42.284 41.509 15.043 1.00 30.94 391 ARG A CA 1
ATOM 3071 C C . ARG A 1 391 ? -43.152 40.339 14.566 1.00 30.94 391 ARG A C 1
ATOM 3073 O O . ARG A 1 391 ? -42.640 39.320 14.114 1.00 30.94 391 ARG A O 1
ATOM 3080 N N . ARG A 1 392 ? -44.476 40.513 14.633 1.00 30.61 392 ARG A N 1
ATOM 3081 C CA . ARG A 1 392 ? -45.470 39.658 13.963 1.00 30.61 392 ARG A CA 1
ATOM 3082 C C . ARG A 1 392 ? -45.247 39.689 12.449 1.00 30.61 392 ARG A C 1
ATOM 3084 O O . ARG A 1 392 ? -45.398 40.747 11.845 1.00 30.61 392 ARG A O 1
ATOM 3091 N N . VAL A 1 393 ? -45.030 38.529 11.834 1.00 29.06 393 VAL A N 1
ATOM 3092 C CA . VAL A 1 393 ? -45.335 38.314 10.411 1.00 29.06 393 VAL A CA 1
ATOM 3093 C C . VAL A 1 393 ? -46.570 37.416 10.330 1.00 29.06 393 VAL A C 1
ATOM 3095 O O . VAL A 1 393 ? -46.657 36.390 11.002 1.00 29.06 393 VAL A O 1
ATOM 3098 N N . LYS A 1 394 ? -47.571 37.879 9.576 1.00 29.78 394 LYS A N 1
ATOM 3099 C CA . LYS A 1 394 ? -48.877 37.245 9.366 1.00 29.78 394 LYS A CA 1
ATOM 3100 C C . LYS A 1 394 ? -48.786 36.175 8.261 1.00 29.78 394 LYS A C 1
ATOM 3102 O O . LYS A 1 394 ? -48.536 36.557 7.131 1.00 29.78 394 LYS A O 1
ATOM 3107 N N . ASN A 1 395 ? -49.096 34.923 8.621 1.00 30.84 395 ASN A N 1
ATOM 3108 C CA . ASN A 1 395 ? -49.926 33.910 7.924 1.00 30.84 395 ASN A CA 1
ATOM 3109 C C . ASN A 1 395 ? -49.633 33.500 6.437 1.00 30.84 395 ASN A C 1
ATOM 3111 O O . ASN A 1 395 ? -48.792 34.111 5.797 1.00 30.84 395 ASN A O 1
ATOM 3115 N N . PRO A 1 396 ? -50.233 32.406 5.896 1.00 45.91 396 PRO A N 1
ATOM 3116 C CA . PRO A 1 396 ? -49.508 31.216 5.417 1.00 45.91 396 PRO A CA 1
ATOM 3117 C C . PRO A 1 396 ? -49.897 30.800 3.968 1.00 45.91 396 PRO A C 1
ATOM 3119 O O . PRO A 1 396 ? -50.548 31.571 3.270 1.00 45.91 396 PRO A O 1
ATOM 3122 N N . SER A 1 397 ? -49.589 29.546 3.579 1.00 28.11 397 SER A N 1
ATOM 3123 C CA . SER A 1 397 ? -49.863 28.822 2.303 1.00 28.11 397 SER A CA 1
ATOM 3124 C C . SER A 1 397 ? -48.698 28.895 1.292 1.00 28.11 397 SER A C 1
ATOM 3126 O O . SER A 1 397 ? -48.078 29.937 1.160 1.00 28.11 397 SER A O 1
ATOM 3128 N N . VAL A 1 398 ? -48.245 27.827 0.619 1.00 28.22 398 VAL A N 1
ATOM 3129 C CA . VAL A 1 398 ? -48.969 26.770 -0.112 1.00 28.22 398 VAL A CA 1
ATOM 3130 C C . VAL A 1 398 ? -48.101 25.494 -0.229 1.00 28.22 398 VAL A C 1
ATOM 3132 O O . VAL A 1 398 ? -46.903 25.569 -0.480 1.00 28.22 398 VAL A O 1
ATOM 3135 N N . TYR A 1 399 ? -48.736 24.326 -0.089 1.00 27.12 399 TYR A N 1
ATOM 3136 C CA . TYR A 1 399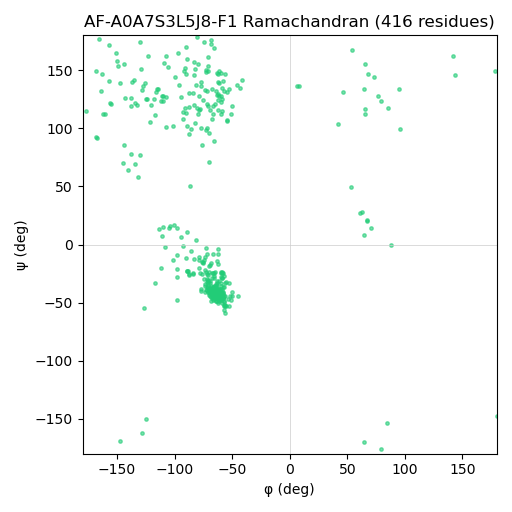 ? -48.255 23.003 -0.519 1.00 27.12 399 TYR A CA 1
ATOM 3137 C C . TYR A 1 399 ? -48.200 22.913 -2.056 1.00 27.12 399 TYR A C 1
ATOM 3139 O O . TYR A 1 399 ? -49.211 23.193 -2.700 1.00 27.12 399 TYR A O 1
ATOM 3147 N N . ARG A 1 400 ? -47.115 22.393 -2.648 1.00 27.92 400 ARG A N 1
ATOM 3148 C CA . ARG A 1 400 ? -47.215 21.656 -3.922 1.00 27.92 400 ARG A CA 1
ATOM 3149 C C . ARG A 1 400 ? -46.066 20.671 -4.135 1.00 27.92 400 ARG A C 1
ATOM 3151 O O . ARG A 1 400 ? -44.905 21.060 -4.185 1.00 27.92 400 ARG A O 1
ATOM 3158 N N . GLN A 1 401 ? -46.456 19.403 -4.277 1.00 28.75 401 GLN A N 1
ATOM 3159 C CA . GLN A 1 401 ? -45.769 18.360 -5.041 1.00 28.75 401 GLN A CA 1
ATOM 3160 C C . GLN A 1 401 ? -45.246 18.902 -6.372 1.00 28.75 401 GLN A C 1
ATOM 3162 O O . GLN A 1 401 ? -46.012 19.592 -7.044 1.00 28.75 401 GLN A O 1
ATOM 3167 N N . ILE A 1 402 ? -44.056 18.464 -6.795 1.00 27.80 402 ILE A N 1
ATOM 3168 C CA . ILE A 1 402 ? -43.828 18.027 -8.179 1.00 27.80 402 ILE A CA 1
ATOM 3169 C C . ILE A 1 402 ? -42.962 16.760 -8.153 1.00 27.80 402 ILE A C 1
ATOM 3171 O O . ILE A 1 402 ? -41.926 16.692 -7.494 1.00 27.80 402 ILE A O 1
ATOM 3175 N N . GLN A 1 403 ? -43.508 15.756 -8.827 1.00 27.20 403 GLN A N 1
ATOM 3176 C CA . GLN A 1 403 ? -43.005 14.429 -9.151 1.00 27.20 403 GLN A CA 1
ATOM 3177 C C . GLN A 1 403 ? -42.108 14.518 -10.404 1.00 27.20 403 GLN A C 1
ATOM 3179 O O . GLN A 1 403 ? -42.245 15.459 -11.174 1.00 27.20 403 GLN A O 1
ATOM 3184 N N . THR A 1 404 ? -41.212 13.541 -10.553 1.00 31.30 404 THR A N 1
ATOM 3185 C CA . THR A 1 404 ? -40.707 12.913 -11.799 1.00 31.30 404 THR A CA 1
ATOM 3186 C C . THR A 1 404 ? -41.097 13.503 -13.163 1.00 31.30 404 THR A C 1
ATOM 3188 O O . THR A 1 404 ? -42.281 13.688 -13.399 1.00 31.30 404 THR A O 1
ATOM 3191 N N . ASP A 1 405 ? -40.112 13.612 -14.064 1.00 27.98 405 ASP A N 1
ATOM 3192 C CA . ASP A 1 405 ? -40.173 13.327 -15.519 1.00 27.98 405 ASP A CA 1
ATOM 3193 C C . ASP A 1 405 ? -38.694 13.184 -15.971 1.00 27.98 405 ASP A C 1
ATOM 3195 O O . ASP A 1 405 ? -37.884 14.068 -15.691 1.00 27.98 405 ASP A O 1
ATOM 3199 N N . ASP A 1 406 ? -38.171 12.023 -16.383 1.00 29.22 406 ASP A N 1
ATOM 3200 C CA . ASP A 1 406 ? -38.379 11.288 -17.644 1.00 29.22 406 ASP A CA 1
ATOM 3201 C C . ASP A 1 406 ? -38.400 12.174 -18.900 1.00 29.22 406 ASP A C 1
ATOM 3203 O O . ASP A 1 406 ? -39.386 12.829 -19.225 1.00 29.22 406 ASP A O 1
ATOM 3207 N N . MET A 1 407 ? -37.294 12.139 -19.650 1.00 28.36 407 MET A N 1
ATOM 3208 C CA . MET A 1 407 ? -37.255 12.471 -21.074 1.00 28.36 407 MET A CA 1
ATOM 3209 C C . MET A 1 407 ? -36.241 11.556 -21.779 1.00 28.36 407 MET A C 1
ATOM 3211 O O . MET A 1 407 ? -35.078 11.900 -21.976 1.00 28.36 407 MET A O 1
ATOM 3215 N N . GLU A 1 408 ? -36.709 10.377 -22.178 1.00 29.61 408 GLU A N 1
ATOM 3216 C CA . GLU A 1 408 ? -36.423 9.873 -23.521 1.00 29.61 408 GLU A CA 1
ATOM 3217 C C . GLU A 1 408 ? -37.546 10.359 -24.448 1.00 29.61 408 GLU A C 1
ATOM 3219 O O . GLU A 1 408 ? -38.686 10.477 -24.008 1.00 29.61 408 GLU A O 1
ATOM 3224 N N . LEU A 1 409 ? -37.232 10.629 -25.719 1.00 28.98 409 LEU A N 1
ATOM 3225 C CA . LEU A 1 409 ? -37.881 9.999 -26.879 1.00 28.98 409 LEU A CA 1
ATOM 3226 C C . LEU A 1 409 ? -37.219 10.490 -28.193 1.00 28.98 409 LEU A C 1
ATOM 3228 O O . LEU A 1 409 ? -37.351 11.644 -28.587 1.00 28.98 409 LEU A O 1
ATOM 3232 N N . VAL A 1 410 ? -36.590 9.521 -28.871 1.00 28.98 410 VAL A N 1
ATOM 3233 C CA . VAL A 1 410 ? -36.769 9.152 -30.296 1.00 28.98 410 VAL A CA 1
ATOM 3234 C C . VAL A 1 410 ? -36.099 9.976 -31.413 1.00 28.98 410 VAL A C 1
ATOM 3236 O O . VAL A 1 410 ? -36.329 11.166 -31.596 1.00 28.98 410 VAL A O 1
ATOM 3239 N N . GLY A 1 411 ? -35.310 9.246 -32.221 1.00 26.47 411 GLY A N 1
ATOM 3240 C CA . GLY A 1 411 ? -34.641 9.677 -33.459 1.00 26.47 411 GLY A CA 1
ATOM 3241 C C . GLY A 1 411 ? -35.522 9.698 -34.719 1.00 26.47 411 GLY A C 1
ATOM 3242 O O . GLY A 1 411 ? -36.711 9.403 -34.667 1.00 26.47 411 GLY A O 1
ATOM 3243 N N . VAL A 1 412 ? -34.981 10.102 -35.878 1.00 32.56 412 VAL A N 1
ATOM 3244 C CA . VAL A 1 412 ? -34.416 9.295 -37.014 1.00 32.56 412 VAL A CA 1
ATOM 3245 C C . VAL A 1 412 ? -34.863 10.049 -38.317 1.00 32.56 412 VAL A C 1
ATOM 3247 O O . VAL A 1 412 ? -35.831 10.802 -38.171 1.00 32.56 412 VAL A O 1
ATOM 3250 N N . PRO A 1 413 ? -34.337 9.916 -39.578 1.00 45.78 413 PRO A N 1
ATOM 3251 C CA . PRO A 1 413 ? -33.179 9.197 -40.189 1.00 45.78 413 PRO A CA 1
ATOM 3252 C C . PRO A 1 413 ? -32.244 10.041 -41.121 1.00 45.78 413 PRO A C 1
ATOM 3254 O O . PRO A 1 413 ? -32.614 11.136 -41.521 1.00 45.78 413 PRO A O 1
ATOM 3257 N N . GLY A 1 414 ? -31.125 9.426 -41.578 1.00 28.30 414 GLY A N 1
ATOM 3258 C CA . GLY A 1 414 ? -30.527 9.520 -42.948 1.00 28.30 414 GLY A CA 1
ATOM 3259 C C . GLY A 1 414 ? -29.814 10.839 -43.314 1.00 28.30 414 GLY A C 1
ATOM 3260 O O . GLY A 1 414 ? -30.240 11.893 -42.884 1.00 28.30 414 GLY A O 1
ATOM 3261 N N . GLU A 1 415 ? -28.721 10.941 -44.076 1.00 32.62 415 GLU A N 1
ATOM 3262 C CA . GLU A 1 415 ? -28.066 10.102 -45.086 1.00 32.62 415 GLU A CA 1
ATOM 3263 C C . GLU A 1 415 ? -26.596 10.569 -45.308 1.00 32.62 415 GLU A C 1
ATOM 3265 O O . GLU A 1 415 ? -26.293 11.754 -45.230 1.00 32.62 415 GLU A O 1
ATOM 3270 N N . THR A 1 416 ? -25.722 9.597 -45.606 1.00 38.00 416 THR A N 1
ATOM 3271 C CA . THR A 1 416 ? -24.593 9.552 -46.575 1.00 38.00 416 THR A CA 1
ATOM 3272 C C . THR A 1 416 ? -23.535 10.669 -46.752 1.00 38.00 416 THR A C 1
ATOM 3274 O O . THR A 1 416 ? -23.841 11.790 -47.138 1.00 38.00 416 THR A O 1
ATOM 3277 N N . ASN A 1 417 ? -22.277 10.190 -46.740 1.00 36.88 417 ASN A N 1
ATOM 3278 C CA . ASN A 1 417 ? -21.130 10.475 -47.631 1.00 36.88 417 ASN A CA 1
ATOM 3279 C C . ASN A 1 417 ? -20.489 11.878 -47.670 1.00 36.88 417 ASN A C 1
ATOM 3281 O O . ASN A 1 417 ? -21.021 12.787 -48.300 1.00 36.88 417 ASN A O 1
ATOM 3285 N N . ALA A 1 418 ? -19.241 11.972 -47.192 1.00 40.94 418 ALA A N 1
ATOM 3286 C CA . ALA A 1 418 ? -18.010 12.079 -48.004 1.00 40.94 418 ALA A CA 1
ATOM 3287 C C . ALA A 1 418 ? -16.773 12.094 -47.092 1.00 40.94 418 ALA A C 1
ATOM 3289 O O . ALA A 1 418 ? -16.833 12.782 -46.047 1.00 40.94 418 ALA A O 1
#

pLDDT: mean 74.65, std 28.05, range [26.47, 98.94]

Radius of gyration: 33.6 Å; Cα contacts (8 Å, |Δi|>4): 509; chains: 1; bounding box: 73×97×100 Å

Foldseek 3Di:
DDDDDDDDDDDDDDDDDDDDDDDDDDDDDDPPDPPPDPVNVVVVVVVVVVCVVVPDPPPVAPLAAEEEEEDELQCPPPVLQVLLQVLCVQDPLSDDRYHYDYDYDHQDALLVLLVDVVNLCVLQVALHQEYEYEGGQQLLLCQPPPDCSLVSSLVSLQVSLVSNVVRPYAAEYEQHAAFLQGDPVCCVRTRGRVSSLVSSVNSVLVSQVSRADPVHGHHYQSLRLLLVLQQVVQPDCCSDPPTSSQQQDDPVRGHGDLLSSLLSSLSVNCLSQLDQSLVDPDDPPPDDPVSSNVSSVSSRVSNVVCLVVRVSSVVVSVVNVVSVVVCVVCVPVCVVVVPPDPDDDDDDDDDDDDDDDPPPVVVVVVVVVVVVVVVVVVVVVVCVVVVHDDDDDDDDDDDDDDDDDDDDDDDDDDDDDD

Organism: NCBI:txid265554

Sequence (418 aa):
PKQTFPFAILFLERRESPTEESPSLEVFYRSESPSVSSATMETLRILFVSVLLLGRPCFAASDDTSLLMIGNSFTAANDLESIVQSMLNEDVDLGGHIYSMEFRKPGAHLTDDVRNDKIQSTIVERPWTWVVIQEQSQIPAFYDIENSEYKESVKAASTLNNWISSANGQTVLLMTWGQRFGDAMNPGVSPNFPVMQERLKTGYDKIQDHLSTPERPVLVVPAGMAFQAVYDASGSDPTADGTDFTRLFQDDGKHPSMEGSYLTACAIYYTLTGKHPSHLKYKPRNMSVARAQYLQTMAGSATDRYNEMNTFNQQYYEAAKKRSQNNKDNPDKHDSQKDKKPYVAPEGGVKSSGLHSSWILVPILVVALALVTWKQQLSKTVMTKWGISPRRVKNPSVYRQIQTDDMELVGVPGETNA

Solvent-accessible surface area (backbone atoms only — not comparable to full-atom values): 24750 Å² total; per-residue (Å²): 137,88,85,89,86,87,87,86,86,88,81,89,81,91,85,87,87,82,91,83,86,84,85,89,84,88,78,87,75,86,78,84,72,83,81,76,50,72,67,59,56,50,53,53,50,51,50,52,52,48,50,66,70,67,62,60,82,75,70,73,76,67,86,53,44,25,41,38,38,39,25,15,53,77,51,53,33,82,48,28,64,60,54,34,42,53,53,52,51,69,38,73,90,62,47,77,68,57,50,69,51,77,49,71,40,77,82,34,37,37,60,54,49,74,69,32,68,68,55,52,50,59,43,55,73,44,63,33,56,31,37,38,40,32,60,42,77,57,45,40,48,35,68,90,46,103,53,66,63,31,62,46,35,48,53,24,50,46,52,51,46,49,46,27,48,75,25,68,24,40,43,28,38,48,37,59,50,44,25,60,65,16,39,85,91,44,45,94,77,13,61,29,27,72,54,24,32,53,33,27,51,54,21,48,52,53,44,37,66,74,62,35,44,97,93,51,51,38,36,67,23,45,28,19,48,19,53,45,45,38,32,69,69,33,59,96,59,25,75,42,88,86,29,74,32,42,54,26,32,37,96,84,33,63,49,54,21,68,57,27,31,49,28,35,29,28,14,43,49,21,64,76,56,43,44,68,38,65,80,59,84,80,65,62,92,92,56,53,69,70,58,44,47,50,36,17,47,34,11,32,54,28,41,53,56,46,33,77,73,32,69,49,40,31,56,51,36,59,54,34,40,52,52,55,50,54,45,70,78,47,60,71,73,61,59,78,61,69,80,62,76,79,89,73,82,80,78,90,74,95,76,92,79,91,79,92,81,81,81,71,62,61,64,55,54,52,52,54,52,50,51,54,52,50,54,54,50,51,53,51,55,51,34,65,76,67,74,60,78,84,81,86,79,83,83,87,90,82,92,76,90,82,78,90,80,90,83,84,84,86,89,88,83,90,82,86,88,135

Nearest PDB structures (foldseek):
  4jgg-assembly2_B  TM=7.623E-01  e=1.639E-04  Pseudomonas aeruginosa PAO1
  3bzw-assembly1_A  TM=5.742E-01  e=6.690E-04  Bacteroides thetaiotaomicron VPI-5482
  7ddy-assembly1_D  TM=7.046E-01  e=5.100E-03  Arcticibacterium luteifluviistationis
  8qqe-assembly1_A  TM=5.320E-01  e=5.833E-01  Homo sapiens
  7eoq-assembly1_C  TM=4.657E-01  e=8.751E+00  Homo sapiens